Protein AF-A0A8T1V5M2-F1 (afdb_monomer)

Nearest PDB structures (foldseek):
  6ehi-assembly5_J  TM=7.618E-01  e=1.858E-06  Helicobacter pylori
  3hsi-assembly1_C-2  TM=5.602E-01  e=1.187E-04  Haemophilus influenzae
  3hsi-assembly2_B-2  TM=5.635E-01  e=4.838E-04  Haemophilus influenzae
  8yr6-assembly1_A  TM=6.134E-01  e=1.471E-03  Escherichia coli str. K-12 substr. MG1655
  8yr5-assembly1_B  TM=6.131E-01  e=7.581E-03  Escherichia coli str. K-12 substr. MG1655

Structure (mmCIF, N/CA/C/O backbone):
data_AF-A0A8T1V5M2-F1
#
_entry.id   AF-A0A8T1V5M2-F1
#
loop_
_atom_site.group_PDB
_atom_site.id
_atom_site.type_symbol
_atom_site.label_atom_id
_atom_site.label_alt_id
_atom_site.label_comp_id
_atom_site.label_asym_id
_atom_site.label_entity_id
_atom_site.label_seq_id
_atom_site.pdbx_PDB_ins_code
_atom_site.Cartn_x
_atom_site.Cartn_y
_atom_site.Cartn_z
_atom_site.occupancy
_atom_site.B_iso_or_equiv
_atom_site.auth_seq_id
_atom_site.auth_comp_id
_atom_site.auth_asym_id
_atom_site.auth_atom_id
_atom_site.pdbx_PDB_model_num
ATOM 1 N N . MET A 1 1 ? -24.286 30.359 79.219 1.00 43.06 1 MET A N 1
ATOM 2 C CA . MET A 1 1 ? -24.315 29.079 78.478 1.00 43.06 1 MET A CA 1
ATOM 3 C C . MET A 1 1 ? -23.389 29.180 77.272 1.00 43.06 1 MET A C 1
ATOM 5 O O . MET A 1 1 ? -23.801 29.687 76.238 1.00 43.06 1 MET A O 1
ATOM 9 N N . ALA A 1 2 ? -22.126 28.779 77.429 1.00 39.69 2 ALA A N 1
ATOM 10 C CA . ALA A 1 2 ? -21.153 28.717 76.339 1.00 39.69 2 ALA A CA 1
ATOM 11 C C . ALA A 1 2 ? -21.217 27.321 75.699 1.00 39.69 2 ALA A C 1
ATOM 13 O O . ALA A 1 2 ? -21.177 26.321 76.413 1.00 39.69 2 ALA A O 1
ATOM 14 N N . LYS A 1 3 ? -21.398 27.253 74.375 1.00 48.84 3 LYS A N 1
ATOM 15 C CA . LYS A 1 3 ? -21.437 25.997 73.613 1.00 48.84 3 LYS A CA 1
ATOM 16 C C . LYS A 1 3 ? -20.034 25.656 73.114 1.00 48.84 3 LYS A C 1
ATOM 18 O O . LYS A 1 3 ? -19.481 26.384 72.296 1.00 48.84 3 LYS A O 1
ATOM 23 N N . ASP A 1 4 ? -19.522 24.522 73.582 1.00 49.97 4 ASP A N 1
ATOM 24 C CA . ASP A 1 4 ? -18.289 23.884 73.126 1.00 49.97 4 ASP A CA 1
ATOM 25 C C . ASP A 1 4 ? -18.380 23.459 71.653 1.00 49.97 4 ASP A C 1
ATOM 27 O O . ASP A 1 4 ? -19.069 22.501 71.291 1.00 49.97 4 ASP A O 1
ATOM 31 N N . SER A 1 5 ? -17.633 24.140 70.789 1.00 50.94 5 SER A N 1
ATOM 32 C CA . SER A 1 5 ? -17.371 23.712 69.416 1.00 50.94 5 SER A CA 1
ATOM 33 C C . SER A 1 5 ? -16.152 22.784 69.384 1.00 50.94 5 SER A C 1
ATOM 35 O O . SER A 1 5 ? -15.010 23.239 69.466 1.00 50.94 5 SER A O 1
ATOM 37 N N . ARG A 1 6 ? -16.380 21.471 69.251 1.00 48.00 6 ARG A N 1
ATOM 38 C CA . ARG A 1 6 ? -15.305 20.489 69.021 1.00 48.00 6 ARG A CA 1
ATOM 39 C C . ARG A 1 6 ? -14.780 20.579 67.578 1.00 48.00 6 ARG A C 1
ATOM 41 O O . ARG A 1 6 ? -15.589 20.615 66.650 1.00 48.00 6 ARG A O 1
ATOM 48 N N . PRO A 1 7 ? -13.454 20.537 67.360 1.00 55.06 7 PRO A N 1
ATOM 49 C CA . PRO A 1 7 ? -12.865 20.559 66.027 1.00 55.06 7 PRO A CA 1
ATOM 50 C C . PRO A 1 7 ? -13.078 19.216 65.313 1.00 55.06 7 PRO A C 1
ATOM 52 O O . PRO A 1 7 ? -12.780 18.143 65.845 1.00 55.06 7 PRO A O 1
ATOM 55 N N . GLY A 1 8 ? -13.609 19.280 64.091 1.00 55.78 8 GLY A N 1
ATOM 56 C CA . GLY A 1 8 ? -13.839 18.121 63.233 1.00 55.78 8 GLY A CA 1
ATOM 57 C C . GLY A 1 8 ? -12.530 17.434 62.836 1.00 55.78 8 GLY A C 1
ATOM 58 O O . GLY A 1 8 ? -11.610 18.064 62.319 1.00 55.78 8 GLY A O 1
ATOM 59 N N . LYS A 1 9 ? -12.454 16.116 63.058 1.00 55.62 9 LYS A N 1
ATOM 60 C CA . LYS A 1 9 ? -11.363 15.264 62.565 1.00 55.62 9 LYS A CA 1
ATOM 61 C C . LYS A 1 9 ? -11.373 15.265 61.034 1.00 55.62 9 LYS A C 1
ATOM 63 O O . LYS A 1 9 ? -12.309 14.755 60.423 1.00 55.62 9 LYS A O 1
ATOM 68 N N . ALA A 1 10 ? -10.316 15.805 60.429 1.00 58.09 10 ALA A N 1
ATOM 69 C CA . ALA A 1 10 ? -10.089 15.744 58.991 1.00 58.09 10 ALA A CA 1
ATOM 70 C C . ALA A 1 10 ? -10.074 14.280 58.511 1.00 58.09 10 ALA A C 1
ATOM 72 O O . ALA A 1 10 ? -9.316 13.448 59.020 1.00 58.09 10 ALA A O 1
ATOM 73 N N . ALA A 1 11 ? -10.934 13.961 57.543 1.00 62.06 11 ALA A N 1
ATOM 74 C CA . ALA A 1 11 ? -10.993 12.646 56.922 1.00 62.06 11 ALA A CA 1
ATOM 75 C C . ALA A 1 11 ? -9.647 12.323 56.253 1.00 62.06 11 ALA A C 1
ATOM 77 O O . ALA A 1 11 ? -9.145 13.104 55.442 1.00 62.06 11 ALA A O 1
ATOM 78 N N . LYS A 1 12 ? -9.055 11.169 56.592 1.00 63.88 12 LYS A N 1
ATOM 79 C CA . LYS A 1 12 ? -7.832 10.686 55.938 1.00 63.88 12 LYS A CA 1
ATOM 80 C C . LYS A 1 12 ? -8.075 10.571 54.424 1.00 63.88 12 LYS A C 1
ATOM 82 O O . LYS A 1 12 ? -9.077 9.967 54.032 1.00 63.88 12 LYS A O 1
ATOM 87 N N . PRO A 1 13 ? -7.171 11.092 53.575 1.00 63.00 13 PRO A N 1
ATOM 88 C CA . PRO A 1 13 ? -7.289 10.936 52.134 1.00 63.00 13 PRO A CA 1
ATOM 89 C C . PRO A 1 13 ? -7.277 9.444 51.762 1.00 63.00 13 PRO A C 1
ATOM 91 O O . PRO A 1 13 ? -6.534 8.664 52.372 1.00 63.00 13 PRO A O 1
ATOM 94 N N . PRO A 1 14 ? -8.095 9.018 50.782 1.00 63.00 14 PRO A N 1
ATOM 95 C CA . PRO A 1 14 ? -8.126 7.630 50.347 1.00 63.00 14 PRO A CA 1
ATOM 96 C C . PRO A 1 14 ? -6.739 7.207 49.838 1.00 63.00 14 PRO A C 1
ATOM 98 O O . PRO A 1 14 ? -6.068 7.991 49.161 1.00 63.00 14 PRO A O 1
ATOM 101 N N . PRO A 1 15 ? -6.291 5.974 50.138 1.00 64.56 15 PRO A N 1
ATOM 102 C CA . PRO A 1 15 ? -4.980 5.499 49.722 1.00 64.56 15 PRO A CA 1
ATOM 103 C C . PRO A 1 15 ? -4.857 5.555 48.197 1.00 64.56 15 PRO A C 1
ATOM 105 O O . PRO A 1 15 ? -5.747 5.106 47.468 1.00 64.56 15 PRO A O 1
ATOM 108 N N . ALA A 1 16 ? -3.739 6.104 47.717 1.00 57.66 16 ALA A N 1
ATOM 109 C CA . ALA A 1 16 ? -3.435 6.200 46.297 1.00 57.66 16 ALA A CA 1
ATOM 110 C C . ALA A 1 16 ? -3.578 4.820 45.631 1.00 57.66 16 ALA A C 1
ATOM 112 O O . ALA A 1 16 ? -2.916 3.850 46.014 1.00 57.66 16 ALA A O 1
ATOM 113 N N . LYS A 1 17 ? -4.468 4.716 44.633 1.00 52.38 17 LYS A N 1
ATOM 114 C CA . LYS A 1 17 ? -4.654 3.488 43.849 1.00 52.38 17 LYS A CA 1
ATOM 115 C C . LYS A 1 17 ? -3.318 3.117 43.206 1.00 52.38 17 LYS A C 1
ATOM 117 O O . LYS A 1 17 ? -2.839 3.835 42.331 1.00 52.38 17 LYS A O 1
ATOM 122 N N . LYS A 1 18 ? -2.729 1.990 43.625 1.00 48.72 18 LYS A N 1
ATOM 123 C CA . LYS A 1 18 ? -1.512 1.449 43.005 1.00 48.72 18 LYS A CA 1
ATOM 124 C C . LYS A 1 18 ? -1.738 1.313 41.490 1.00 48.72 18 LYS A C 1
ATOM 126 O O . LYS A 1 18 ? -2.798 0.814 41.093 1.00 48.72 18 LYS A O 1
ATOM 131 N N . PRO A 1 19 ? -0.787 1.745 40.643 1.00 49.69 19 PRO A N 1
ATOM 132 C CA . PRO A 1 19 ? -0.926 1.638 39.198 1.00 49.69 19 PRO A CA 1
ATOM 133 C C . PRO A 1 19 ? -1.145 0.173 38.817 1.00 49.69 19 PRO A C 1
ATOM 135 O O . PRO A 1 19 ? -0.454 -0.722 39.306 1.00 49.69 19 PRO A O 1
ATOM 138 N N . ALA A 1 20 ? -2.143 -0.079 37.968 1.00 54.50 20 ALA A N 1
ATOM 139 C CA . ALA A 1 20 ? -2.434 -1.419 37.483 1.00 54.50 20 ALA A CA 1
ATOM 140 C C . ALA A 1 20 ? -1.192 -1.964 36.764 1.00 54.50 20 ALA A C 1
ATOM 142 O O . ALA A 1 20 ? -0.807 -1.470 35.706 1.00 54.50 20 ALA A O 1
ATOM 143 N N . THR A 1 21 ? -0.545 -2.971 37.348 1.00 67.38 21 THR A N 1
ATOM 144 C CA . THR A 1 21 ? 0.650 -3.586 36.775 1.00 67.38 21 THR A CA 1
ATOM 145 C C . THR A 1 21 ? 0.254 -4.393 35.543 1.00 67.38 21 THR A C 1
ATOM 147 O O . THR A 1 21 ? -0.229 -5.523 35.637 1.00 67.38 21 THR A O 1
ATOM 150 N N . PHE A 1 22 ? 0.439 -3.814 34.359 1.00 79.38 22 PHE A N 1
ATOM 151 C CA . PHE A 1 22 ? 0.252 -4.515 33.090 1.00 79.38 22 PHE A CA 1
ATOM 152 C C . PHE A 1 22 ? 1.171 -5.748 33.018 1.00 79.38 22 PHE A C 1
ATOM 154 O O . PHE A 1 22 ? 2.271 -5.743 33.573 1.00 79.38 22 PHE A O 1
ATOM 161 N N . THR A 1 23 ? 0.713 -6.825 32.368 1.00 83.31 23 THR A N 1
ATOM 162 C CA . THR A 1 23 ? 1.583 -7.974 32.080 1.00 83.31 23 THR A CA 1
ATOM 163 C C . THR A 1 23 ? 2.471 -7.669 30.881 1.00 83.31 23 THR A C 1
ATOM 165 O O . THR A 1 23 ? 2.016 -7.062 29.907 1.00 83.31 23 THR A O 1
ATOM 168 N N . THR A 1 24 ? 3.730 -8.092 30.915 1.00 84.12 24 THR A N 1
ATOM 169 C CA . THR A 1 24 ? 4.633 -7.987 29.757 1.00 84.12 24 THR A CA 1
ATOM 170 C C . THR A 1 24 ? 4.412 -9.159 28.788 1.00 84.12 24 THR A C 1
ATOM 172 O O . THR A 1 24 ? 3.889 -10.203 29.190 1.00 84.12 24 THR A O 1
ATOM 175 N N . PRO A 1 25 ? 4.802 -9.054 27.501 1.00 79.00 25 PRO A N 1
ATOM 176 C CA . PRO A 1 25 ? 4.739 -10.188 26.572 1.00 79.00 25 PRO A CA 1
ATOM 177 C C . PRO A 1 25 ? 5.481 -11.437 27.077 1.00 79.00 25 PRO A C 1
ATOM 179 O O . PRO A 1 25 ? 5.001 -12.555 26.902 1.00 79.00 25 PRO A O 1
ATOM 182 N N . ALA A 1 26 ? 6.623 -11.253 27.746 1.00 82.50 26 ALA A N 1
ATOM 183 C CA . ALA A 1 26 ? 7.410 -12.348 28.307 1.00 82.50 26 ALA A CA 1
ATOM 184 C C . ALA A 1 26 ? 6.687 -13.049 29.467 1.00 82.50 26 ALA A C 1
ATOM 186 O O . ALA A 1 26 ? 6.633 -14.276 29.504 1.00 82.50 26 ALA A O 1
ATOM 187 N N . GLU A 1 27 ? 6.077 -12.288 30.379 1.00 86.94 27 GLU A N 1
ATOM 188 C CA . GLU A 1 27 ? 5.257 -12.848 31.460 1.00 86.94 27 GLU A CA 1
ATOM 189 C C . GLU A 1 27 ? 4.064 -13.631 30.916 1.00 86.94 27 GLU A C 1
ATOM 191 O O . GLU A 1 27 ? 3.762 -14.711 31.409 1.00 86.94 27 GLU A O 1
ATOM 196 N N . ARG A 1 28 ? 3.412 -13.133 29.860 1.00 88.25 28 ARG A N 1
ATOM 197 C CA . ARG A 1 28 ? 2.285 -13.832 29.233 1.00 88.25 28 ARG A CA 1
ATOM 198 C C . ARG A 1 28 ? 2.677 -15.183 28.656 1.00 88.25 28 ARG A C 1
ATOM 200 O O . ARG A 1 28 ? 1.944 -16.143 28.855 1.00 88.25 28 ARG A O 1
ATOM 207 N N . ARG A 1 29 ? 3.838 -15.277 28.000 1.00 85.62 29 ARG A N 1
ATOM 208 C CA . ARG A 1 29 ? 4.370 -16.564 27.526 1.00 85.62 29 ARG A CA 1
ATOM 209 C C . ARG A 1 29 ? 4.613 -17.535 28.679 1.00 85.62 29 ARG A C 1
ATOM 211 O O . ARG A 1 29 ? 4.248 -18.696 28.558 1.00 85.62 29 ARG A O 1
ATOM 218 N N . LYS A 1 30 ? 5.150 -17.058 29.809 1.00 92.44 30 LYS A N 1
ATOM 219 C CA . LYS A 1 30 ? 5.329 -17.882 31.018 1.00 92.44 30 LYS A CA 1
ATOM 220 C C . LYS A 1 30 ? 3.993 -18.369 31.582 1.00 92.44 30 LYS A C 1
ATOM 222 O O . LYS A 1 30 ? 3.870 -19.543 31.909 1.00 92.44 30 LYS A O 1
ATOM 227 N N . ILE A 1 31 ? 2.993 -17.487 31.647 1.00 93.44 31 ILE A N 1
ATOM 228 C CA . ILE A 1 31 ? 1.638 -17.831 32.097 1.00 93.44 31 ILE A CA 1
ATOM 229 C C . ILE A 1 31 ? 1.019 -18.893 31.179 1.00 93.44 31 ILE A C 1
ATOM 231 O O . ILE A 1 31 ? 0.527 -19.901 31.669 1.00 93.44 31 ILE A O 1
ATOM 235 N N . ILE A 1 32 ? 1.081 -18.706 29.857 1.00 92.50 32 ILE A N 1
ATOM 236 C CA . ILE A 1 32 ? 0.550 -19.677 28.886 1.00 92.50 32 ILE A CA 1
ATOM 237 C C . ILE A 1 32 ? 1.299 -21.008 28.990 1.00 92.50 32 ILE A C 1
ATOM 239 O O . ILE A 1 32 ? 0.658 -22.049 29.045 1.00 92.50 32 ILE A O 1
ATOM 243 N N . GLY A 1 33 ? 2.630 -20.985 29.099 1.00 91.25 33 GLY A N 1
ATOM 244 C CA . GLY A 1 33 ? 3.436 -22.193 29.286 1.00 91.25 33 GLY A CA 1
ATOM 245 C C . GLY A 1 33 ? 3.016 -23.013 30.508 1.00 91.25 33 GLY A C 1
ATOM 246 O O . GLY A 1 33 ? 2.984 -24.235 30.434 1.00 91.25 33 GLY A O 1
ATOM 247 N N . ARG A 1 34 ? 2.628 -22.348 31.605 1.00 95.00 34 ARG A N 1
ATOM 248 C CA . ARG A 1 34 ? 2.099 -23.002 32.814 1.00 95.00 34 ARG A CA 1
ATOM 249 C C . ARG A 1 34 ? 0.660 -23.493 32.664 1.00 95.00 34 ARG A C 1
ATOM 251 O O . ARG A 1 34 ? 0.308 -24.477 33.294 1.00 95.00 34 ARG A O 1
ATOM 258 N N . LEU A 1 35 ? -0.156 -22.828 31.849 1.00 92.88 35 LEU A N 1
ATOM 259 C CA . LEU A 1 35 ? -1.538 -23.236 31.586 1.00 92.88 35 LEU A CA 1
ATOM 260 C C . LEU A 1 35 ? -1.627 -24.421 30.611 1.00 92.88 35 LEU A C 1
ATOM 262 O O . LEU A 1 35 ? -2.564 -25.203 30.703 1.00 92.88 35 LEU A O 1
ATOM 266 N N . LEU A 1 36 ? -0.677 -24.552 29.679 1.00 91.75 36 LEU A N 1
ATOM 267 C CA . LEU A 1 36 ? -0.732 -25.534 28.590 1.00 91.75 36 LEU A CA 1
ATOM 268 C C . LEU A 1 36 ? -0.935 -26.996 29.030 1.00 91.75 36 LEU A C 1
ATOM 270 O O . LEU A 1 36 ? -1.734 -27.650 28.366 1.00 91.75 36 LEU A O 1
ATOM 274 N N . PRO A 1 37 ? -0.285 -27.520 30.091 1.00 96.06 37 PRO A N 1
ATOM 275 C CA . PRO A 1 37 ? -0.539 -28.884 30.563 1.00 96.06 37 PRO A CA 1
ATOM 276 C C . PRO A 1 37 ? -2.012 -29.104 30.924 1.00 96.06 37 PRO A C 1
ATOM 278 O O . PRO A 1 37 ? -2.666 -29.956 30.341 1.00 96.06 37 PRO A O 1
ATOM 281 N N . PHE A 1 38 ? -2.582 -28.230 31.757 1.00 95.19 38 PHE A N 1
ATOM 282 C CA . PHE A 1 38 ? -3.990 -28.313 32.155 1.00 95.19 38 PHE A CA 1
ATOM 283 C C . PHE A 1 38 ? -4.954 -28.170 30.970 1.00 95.19 38 PHE A C 1
ATOM 285 O O . PHE A 1 38 ? -5.984 -28.830 30.920 1.00 95.19 38 PHE A O 1
ATOM 292 N N . ILE A 1 39 ? -4.617 -27.318 29.994 1.00 91.81 39 ILE A N 1
ATOM 293 C CA . ILE A 1 39 ? -5.423 -27.146 28.776 1.00 91.81 39 ILE A CA 1
ATOM 294 C C . ILE A 1 39 ? -5.434 -28.420 27.932 1.00 91.81 39 ILE A C 1
ATOM 296 O O . ILE A 1 39 ? -6.474 -28.765 27.380 1.00 91.81 39 ILE A O 1
ATOM 300 N N . ARG A 1 40 ? -4.281 -29.084 27.795 1.00 90.00 40 ARG A N 1
ATOM 301 C CA . ARG A 1 40 ? -4.142 -30.311 27.001 1.00 90.00 40 ARG A CA 1
ATOM 302 C C . ARG A 1 40 ? -4.846 -31.489 27.659 1.00 90.00 40 ARG A C 1
ATOM 304 O O . ARG A 1 40 ? -5.504 -32.248 26.959 1.00 90.00 40 ARG A O 1
ATOM 311 N N . ASP A 1 41 ? -4.744 -31.579 28.978 1.00 94.06 41 ASP A N 1
ATOM 312 C CA . ASP A 1 41 ? -5.288 -32.695 29.750 1.00 94.06 41 ASP A CA 1
ATOM 313 C C . ASP A 1 41 ? -6.780 -32.502 30.081 1.00 94.06 41 ASP A C 1
ATOM 315 O O . ASP A 1 41 ? -7.434 -33.417 30.572 1.00 94.06 41 ASP A O 1
ATOM 319 N N . GLY A 1 42 ? -7.341 -31.314 29.816 1.00 92.38 42 GLY A N 1
ATOM 320 C 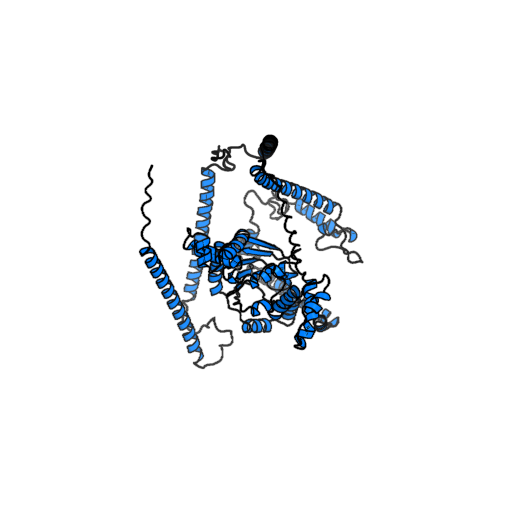CA . GLY A 1 42 ? -8.732 -30.977 30.140 1.00 92.38 42 GLY A CA 1
ATOM 321 C C . GLY A 1 42 ? -9.001 -30.817 31.642 1.00 92.38 42 GLY A C 1
ATOM 322 O O . GLY A 1 42 ? -10.157 -30.720 32.050 1.00 92.38 42 GLY A O 1
ATOM 323 N N . SER A 1 43 ? -7.947 -30.782 32.456 1.00 94.88 43 SER A N 1
ATOM 324 C CA . SER A 1 43 ? -8.012 -30.693 33.912 1.00 94.88 43 SER A CA 1
ATOM 325 C C . SER A 1 43 ? -8.512 -29.329 34.392 1.00 94.88 43 SER A C 1
ATOM 327 O O . SER A 1 43 ? -8.317 -28.297 33.739 1.00 94.88 43 SER A O 1
ATOM 329 N N . GLU A 1 44 ? -9.118 -29.306 35.580 1.00 96.31 44 GLU A N 1
ATOM 330 C CA . GLU A 1 44 ? -9.489 -28.056 36.240 1.00 96.31 44 GLU A CA 1
ATOM 331 C C . GLU A 1 44 ? -8.243 -27.191 36.512 1.00 96.31 44 GLU A C 1
ATOM 333 O O . GLU A 1 44 ? -7.189 -27.683 36.916 1.00 96.31 44 GLU A O 1
ATOM 338 N N . ILE A 1 45 ? -8.352 -25.884 36.246 1.00 96.69 45 ILE A N 1
ATOM 339 C CA . ILE A 1 45 ? -7.235 -24.938 36.341 1.00 96.69 45 ILE A CA 1
ATOM 340 C C . ILE A 1 45 ? -7.356 -24.120 37.628 1.00 96.69 45 ILE A C 1
ATOM 342 O O . ILE A 1 45 ? -8.205 -23.225 37.714 1.00 96.69 45 ILE A O 1
ATOM 346 N N . ASP A 1 46 ? -6.434 -24.321 38.572 1.00 97.31 46 ASP A N 1
ATOM 347 C CA . ASP A 1 46 ? -6.256 -23.407 39.701 1.00 97.31 46 ASP A CA 1
ATOM 348 C C . ASP A 1 46 ? -5.471 -22.157 39.262 1.00 97.31 46 ASP A C 1
ATOM 350 O O . ASP A 1 46 ? -4.241 -22.118 39.165 1.00 97.31 46 ASP A O 1
ATOM 354 N N . PHE A 1 47 ? -6.213 -21.091 38.961 1.00 96.44 47 PHE A N 1
ATOM 355 C CA . PHE A 1 47 ? -5.626 -19.819 38.545 1.00 96.44 47 PHE A CA 1
ATOM 356 C C . PHE A 1 47 ? -4.833 -19.114 39.654 1.00 96.44 47 PHE A C 1
ATOM 358 O O . PHE A 1 47 ? -4.000 -18.263 39.324 1.00 96.44 47 PHE A O 1
ATOM 365 N N . GLU A 1 48 ? -5.116 -19.389 40.931 1.00 96.56 48 GLU A N 1
ATOM 366 C CA . GLU A 1 48 ? -4.403 -18.774 42.052 1.00 96.56 48 GLU A CA 1
ATOM 367 C C . GLU A 1 48 ? -3.043 -19.443 42.238 1.00 96.56 48 GLU A C 1
ATOM 369 O O . GLU A 1 48 ? -2.047 -18.720 42.292 1.00 96.56 48 GLU A O 1
ATOM 374 N N . ASP A 1 49 ? -2.977 -20.779 42.214 1.00 96.75 49 ASP A N 1
ATOM 375 C CA . ASP A 1 49 ? -1.707 -21.522 42.251 1.00 96.75 49 ASP A CA 1
ATOM 376 C C . ASP A 1 49 ? -0.780 -21.087 41.107 1.00 96.75 49 ASP A C 1
ATOM 378 O O . ASP A 1 49 ? 0.329 -20.595 41.336 1.00 96.75 49 ASP A O 1
ATOM 382 N N . ILE A 1 50 ? -1.273 -21.101 39.863 1.00 95.00 50 ILE A N 1
ATOM 383 C CA . ILE A 1 50 ? -0.485 -20.643 38.707 1.00 95.00 50 ILE A CA 1
ATOM 384 C C . ILE A 1 50 ? -0.003 -19.199 38.907 1.00 95.00 50 ILE A C 1
ATOM 386 O O . ILE A 1 50 ? 1.122 -18.859 38.536 1.00 95.00 50 ILE A O 1
ATOM 390 N N . GLY A 1 51 ? -0.832 -18.336 39.498 1.00 93.69 51 GLY A N 1
ATOM 391 C CA . GLY A 1 51 ? -0.497 -16.942 39.782 1.00 93.69 51 GLY A CA 1
ATOM 392 C C . GLY A 1 51 ? 0.652 -16.762 40.778 1.00 93.69 51 GLY A C 1
ATOM 393 O O . GLY A 1 51 ? 1.444 -15.821 40.625 1.00 93.69 51 GLY A O 1
ATOM 394 N N . GLN A 1 52 ? 0.776 -17.670 41.751 1.00 95.06 52 GLN A N 1
ATOM 395 C CA . GLN A 1 52 ? 1.843 -17.681 42.758 1.00 95.06 52 GLN A CA 1
ATOM 396 C C . GLN A 1 52 ? 3.215 -18.001 42.153 1.00 95.06 52 GLN A C 1
ATOM 398 O O . GLN A 1 52 ? 4.216 -17.407 42.558 1.00 95.06 52 GLN A O 1
ATOM 403 N N . HIS A 1 53 ? 3.261 -18.853 41.124 1.00 91.81 53 HIS A N 1
ATOM 404 C CA . HIS A 1 53 ? 4.509 -19.309 40.491 1.00 91.81 53 HIS A CA 1
ATOM 405 C C . HIS A 1 53 ? 5.045 -18.384 39.387 1.00 91.81 53 HIS A C 1
ATOM 407 O O . HIS A 1 53 ? 6.110 -18.630 38.812 1.00 91.81 53 HIS A O 1
ATOM 413 N N . ILE A 1 54 ? 4.333 -17.302 39.065 1.00 90.69 54 ILE A N 1
ATOM 414 C CA . ILE A 1 54 ? 4.759 -16.308 38.072 1.00 90.69 54 ILE A CA 1
ATOM 415 C C . ILE A 1 54 ? 5.499 -15.177 38.783 1.00 90.69 54 ILE A C 1
ATOM 417 O O . ILE A 1 54 ? 5.010 -14.636 39.764 1.00 90.69 54 ILE A O 1
ATOM 421 N N . LYS A 1 55 ? 6.682 -14.790 38.289 1.00 90.19 55 LYS A N 1
ATOM 422 C CA . LYS A 1 55 ? 7.453 -13.649 38.815 1.00 90.19 55 LYS A CA 1
ATOM 423 C C . LYS A 1 55 ? 7.358 -12.457 37.853 1.00 90.19 55 LYS A C 1
ATOM 425 O O . LYS A 1 55 ? 7.774 -12.619 36.700 1.00 90.19 55 LYS A O 1
ATOM 430 N N . PRO A 1 56 ? 6.852 -11.286 38.297 1.00 90.25 56 PRO A N 1
ATOM 431 C CA . PRO A 1 56 ? 6.267 -10.991 39.617 1.00 90.25 56 PRO A CA 1
ATOM 432 C C . PRO A 1 56 ? 4.914 -11.694 39.834 1.00 90.25 56 PRO A C 1
ATOM 434 O O . PRO A 1 56 ? 4.204 -11.935 38.854 1.00 90.25 56 PRO A O 1
ATOM 437 N N . ARG A 1 57 ? 4.554 -11.977 41.103 1.00 93.38 57 ARG A N 1
ATOM 438 C CA . ARG A 1 57 ? 3.302 -12.673 41.473 1.00 93.38 57 ARG A CA 1
ATOM 439 C C . ARG A 1 57 ? 2.102 -11.998 40.820 1.00 93.38 57 ARG A C 1
ATOM 441 O O . ARG A 1 57 ? 1.964 -10.771 40.868 1.00 93.38 57 ARG A O 1
ATOM 448 N N . ARG A 1 58 ? 1.220 -12.795 40.213 1.00 92.25 58 ARG A N 1
ATOM 449 C CA . ARG A 1 58 ? -0.002 -12.318 39.552 1.00 92.25 58 ARG A CA 1
ATOM 450 C C . ARG A 1 58 ? -1.227 -12.911 40.240 1.00 92.25 58 ARG A C 1
ATOM 452 O O . ARG A 1 58 ? -1.192 -14.033 40.713 1.00 92.25 58 ARG A O 1
ATOM 459 N N . SER A 1 59 ? -2.313 -12.146 40.302 1.00 95.00 59 SER A N 1
ATOM 460 C CA . SER A 1 59 ? -3.572 -12.628 40.882 1.00 95.00 59 SER A CA 1
ATOM 461 C C . SER A 1 59 ? -4.270 -13.630 39.962 1.00 95.00 59 SER A C 1
ATOM 463 O O . SER A 1 59 ? -4.157 -13.506 38.734 1.00 95.00 59 SER A O 1
ATOM 465 N N . ALA A 1 60 ? -5.098 -14.522 40.520 1.00 94.88 60 ALA A N 1
ATOM 466 C CA . ALA A 1 60 ? -5.950 -15.425 39.739 1.00 94.88 60 ALA A CA 1
ATOM 467 C C . ALA A 1 60 ? -6.747 -14.703 38.638 1.00 94.88 60 ALA A C 1
ATOM 469 O O . ALA A 1 60 ? -6.861 -15.181 37.510 1.00 94.88 60 ALA A O 1
ATOM 470 N N . ARG A 1 61 ? -7.244 -13.486 38.907 1.00 93.62 61 ARG A N 1
ATOM 471 C CA . ARG A 1 61 ? -7.962 -12.665 37.913 1.00 93.62 61 ARG A CA 1
ATOM 472 C C . ARG A 1 61 ? -7.093 -12.312 36.702 1.00 93.62 61 ARG A C 1
ATOM 474 O O . ARG A 1 61 ? -7.596 -12.266 35.577 1.00 93.62 61 ARG A O 1
ATOM 481 N N . CYS A 1 62 ? -5.808 -12.039 36.922 1.00 91.81 62 CYS A N 1
ATOM 482 C CA . CYS A 1 62 ? -4.849 -11.763 35.859 1.00 91.81 62 CYS A CA 1
ATOM 483 C C . CYS A 1 62 ? -4.600 -13.019 35.015 1.00 91.81 62 CYS A C 1
ATOM 485 O O . CYS A 1 62 ? -4.746 -12.958 33.794 1.00 91.81 62 CYS A O 1
ATOM 487 N N . ILE A 1 63 ? -4.327 -14.159 35.661 1.00 94.44 63 ILE A N 1
ATOM 488 C CA . ILE A 1 63 ? -4.101 -15.445 34.986 1.00 94.44 63 ILE A CA 1
ATOM 489 C C . ILE A 1 63 ? -5.341 -15.868 34.190 1.00 94.44 63 ILE A C 1
ATOM 491 O O . ILE A 1 63 ? -5.235 -16.151 33.000 1.00 94.44 63 ILE A O 1
ATOM 495 N N . LYS A 1 64 ? -6.539 -15.784 34.780 1.00 95.69 64 LYS A N 1
ATOM 496 C CA . LYS A 1 64 ? -7.817 -16.099 34.118 1.00 95.69 64 LYS A CA 1
ATOM 497 C C . LYS A 1 64 ? -8.087 -15.206 32.907 1.00 95.69 64 LYS A C 1
ATOM 499 O O . LYS A 1 64 ? -8.617 -15.665 31.895 1.00 95.69 64 LYS A O 1
ATOM 504 N N . LYS A 1 65 ? -7.707 -13.922 32.971 1.00 92.00 65 LYS A N 1
ATOM 505 C CA . LYS A 1 65 ? -7.760 -13.018 31.810 1.00 92.00 65 LYS A CA 1
ATOM 506 C C . LYS A 1 65 ? -6.786 -13.466 30.720 1.00 92.00 65 LYS A C 1
ATOM 508 O O . LYS A 1 65 ? -7.135 -13.363 29.545 1.00 92.00 65 LYS A O 1
ATOM 513 N N . VAL A 1 66 ? -5.600 -13.956 31.097 1.00 89.44 66 VAL A N 1
ATOM 514 C CA . VAL A 1 66 ? -4.624 -14.489 30.141 1.00 89.44 66 VAL A CA 1
ATOM 515 C C . VAL A 1 66 ? -5.128 -15.757 29.460 1.00 89.44 66 VAL A C 1
ATOM 517 O O . VAL A 1 66 ? -5.182 -15.827 28.235 1.00 89.44 66 VAL A O 1
ATOM 520 N N . TYR A 1 67 ? -5.611 -16.701 30.252 1.00 93.81 67 TYR A N 1
ATOM 521 C CA . TYR A 1 67 ? -6.225 -17.930 29.779 1.00 93.81 67 TYR A CA 1
ATOM 522 C C . TYR A 1 67 ? -7.365 -17.679 28.775 1.00 93.81 67 TYR A C 1
ATOM 524 O O . TYR A 1 67 ? -7.316 -18.162 27.647 1.00 93.81 67 TYR A O 1
ATOM 532 N N . ARG A 1 68 ? -8.351 -16.838 29.123 1.00 92.81 68 ARG A N 1
ATOM 533 C CA . ARG A 1 68 ? -9.512 -16.562 28.252 1.00 92.81 68 ARG A CA 1
ATOM 534 C C . ARG A 1 68 ? -9.133 -15.995 26.888 1.00 92.81 68 ARG A C 1
ATOM 536 O O . ARG A 1 68 ? -9.754 -16.346 25.895 1.00 92.81 68 ARG A O 1
ATOM 543 N N . LYS A 1 69 ? -8.154 -15.092 26.840 1.00 83.81 69 LYS A N 1
ATOM 544 C CA . LYS A 1 69 ? -7.696 -14.498 25.578 1.00 83.81 69 LYS A CA 1
ATOM 545 C C . LYS A 1 69 ? -6.939 -15.503 24.718 1.00 83.81 69 LYS A C 1
ATOM 547 O O . LYS A 1 69 ? -7.131 -15.518 23.509 1.00 83.81 69 LYS A O 1
ATOM 552 N N . PHE A 1 70 ? -6.118 -16.346 25.348 1.00 85.94 70 PHE A N 1
ATOM 553 C CA . PHE A 1 70 ? -5.428 -17.438 24.667 1.00 85.94 70 PHE A CA 1
ATOM 554 C C . PHE A 1 70 ? -6.423 -18.416 24.023 1.00 85.94 70 PHE A C 1
ATOM 556 O O . PHE A 1 70 ? -6.327 -18.661 22.827 1.00 85.94 70 PHE A O 1
ATOM 563 N N . MET A 1 71 ? -7.444 -18.862 24.765 1.00 87.69 71 MET A N 1
ATOM 564 C CA . MET A 1 71 ? -8.468 -19.787 24.247 1.00 87.69 71 MET A CA 1
ATOM 565 C C . MET A 1 71 ? -9.300 -19.219 23.086 1.00 87.69 71 MET A C 1
ATOM 567 O O . MET A 1 71 ? -9.868 -19.977 22.313 1.00 87.69 71 MET A O 1
ATOM 571 N N . ARG A 1 72 ? -9.381 -17.891 22.947 1.00 81.94 72 ARG A N 1
ATOM 572 C CA . ARG A 1 72 ? -10.091 -17.217 21.844 1.00 81.94 72 ARG A CA 1
ATOM 573 C C . ARG A 1 72 ? -9.209 -16.926 20.627 1.00 81.94 72 ARG A C 1
ATOM 575 O O . ARG A 1 72 ? -9.685 -16.295 19.691 1.00 81.94 72 ARG A O 1
ATOM 582 N N . GLY A 1 73 ? -7.923 -17.279 20.666 1.00 68.00 73 GLY A N 1
ATOM 583 C CA . GLY A 1 73 ? -6.971 -16.911 19.614 1.00 68.00 73 GLY A CA 1
ATOM 584 C C . GLY A 1 73 ? -6.704 -15.402 19.511 1.00 68.00 73 GLY A C 1
ATOM 585 O O . GLY A 1 73 ? -6.219 -14.932 18.485 1.00 68.00 73 GLY A O 1
ATOM 586 N N . GLU A 1 74 ? -7.006 -14.610 20.549 1.00 69.00 74 GLU A N 1
ATOM 587 C CA . GLU A 1 74 ? -6.767 -13.163 20.520 1.00 69.00 74 GLU A CA 1
ATOM 588 C C . GLU A 1 74 ? -5.249 -12.869 20.562 1.00 69.00 74 GLU A C 1
ATOM 590 O O . GLU A 1 74 ? -4.571 -13.170 21.551 1.00 69.00 74 GLU A O 1
ATOM 595 N N . LEU A 1 75 ? -4.703 -12.227 19.518 1.00 45.72 75 LEU A N 1
ATOM 596 C CA . LEU A 1 75 ? -3.300 -11.794 19.475 1.00 45.72 75 LEU A CA 1
ATOM 597 C C . LEU A 1 75 ? -3.009 -10.729 20.549 1.00 45.72 75 LEU A C 1
ATOM 599 O O . LEU A 1 75 ? -3.620 -9.662 20.614 1.00 45.72 75 LEU A O 1
ATOM 603 N N . TRP A 1 76 ? -2.008 -11.000 21.387 1.00 51.75 76 TRP A N 1
ATOM 604 C CA . TRP A 1 76 ? -1.687 -10.224 22.594 1.00 51.75 76 TRP A CA 1
ATOM 605 C C . TRP A 1 76 ? -0.908 -8.926 22.373 1.00 51.75 76 TRP A C 1
ATOM 607 O O . TRP A 1 76 ? -0.650 -8.192 23.332 1.00 51.75 76 TRP A O 1
ATOM 617 N N . ASN A 1 77 ? -0.524 -8.654 21.129 1.00 43.22 77 ASN A N 1
ATOM 618 C CA . ASN A 1 77 ? 0.353 -7.543 20.764 1.00 43.22 77 ASN A CA 1
ATOM 619 C C . ASN A 1 77 ? -0.426 -6.311 20.292 1.00 43.22 77 ASN A C 1
ATOM 621 O O . ASN A 1 77 ? 0.177 -5.318 19.894 1.00 43.22 77 ASN A O 1
ATOM 625 N N . GLN A 1 78 ? -1.756 -6.340 20.354 1.00 40.25 78 GLN A N 1
ATOM 626 C CA . GLN A 1 78 ? -2.554 -5.167 20.045 1.00 40.25 78 GLN A CA 1
ATOM 627 C C . GLN A 1 78 ? -2.567 -4.243 21.260 1.00 40.25 78 GLN A C 1
ATOM 629 O O . GLN A 1 78 ? -3.180 -4.513 22.293 1.00 40.25 78 GLN A O 1
ATOM 634 N N . TRP A 1 79 ? -1.821 -3.152 21.154 1.00 34.78 79 TRP A N 1
ATOM 635 C CA . TRP A 1 79 ? -1.922 -2.027 22.064 1.00 34.78 79 TRP A CA 1
ATOM 636 C C . TRP A 1 79 ? -3.370 -1.508 22.040 1.00 34.78 79 TRP A C 1
ATOM 638 O O . TRP A 1 79 ? -3.801 -0.881 21.077 1.00 34.78 79 TRP A O 1
ATOM 648 N N . GLY A 1 80 ? -4.127 -1.789 23.102 1.00 43.56 80 GLY A N 1
ATOM 649 C CA . GLY A 1 80 ? -5.524 -1.373 23.262 1.00 43.56 80 GLY A CA 1
ATOM 650 C C . GLY A 1 80 ? -6.504 -2.545 23.307 1.00 43.56 80 GLY A C 1
ATOM 651 O O . GLY A 1 80 ? -6.165 -3.686 23.013 1.00 43.56 80 GLY A O 1
ATOM 652 N N . SER A 1 81 ? -7.743 -2.280 23.725 1.00 42.81 81 SER A N 1
ATOM 653 C CA . SER A 1 81 ? -8.852 -3.187 23.412 1.00 42.81 81 SER A CA 1
ATOM 654 C C . SER A 1 81 ? -8.853 -3.388 21.899 1.00 42.81 81 SER A C 1
ATOM 656 O O . SER A 1 81 ? -8.809 -2.373 21.201 1.00 42.81 81 SER A O 1
ATOM 658 N N . THR A 1 82 ? -8.879 -4.636 21.423 1.00 48.09 82 THR A N 1
ATOM 659 C CA . THR A 1 82 ? -9.116 -4.996 20.019 1.00 48.09 82 THR A CA 1
ATOM 660 C C . THR A 1 82 ? -10.177 -4.044 19.491 1.00 48.09 82 THR A C 1
ATOM 662 O O . THR A 1 82 ? -11.319 -4.059 19.961 1.00 48.09 82 THR A O 1
ATOM 665 N N . CYS A 1 83 ? -9.772 -3.108 18.633 1.00 54.66 83 CYS A N 1
ATOM 666 C CA . CYS A 1 83 ? -10.755 -2.284 17.962 1.00 54.66 83 CYS A CA 1
ATOM 667 C C . CYS A 1 83 ? -11.566 -3.279 17.142 1.00 54.66 83 CYS A C 1
ATOM 669 O O . CYS A 1 83 ? -10.971 -4.123 16.473 1.00 54.66 83 CYS A O 1
ATOM 671 N N . GLN A 1 84 ? -12.898 -3.246 17.226 1.00 69.12 84 GLN A N 1
ATOM 672 C CA . GLN A 1 84 ? -13.666 -3.963 16.211 1.00 69.12 84 GLN A CA 1
ATOM 673 C C . GLN A 1 84 ? -13.152 -3.466 14.853 1.00 69.12 84 GLN A C 1
ATOM 675 O O . GLN A 1 84 ? -12.920 -2.260 14.750 1.00 69.12 84 GLN A O 1
ATOM 680 N N . PRO A 1 85 ? -12.927 -4.330 13.850 1.00 67.56 85 PRO A N 1
ATOM 681 C CA . PRO A 1 85 ? -12.356 -3.901 12.574 1.00 67.56 85 PRO A CA 1
ATOM 682 C C . PRO A 1 85 ? -13.063 -2.654 12.012 1.00 67.56 85 PRO A C 1
ATOM 684 O O . PRO A 1 85 ? -12.423 -1.668 11.661 1.00 67.56 85 PRO A O 1
ATOM 687 N N . GLY A 1 86 ? -14.402 -2.612 12.069 1.00 69.94 86 GLY A N 1
ATOM 688 C CA . GLY A 1 86 ? -15.200 -1.455 11.629 1.00 69.94 86 GLY A CA 1
ATOM 689 C C . GLY A 1 86 ? -15.058 -0.178 12.477 1.00 69.94 86 GLY A C 1
ATOM 690 O O . GLY A 1 86 ? -15.559 0.876 12.091 1.00 69.94 86 GLY A O 1
ATOM 691 N N . HIS A 1 87 ? -14.401 -0.262 13.633 1.00 80.56 87 HIS A N 1
ATOM 692 C CA . HIS A 1 87 ? -14.070 0.847 14.532 1.00 80.56 87 HIS A CA 1
ATOM 693 C C . HIS A 1 87 ? -12.605 1.271 14.417 1.00 80.56 87 HIS A C 1
ATOM 695 O O . HIS A 1 87 ? -12.159 2.150 15.160 1.00 80.56 87 HIS A O 1
ATOM 701 N N . GLU A 1 88 ? -11.817 0.638 13.550 1.00 84.25 88 GLU A N 1
ATOM 702 C CA . GLU A 1 88 ? -10.460 1.097 13.307 1.00 84.25 88 GLU A CA 1
ATOM 703 C C . GLU A 1 88 ? -10.464 2.547 12.802 1.00 84.25 88 GLU A C 1
ATOM 705 O O . GLU A 1 88 ? -11.332 2.921 12.009 1.00 84.25 88 GLU A O 1
ATOM 710 N N . PRO A 1 89 ? -9.506 3.387 13.241 1.00 89.88 89 PRO A N 1
ATOM 711 C CA . PRO A 1 89 ? -9.494 4.800 12.879 1.00 89.88 89 PRO A CA 1
ATOM 712 C C . PRO A 1 89 ? -9.550 5.050 11.371 1.00 89.88 89 PRO A C 1
ATOM 714 O O . PRO A 1 89 ? -10.240 5.963 10.949 1.00 89.88 89 PRO A O 1
ATOM 717 N N . ILE A 1 90 ? -8.886 4.231 10.553 1.00 88.75 90 ILE A N 1
ATOM 718 C CA . ILE A 1 90 ? -8.850 4.413 9.093 1.00 88.75 90 ILE A CA 1
ATOM 719 C C . ILE A 1 90 ? -10.234 4.149 8.471 1.00 88.75 90 ILE A C 1
ATOM 721 O O . ILE A 1 90 ? -10.723 4.951 7.679 1.00 88.75 90 ILE A O 1
ATOM 725 N N . HIS A 1 91 ? -10.917 3.089 8.912 1.00 91.00 91 HIS A N 1
ATOM 726 C CA . HIS A 1 91 ? -12.296 2.779 8.516 1.00 91.00 91 HIS A CA 1
ATOM 727 C C . HIS A 1 91 ? -13.279 3.871 8.937 1.00 91.00 91 HIS A C 1
ATOM 729 O O . HIS A 1 91 ? -14.123 4.305 8.153 1.00 91.00 91 HIS A O 1
ATOM 735 N N . VAL A 1 92 ? -13.156 4.348 10.178 1.00 92.75 92 VAL A N 1
ATOM 736 C CA . VAL A 1 92 ? -13.994 5.438 10.685 1.00 92.75 92 VAL A CA 1
ATOM 737 C C . VAL A 1 92 ? -13.709 6.734 9.929 1.00 92.75 92 VAL A C 1
ATOM 739 O O . VAL A 1 92 ? -14.665 7.389 9.533 1.00 92.75 92 VAL A O 1
ATOM 742 N N . ASN A 1 93 ? -12.445 7.065 9.648 1.00 94.69 93 ASN A N 1
ATOM 743 C CA . ASN A 1 93 ? -12.067 8.233 8.850 1.00 94.69 93 ASN A CA 1
ATOM 744 C C . ASN A 1 93 ? -12.754 8.217 7.481 1.00 94.69 93 ASN A C 1
ATOM 746 O O . ASN A 1 93 ? -13.393 9.196 7.099 1.00 94.69 93 ASN A O 1
ATOM 750 N N . ARG A 1 94 ? -12.697 7.076 6.779 1.00 94.94 94 ARG A N 1
ATOM 751 C CA . ARG A 1 94 ? -13.343 6.935 5.474 1.00 94.94 94 ARG A CA 1
ATOM 752 C C . ARG A 1 94 ? -14.855 7.122 5.558 1.00 94.94 94 ARG A C 1
ATOM 754 O O . ARG A 1 94 ? -15.403 7.978 4.874 1.00 94.94 94 ARG A O 1
ATOM 761 N N . ARG A 1 95 ? -15.527 6.379 6.442 1.00 95.50 95 ARG A N 1
ATOM 762 C CA . ARG A 1 95 ? -16.991 6.458 6.578 1.00 95.50 95 ARG A CA 1
ATOM 763 C C . ARG A 1 95 ? -17.457 7.840 7.042 1.00 95.50 95 ARG A C 1
ATOM 765 O O . ARG A 1 95 ? -18.543 8.275 6.673 1.00 95.50 95 ARG A O 1
ATOM 772 N N . MET A 1 96 ? -16.657 8.531 7.858 1.00 96.19 96 MET A N 1
ATOM 773 C CA . MET A 1 96 ? -16.909 9.923 8.229 1.00 96.19 96 MET A CA 1
ATOM 774 C C . MET A 1 96 ? -16.845 10.842 7.011 1.00 96.19 96 MET A C 1
ATOM 776 O O . MET A 1 96 ? -17.755 11.648 6.835 1.00 96.19 96 MET A O 1
ATOM 780 N N . ALA A 1 97 ? -15.812 10.706 6.176 1.00 95.19 97 ALA A N 1
ATOM 781 C CA . ALA A 1 97 ? -15.673 11.486 4.951 1.00 95.19 97 ALA A CA 1
ATOM 782 C C . ALA A 1 97 ? -16.849 11.247 3.990 1.00 95.19 97 ALA A C 1
ATOM 784 O O . ALA A 1 97 ? -17.413 12.215 3.490 1.00 95.19 97 ALA A O 1
ATOM 785 N N . ASP A 1 98 ? -17.287 9.996 3.815 1.00 95.31 98 ASP A N 1
ATOM 786 C CA . ASP A 1 98 ? -18.447 9.662 2.975 1.00 95.31 98 ASP A CA 1
ATOM 787 C C . ASP A 1 98 ? -19.747 10.300 3.505 1.00 95.31 98 ASP A C 1
ATOM 789 O O . ASP A 1 98 ? -20.536 10.859 2.746 1.00 95.31 98 ASP A O 1
ATOM 793 N N . ILE A 1 99 ? -19.968 10.272 4.827 1.00 97.00 99 ILE A N 1
ATOM 794 C CA . ILE A 1 99 ? -21.135 10.915 5.453 1.00 97.00 99 ILE A CA 1
ATOM 795 C C . ILE A 1 99 ? -21.086 12.439 5.284 1.00 97.00 99 ILE A C 1
ATOM 797 O O . ILE A 1 99 ? -22.112 13.050 4.982 1.00 97.00 99 ILE A O 1
ATOM 801 N N . LEU A 1 100 ? -19.918 13.050 5.490 1.00 96.12 100 LEU A N 1
ATOM 802 C CA . LEU A 1 100 ? -19.729 14.497 5.380 1.00 96.12 100 LEU A CA 1
ATOM 803 C C . LEU A 1 100 ? -19.811 14.990 3.933 1.00 96.12 100 LEU A C 1
ATOM 805 O O . LEU A 1 100 ? -20.288 16.096 3.713 1.00 96.12 100 LEU A O 1
ATOM 809 N N . ALA A 1 101 ? -19.410 14.176 2.954 1.00 94.94 101 ALA A N 1
ATOM 810 C CA . ALA A 1 101 ? -19.579 14.492 1.538 1.00 94.94 101 ALA A CA 1
ATOM 811 C C . ALA A 1 101 ? -21.062 14.615 1.154 1.00 94.94 101 ALA A C 1
ATOM 813 O O . ALA A 1 101 ? -21.422 15.476 0.359 1.00 94.94 101 ALA A O 1
ATOM 814 N N . LEU A 1 102 ? -21.925 13.786 1.750 1.00 96.69 102 LEU A N 1
ATOM 815 C CA . LEU A 1 102 ? -23.374 13.856 1.546 1.00 96.69 102 LEU A CA 1
ATOM 816 C C . LEU A 1 102 ? -24.031 14.959 2.383 1.00 96.69 102 LEU A C 1
ATOM 818 O O . LEU A 1 102 ? -25.022 15.546 1.961 1.00 96.69 102 LEU A O 1
ATOM 822 N N . GLN A 1 103 ? -23.539 15.193 3.603 1.00 97.25 103 GLN A N 1
ATOM 823 C CA . GLN A 1 103 ? -24.136 16.131 4.557 1.00 97.25 103 GLN A CA 1
ATOM 824 C C . GLN A 1 103 ? -23.049 16.863 5.368 1.00 97.25 103 GLN A C 1
ATOM 826 O O . GLN A 1 103 ? -22.745 16.460 6.498 1.00 97.25 103 GLN A O 1
ATOM 831 N N . PRO A 1 104 ? -22.493 17.968 4.831 1.00 96.50 104 PRO A N 1
ATOM 832 C CA . PRO A 1 104 ? -21.350 18.666 5.429 1.00 96.50 104 PRO A CA 1
ATOM 833 C C . PRO A 1 104 ? -21.622 19.254 6.820 1.00 96.50 104 PRO A C 1
ATOM 835 O O . PRO A 1 104 ? -20.708 19.383 7.630 1.00 96.50 104 PRO A O 1
ATOM 838 N N . ALA A 1 105 ? -22.882 19.586 7.116 1.00 97.06 105 ALA A N 1
ATOM 839 C CA . ALA A 1 105 ? -23.293 20.234 8.363 1.00 97.06 105 ALA A CA 1
ATOM 840 C C . ALA A 1 105 ? -23.575 19.259 9.529 1.00 97.06 105 ALA A C 1
ATOM 842 O O . ALA A 1 105 ? -24.050 19.674 10.589 1.00 97.06 105 ALA A O 1
ATOM 843 N N . LEU A 1 106 ? -23.328 17.951 9.371 1.00 97.31 106 LEU A N 1
ATOM 844 C CA . LEU A 1 106 ? -23.595 16.983 10.437 1.00 97.31 106 LEU A CA 1
ATOM 845 C C . LEU A 1 106 ? -22.649 17.151 11.630 1.00 97.31 106 LEU A C 1
ATOM 847 O O . LEU A 1 106 ? -21.427 17.129 11.505 1.00 97.31 106 LEU A O 1
ATOM 851 N N . SER A 1 107 ? -23.224 17.185 12.833 1.00 97.81 107 SER A N 1
ATOM 852 C CA . SER A 1 107 ? -22.435 17.143 14.066 1.00 97.81 107 SER A CA 1
ATOM 853 C C . SER A 1 107 ? -21.735 15.791 14.253 1.00 97.81 107 SER A C 1
ATOM 855 O O . SER A 1 107 ? -22.262 14.731 13.898 1.00 97.81 107 SER A O 1
ATOM 857 N N . LEU A 1 108 ? -20.586 15.797 14.937 1.00 97.00 108 LEU A N 1
ATOM 858 C CA . LEU A 1 108 ? -19.842 14.577 15.280 1.00 97.00 108 LEU A CA 1
ATOM 859 C C . LEU A 1 108 ? -20.701 13.534 16.017 1.00 97.00 108 LEU A C 1
ATOM 861 O O . LEU A 1 108 ? -20.526 12.332 15.824 1.00 97.00 108 LEU A O 1
ATOM 865 N N . ARG A 1 109 ? -21.653 13.972 16.851 1.00 97.62 109 ARG A N 1
ATOM 866 C CA . ARG A 1 109 ? -22.549 13.068 17.589 1.00 97.62 109 ARG A CA 1
ATOM 867 C C . ARG A 1 109 ? -23.560 12.387 16.667 1.00 97.62 109 ARG A C 1
ATOM 869 O O . ARG A 1 109 ? -23.846 11.204 16.852 1.00 97.62 109 ARG A O 1
ATOM 876 N N . ALA A 1 110 ? -24.063 13.104 15.661 1.00 97.81 110 ALA A N 1
ATOM 877 C CA . ALA A 1 110 ? -24.924 12.531 14.631 1.00 97.81 110 ALA A CA 1
ATOM 878 C C . ALA A 1 110 ? -24.152 11.540 13.745 1.00 97.81 110 ALA A C 1
ATOM 880 O O . ALA A 1 110 ? -24.661 10.458 13.453 1.00 97.81 110 ALA A O 1
ATOM 881 N N . ILE A 1 111 ? -22.899 11.858 13.403 1.00 97.38 111 ILE A N 1
ATOM 882 C CA . ILE A 1 111 ? -21.993 10.954 12.683 1.00 97.38 111 ILE A CA 1
ATOM 883 C C . ILE A 1 111 ? -21.763 9.666 13.485 1.00 97.38 111 ILE A C 1
ATOM 885 O O . ILE A 1 111 ? -21.984 8.578 12.961 1.00 97.38 111 ILE A O 1
ATOM 889 N N . ALA A 1 112 ? -21.416 9.763 14.773 1.00 96.56 112 ALA A N 1
ATOM 890 C CA . ALA A 1 112 ? -21.238 8.599 15.646 1.00 96.56 112 ALA A CA 1
ATOM 891 C C . ALA A 1 112 ? -22.478 7.688 15.665 1.00 96.56 112 ALA A C 1
ATOM 893 O O . ALA A 1 112 ? -22.360 6.469 15.518 1.00 96.56 112 ALA A O 1
ATOM 894 N N . LYS A 1 113 ? -23.673 8.292 15.775 1.00 96.88 113 LYS A N 1
ATOM 895 C CA . LYS A 1 113 ? -24.958 7.580 15.722 1.00 96.88 113 LYS A CA 1
ATOM 896 C C . LYS A 1 113 ? -25.144 6.853 14.386 1.00 96.88 113 LYS A C 1
ATOM 898 O O . LYS A 1 113 ? -25.491 5.677 14.400 1.00 96.88 113 LYS A O 1
ATOM 903 N N . ARG A 1 114 ? -24.871 7.508 13.250 1.00 96.69 114 ARG A N 1
ATOM 904 C CA . ARG A 1 114 ? -24.958 6.889 11.910 1.00 96.69 114 ARG A CA 1
ATOM 905 C C . ARG A 1 114 ? -23.966 5.752 11.707 1.00 96.69 114 ARG A C 1
ATOM 907 O O . ARG A 1 114 ? -24.276 4.781 11.028 1.00 96.69 114 ARG A O 1
ATOM 914 N N . LEU A 1 115 ? -22.782 5.857 12.302 1.00 93.44 115 LEU A N 1
ATOM 915 C CA . LEU A 1 115 ? -21.778 4.801 12.235 1.00 93.44 115 LEU A CA 1
ATOM 916 C C . LEU A 1 115 ? -22.111 3.596 13.127 1.00 93.44 115 LEU A C 1
ATOM 918 O O . LEU A 1 115 ? -21.463 2.561 12.975 1.00 93.44 115 LEU A O 1
ATOM 922 N N . GLY A 1 116 ? -23.093 3.719 14.029 1.00 94.25 116 GLY A N 1
ATOM 923 C CA . GLY A 1 116 ? -23.419 2.701 15.029 1.00 94.25 116 GLY A CA 1
ATOM 924 C C . GLY A 1 116 ? -22.415 2.646 16.186 1.00 94.25 116 GLY A C 1
ATOM 925 O O . GLY A 1 116 ? -22.312 1.627 16.861 1.00 94.25 116 GLY A O 1
ATOM 926 N N . ILE A 1 117 ? -21.655 3.723 16.423 1.00 92.38 117 ILE A N 1
ATOM 927 C CA . ILE A 1 117 ? -20.584 3.762 17.425 1.00 92.38 117 ILE A CA 1
ATOM 928 C C . ILE A 1 117 ? -21.049 4.565 18.640 1.00 92.38 117 ILE A C 1
ATOM 930 O O . ILE A 1 117 ? -21.391 5.744 18.537 1.00 92.38 117 ILE A O 1
ATOM 934 N N . ALA A 1 118 ? -21.005 3.949 19.825 1.00 93.12 118 ALA A N 1
ATOM 935 C CA . ALA A 1 118 ? -21.309 4.637 21.078 1.00 93.12 118 ALA A CA 1
ATOM 936 C C . ALA A 1 118 ? -20.440 5.896 21.246 1.00 93.12 118 ALA A C 1
ATOM 938 O O . ALA A 1 118 ? -19.222 5.846 21.063 1.00 93.12 118 ALA A O 1
ATOM 939 N N . TRP A 1 119 ? -21.050 7.017 21.645 1.00 95.75 119 TRP A N 1
ATOM 940 C CA . TRP A 1 119 ? -20.389 8.329 21.675 1.00 95.75 119 TRP A CA 1
ATOM 941 C C . TRP A 1 119 ? -19.038 8.359 22.422 1.00 95.75 119 TRP A C 1
ATOM 943 O O . TRP A 1 119 ? -18.067 8.840 21.837 1.00 95.75 119 TRP A O 1
ATOM 953 N N . PRO A 1 120 ? -18.887 7.779 23.634 1.00 93.31 120 PRO A N 1
ATOM 954 C CA . PRO A 1 120 ? -17.593 7.769 24.328 1.00 93.31 120 PRO A CA 1
ATOM 955 C C . PRO A 1 120 ? -16.503 6.990 23.577 1.00 93.31 120 PRO A C 1
ATOM 957 O O . PRO A 1 120 ? -15.317 7.316 23.661 1.00 93.31 120 PRO A O 1
ATOM 960 N N . THR A 1 121 ? -16.895 5.948 22.841 1.00 89.69 121 THR A N 1
ATOM 961 C CA . THR A 1 121 ? -15.997 5.153 21.997 1.00 89.69 121 THR A CA 1
ATOM 962 C C . THR A 1 121 ? -15.623 5.933 20.744 1.00 89.69 121 THR A C 1
ATOM 964 O O . THR A 1 121 ? -14.438 6.041 20.427 1.00 89.69 121 THR A O 1
ATOM 967 N N . PHE A 1 122 ? -16.608 6.548 20.087 1.00 93.56 122 PHE A N 1
ATOM 968 C CA . PHE A 1 122 ? -16.386 7.396 18.923 1.00 93.56 122 PHE A CA 1
ATOM 969 C C . PHE A 1 122 ? -15.439 8.551 19.247 1.00 93.56 122 PHE A C 1
ATOM 971 O O . PHE A 1 122 ? -14.490 8.760 18.509 1.00 93.56 122 PHE A O 1
ATOM 978 N N . GLN A 1 123 ? -15.598 9.238 20.382 1.00 94.81 123 GLN A N 1
ATOM 979 C CA . GLN A 1 123 ? -14.681 10.311 20.786 1.00 94.81 123 GLN A CA 1
ATOM 980 C C . GLN A 1 123 ? -13.223 9.837 20.893 1.00 94.81 123 GLN A C 1
ATOM 982 O O . GLN A 1 123 ? -12.307 10.548 20.480 1.00 94.81 123 GLN A O 1
ATOM 987 N N . LYS A 1 124 ? -12.985 8.629 21.422 1.00 91.94 124 LYS A N 1
ATOM 988 C CA . LYS A 1 124 ? -11.635 8.043 21.501 1.00 91.94 124 LYS A CA 1
ATOM 989 C C . LYS A 1 124 ? -11.082 7.689 20.122 1.00 91.94 124 LYS A C 1
ATOM 991 O O . LYS A 1 124 ? -9.888 7.867 19.898 1.00 91.94 124 LYS A O 1
ATOM 996 N N . ILE A 1 125 ? -11.925 7.189 19.220 1.00 90.31 125 ILE A N 1
ATOM 997 C CA . ILE A 1 125 ? -11.529 6.854 17.847 1.00 90.31 125 ILE A CA 1
ATOM 998 C C . ILE A 1 125 ? -11.279 8.127 17.041 1.00 90.31 125 ILE A C 1
ATOM 1000 O O . ILE A 1 125 ? -10.244 8.233 16.402 1.00 90.31 125 ILE A O 1
ATOM 1004 N N . HIS A 1 126 ? -12.156 9.122 17.138 1.00 94.19 126 HIS A N 1
ATOM 1005 C CA . HIS A 1 126 ? -12.043 10.403 16.449 1.00 94.19 126 HIS A CA 1
ATOM 1006 C C . HIS A 1 126 ? -10.741 11.129 16.800 1.00 94.19 126 HIS A C 1
ATOM 1008 O O . HIS A 1 126 ? -10.063 11.636 15.918 1.00 94.19 126 HIS A O 1
ATOM 1014 N N . LYS A 1 127 ? -10.307 11.087 18.068 1.00 93.56 127 LYS A N 1
ATOM 1015 C CA . LYS A 1 127 ? -8.973 11.584 18.452 1.00 93.56 127 LYS A CA 1
ATOM 1016 C C . LYS A 1 127 ? -7.835 10.886 17.699 1.00 93.56 127 LYS A C 1
ATOM 1018 O O . LYS A 1 127 ? -6.842 11.526 17.387 1.00 93.56 127 LYS A O 1
ATOM 1023 N N . LYS A 1 128 ? -7.970 9.588 17.409 1.00 91.56 128 LYS A N 1
ATOM 1024 C CA . LYS A 1 128 ? -7.002 8.844 16.590 1.00 91.56 128 LYS A CA 1
ATOM 1025 C C . LYS A 1 128 ? -7.139 9.169 15.105 1.00 91.56 128 LYS A C 1
ATOM 1027 O O . LYS A 1 128 ? -6.121 9.215 14.439 1.00 91.56 128 LYS A O 1
ATOM 1032 N N . VAL A 1 129 ? -8.357 9.409 14.611 1.00 90.12 129 VAL A N 1
ATOM 1033 C CA . VAL A 1 129 ? -8.616 9.870 13.235 1.00 90.12 129 VAL A CA 1
ATOM 1034 C C . VAL A 1 129 ? -7.914 11.200 12.980 1.00 90.12 129 VAL A C 1
ATOM 1036 O O . VAL A 1 129 ? -7.164 11.304 12.024 1.00 90.12 129 VAL A O 1
ATOM 1039 N N . LEU A 1 130 ? -8.064 12.171 13.886 1.00 91.25 130 LEU A N 1
ATOM 1040 C CA . LEU A 1 130 ? -7.369 13.462 13.809 1.00 91.25 130 LEU A CA 1
ATOM 1041 C C . LEU A 1 130 ? -5.838 13.338 13.890 1.00 91.25 130 LEU A C 1
ATOM 1043 O O . LEU A 1 130 ? -5.131 14.248 13.477 1.00 91.25 130 LEU A O 1
ATOM 1047 N N . ALA A 1 131 ? -5.333 12.232 14.441 1.00 90.56 131 ALA A N 1
ATOM 1048 C CA . ALA A 1 131 ? -3.907 11.934 14.520 1.00 90.56 131 ALA A CA 1
ATOM 1049 C C . ALA A 1 131 ? -3.397 11.090 13.338 1.00 90.56 131 ALA A C 1
ATOM 1051 O O . ALA A 1 131 ? -2.195 10.830 13.269 1.00 90.56 131 ALA A O 1
ATOM 1052 N N . LEU A 1 132 ? -4.275 10.630 12.435 1.00 86.06 132 LEU A N 1
ATOM 1053 C CA . LEU A 1 132 ? -3.833 9.976 11.209 1.00 86.06 132 LEU A CA 1
ATOM 1054 C C . LEU A 1 132 ? -3.151 11.026 10.329 1.00 86.06 132 LEU A C 1
ATOM 1056 O O . LEU A 1 132 ? -3.729 12.089 10.090 1.00 86.06 132 LEU A O 1
ATOM 1060 N N . PRO A 1 133 ? -1.939 10.756 9.828 1.00 88.25 133 PRO A N 1
ATOM 1061 C CA . PRO A 1 133 ? -1.352 11.632 8.832 1.00 88.25 133 PRO A CA 1
ATOM 1062 C C . PRO A 1 133 ? -2.210 11.575 7.561 1.00 88.25 133 PRO A C 1
ATOM 1064 O O . PRO A 1 133 ? -2.746 10.520 7.230 1.00 88.25 133 PRO A O 1
ATOM 1067 N N . GLY A 1 134 ? -2.323 12.678 6.815 1.00 85.94 134 GLY A N 1
ATOM 1068 C CA . GLY A 1 134 ? -2.964 12.625 5.493 1.00 85.94 134 GLY A CA 1
ATOM 1069 C C . GLY A 1 134 ? -2.238 11.633 4.575 1.00 85.94 134 GLY A C 1
ATOM 1070 O O . GLY A 1 134 ? -2.866 10.795 3.923 1.00 85.94 134 GLY A O 1
ATOM 1071 N N . ASN A 1 135 ? -0.898 11.669 4.625 1.00 90.38 135 ASN A N 1
ATOM 1072 C CA . ASN A 1 135 ? -0.003 10.748 3.933 1.00 90.38 135 ASN A CA 1
ATOM 1073 C C . ASN A 1 135 ? 1.162 10.321 4.842 1.00 90.38 135 ASN A C 1
ATOM 1075 O O . ASN A 1 135 ? 1.735 11.155 5.542 1.00 90.38 135 ASN A O 1
ATOM 1079 N N . GLU A 1 136 ? 1.567 9.056 4.781 1.00 92.50 136 GLU A N 1
ATOM 1080 C CA . GLU A 1 136 ? 2.718 8.509 5.510 1.00 92.50 136 GLU A CA 1
ATOM 1081 C C . GLU A 1 136 ? 3.706 7.879 4.528 1.00 92.50 136 GLU A C 1
ATOM 1083 O O . GLU A 1 136 ? 3.309 7.057 3.712 1.00 92.50 136 GLU A O 1
ATOM 1088 N N . ILE A 1 137 ? 4.994 8.227 4.602 1.00 93.44 137 ILE A N 1
ATOM 1089 C CA . ILE A 1 137 ? 6.039 7.598 3.782 1.00 93.44 137 ILE A CA 1
ATOM 1090 C C . ILE A 1 137 ? 6.903 6.720 4.675 1.00 93.44 137 ILE A C 1
ATOM 1092 O O . ILE A 1 137 ? 7.497 7.195 5.642 1.00 93.44 137 ILE A O 1
ATOM 1096 N N . VAL A 1 138 ? 7.033 5.450 4.305 1.00 93.06 138 VAL A N 1
ATOM 1097 C CA . VAL A 1 138 ? 7.835 4.469 5.029 1.00 93.06 138 VAL A CA 1
ATOM 1098 C C . VAL A 1 138 ? 8.904 3.906 4.098 1.00 93.06 138 VAL A C 1
ATOM 1100 O O . VAL A 1 138 ? 8.614 3.452 2.993 1.00 93.06 138 VAL A O 1
ATOM 1103 N N . PHE A 1 139 ? 10.155 3.927 4.553 1.00 93.50 139 PHE A N 1
ATOM 1104 C CA . PHE A 1 139 ? 11.298 3.334 3.857 1.00 93.50 139 PHE A CA 1
ATOM 1105 C C . PHE A 1 139 ? 11.663 2.000 4.500 1.00 93.50 139 PHE A C 1
ATOM 1107 O O . PHE A 1 139 ? 11.587 1.878 5.721 1.00 93.50 139 PHE A O 1
ATOM 1114 N N . SER A 1 140 ? 12.096 1.022 3.704 1.00 92.25 140 SER A N 1
ATOM 1115 C CA . SER A 1 140 ? 12.531 -0.285 4.217 1.00 92.25 140 SER A CA 1
ATOM 1116 C C . SER A 1 140 ? 13.902 -0.231 4.898 1.00 92.25 140 SER A C 1
ATOM 1118 O O . SER A 1 140 ? 14.143 -0.882 5.914 1.00 92.25 140 SER A O 1
ATOM 1120 N N . ARG A 1 141 ? 14.837 0.567 4.370 1.00 88.25 141 ARG A N 1
ATOM 1121 C CA . ARG A 1 141 ? 16.216 0.601 4.875 1.00 88.25 141 ARG A CA 1
ATOM 1122 C C . ARG A 1 141 ? 16.301 1.282 6.231 1.00 88.25 141 ARG A C 1
ATOM 1124 O O . ARG A 1 141 ? 15.971 2.454 6.367 1.00 88.25 141 ARG A O 1
ATOM 1131 N N . GLY A 1 142 ? 16.854 0.547 7.192 1.00 86.00 142 GLY A N 1
ATOM 1132 C CA . GLY A 1 142 ? 16.984 1.006 8.574 1.00 86.00 142 GLY A CA 1
ATOM 1133 C C . GLY A 1 142 ? 15.674 0.941 9.358 1.00 86.00 142 GLY A C 1
ATOM 1134 O O . GLY A 1 142 ? 15.638 1.412 10.487 1.00 86.00 142 GLY A O 1
ATOM 1135 N N . ASN A 1 143 ? 14.617 0.351 8.788 1.00 89.69 143 ASN A N 1
ATOM 1136 C CA . ASN A 1 143 ? 13.324 0.219 9.437 1.00 89.69 143 ASN A CA 1
ATOM 1137 C C . ASN A 1 143 ? 12.930 -1.256 9.555 1.00 89.69 143 ASN A C 1
ATOM 1139 O O . ASN A 1 143 ? 12.302 -1.824 8.663 1.00 89.69 143 ASN A O 1
ATOM 1143 N N . ALA A 1 144 ? 13.269 -1.866 10.691 1.00 89.12 144 ALA A N 1
ATOM 1144 C CA . ALA A 1 144 ? 12.901 -3.251 10.981 1.00 89.12 144 ALA A CA 1
ATOM 1145 C C . ALA A 1 144 ? 11.375 -3.477 10.993 1.00 89.12 144 ALA A C 1
ATOM 1147 O O . ALA A 1 144 ? 10.925 -4.592 10.759 1.00 89.12 144 ALA A O 1
ATOM 1148 N N . ALA A 1 145 ? 10.580 -2.423 11.212 1.00 89.25 145 ALA A N 1
ATOM 1149 C CA . ALA A 1 145 ? 9.124 -2.496 11.222 1.00 89.25 145 ALA A CA 1
ATOM 1150 C C . ALA A 1 145 ? 8.492 -2.369 9.825 1.00 89.25 145 ALA A C 1
ATOM 1152 O O . ALA A 1 145 ? 7.277 -2.470 9.717 1.00 89.25 145 ALA A O 1
ATOM 1153 N N . PHE A 1 146 ? 9.259 -2.156 8.747 1.00 89.62 146 PHE A N 1
ATOM 1154 C CA . PHE A 1 146 ? 8.694 -1.929 7.408 1.00 89.62 146 PHE A CA 1
ATOM 1155 C C . PHE A 1 146 ? 7.764 -3.062 6.953 1.00 89.62 146 PHE A C 1
ATOM 1157 O O . PHE A 1 146 ? 6.631 -2.801 6.545 1.00 89.62 146 PHE A O 1
ATOM 1164 N N . LYS A 1 147 ? 8.217 -4.317 7.080 1.00 87.38 147 LYS A N 1
ATOM 1165 C CA . LYS A 1 147 ? 7.419 -5.510 6.767 1.00 87.38 147 LYS A CA 1
ATOM 1166 C C . LYS A 1 147 ? 6.150 -5.570 7.613 1.00 87.38 147 LYS A C 1
ATOM 1168 O O . LYS A 1 147 ? 5.069 -5.775 7.070 1.00 87.38 147 LYS A O 1
ATOM 1173 N N . ASP A 1 148 ? 6.282 -5.375 8.920 1.00 86.81 148 ASP A N 1
ATOM 1174 C CA . ASP A 1 148 ? 5.165 -5.486 9.857 1.00 86.81 148 ASP A CA 1
ATOM 1175 C C . ASP A 1 148 ? 4.138 -4.374 9.639 1.00 86.81 148 ASP A C 1
ATOM 1177 O O . ASP A 1 148 ? 2.942 -4.641 9.647 1.00 86.81 148 ASP A O 1
ATOM 1181 N N . THR A 1 149 ? 4.583 -3.145 9.372 1.00 87.19 149 THR A N 1
ATOM 1182 C CA . THR A 1 149 ? 3.720 -2.017 9.005 1.00 87.19 149 THR A CA 1
ATOM 1183 C C . THR A 1 149 ? 2.988 -2.302 7.698 1.00 87.19 149 THR A C 1
ATOM 1185 O O . THR A 1 149 ? 1.771 -2.144 7.638 1.00 87.19 149 THR A O 1
ATOM 1188 N N . TYR A 1 150 ? 3.692 -2.796 6.675 1.00 88.25 150 TYR A N 1
ATOM 1189 C CA . TYR A 1 150 ? 3.082 -3.173 5.399 1.00 88.25 150 TYR A CA 1
ATOM 1190 C C . TYR A 1 150 ? 2.016 -4.264 5.570 1.00 88.25 150 TYR A C 1
ATOM 1192 O O . TYR A 1 150 ? 0.880 -4.096 5.126 1.00 88.25 150 TYR A O 1
ATOM 1200 N N . LYS A 1 151 ? 2.344 -5.350 6.286 1.00 85.75 151 LYS A N 1
ATOM 1201 C CA . LYS A 1 151 ? 1.403 -6.442 6.578 1.00 85.75 151 LYS A CA 1
ATOM 1202 C C . LYS A 1 151 ? 0.224 -5.964 7.423 1.00 85.75 151 LYS A C 1
ATOM 1204 O O . LYS A 1 151 ? -0.912 -6.301 7.109 1.00 85.75 151 LYS A O 1
ATOM 1209 N N . LYS A 1 152 ? 0.474 -5.127 8.435 1.00 85.69 152 LYS A N 1
ATOM 1210 C CA . LYS A 1 152 ? -0.563 -4.518 9.275 1.00 85.69 152 LYS A CA 1
ATOM 1211 C C . LYS A 1 152 ? -1.543 -3.695 8.448 1.00 85.69 152 LYS A C 1
ATOM 1213 O O . LYS A 1 152 ? -2.737 -3.793 8.678 1.00 85.69 152 LYS A O 1
ATOM 1218 N N . HIS A 1 153 ? -1.067 -2.885 7.505 1.00 86.44 153 HIS A N 1
ATOM 1219 C CA . HIS A 1 153 ? -1.954 -2.086 6.661 1.00 86.44 153 HIS A CA 1
ATOM 1220 C C . HIS A 1 153 ? -2.804 -2.942 5.726 1.00 86.44 153 HIS A C 1
ATOM 1222 O O . HIS A 1 153 ? -3.973 -2.635 5.527 1.00 86.44 153 HIS A O 1
ATOM 1228 N N . ILE A 1 154 ? -2.257 -4.038 5.199 1.00 84.38 154 ILE A N 1
ATOM 1229 C CA . ILE A 1 154 ? -3.039 -4.970 4.382 1.00 84.38 154 ILE A CA 1
ATOM 1230 C C . ILE A 1 154 ? -4.048 -5.740 5.240 1.00 84.38 154 ILE A C 1
ATOM 1232 O O . ILE A 1 154 ? -5.182 -5.943 4.814 1.00 84.38 154 ILE A O 1
ATOM 1236 N N . SER A 1 155 ? -3.691 -6.103 6.476 1.00 82.44 155 SER A N 1
ATOM 1237 C CA . SER A 1 155 ? -4.582 -6.835 7.385 1.00 82.44 155 SER A CA 1
ATOM 1238 C C . SER A 1 155 ? -5.803 -6.035 7.856 1.00 82.44 155 SER A C 1
ATOM 1240 O O . SER A 1 155 ? -6.679 -6.608 8.490 1.00 82.44 155 SER A O 1
ATOM 1242 N N . ILE A 1 156 ? -5.859 -4.727 7.572 1.00 83.00 156 ILE A N 1
ATOM 1243 C CA . ILE A 1 156 ? -7.026 -3.861 7.836 1.00 83.00 156 ILE A CA 1
ATOM 1244 C C . ILE A 1 156 ? -8.215 -4.226 6.930 1.00 83.00 156 ILE A C 1
ATOM 1246 O O . ILE A 1 156 ? -9.351 -3.851 7.231 1.00 83.00 156 ILE A O 1
ATOM 1250 N N . THR A 1 157 ? -7.955 -4.952 5.837 1.00 82.44 157 THR A N 1
ATOM 1251 C CA . THR A 1 157 ? -8.966 -5.392 4.870 1.00 82.44 157 THR A CA 1
ATOM 1252 C C . THR A 1 157 ? -10.068 -6.215 5.540 1.00 82.44 157 THR A C 1
ATOM 1254 O O . THR A 1 157 ? -9.803 -7.173 6.261 1.00 82.44 157 THR A O 1
ATOM 1257 N N . GLN A 1 158 ? -11.315 -5.866 5.255 1.00 80.56 158 GLN A N 1
ATOM 1258 C CA . GLN A 1 158 ? -12.543 -6.520 5.692 1.00 80.56 158 GLN A CA 1
ATOM 1259 C C . GLN A 1 158 ? -13.319 -7.113 4.521 1.00 80.56 158 GLN A C 1
ATOM 1261 O O . GLN A 1 158 ? -14.096 -8.043 4.727 1.00 80.56 158 GLN A O 1
ATOM 1266 N N . ARG A 1 159 ? -13.179 -6.540 3.320 1.00 79.56 159 ARG A N 1
ATOM 1267 C CA . ARG A 1 159 ? -13.977 -6.904 2.146 1.00 79.56 159 ARG A CA 1
ATOM 1268 C C . ARG A 1 159 ? -13.121 -7.095 0.906 1.00 79.56 159 ARG A C 1
ATOM 1270 O O . ARG A 1 159 ? -13.208 -8.138 0.273 1.00 79.56 159 ARG A O 1
ATOM 1277 N N . GLU A 1 160 ? -12.320 -6.099 0.548 1.00 80.69 160 GLU A N 1
ATOM 1278 C CA . GLU A 1 160 ? -11.643 -6.051 -0.742 1.00 80.69 160 GLU A CA 1
ATOM 1279 C C . GLU A 1 160 ? -10.244 -5.440 -0.626 1.00 80.69 160 GLU A C 1
ATOM 1281 O O . GLU A 1 160 ? -10.061 -4.354 -0.077 1.00 80.69 160 GLU A O 1
ATOM 1286 N N . LEU A 1 161 ? -9.253 -6.097 -1.227 1.00 84.31 161 LEU A N 1
ATOM 1287 C CA . LEU A 1 161 ? -7.912 -5.546 -1.390 1.00 84.31 161 LEU A CA 1
ATOM 1288 C C . LEU A 1 161 ? -7.539 -5.580 -2.866 1.00 84.31 161 LEU A C 1
ATOM 1290 O O . LEU A 1 161 ? -7.299 -6.639 -3.431 1.00 84.31 161 LEU A O 1
ATOM 1294 N N . TRP A 1 162 ? -7.434 -4.410 -3.476 1.00 84.88 162 TRP A N 1
ATOM 1295 C CA . TRP A 1 162 ? -7.120 -4.267 -4.889 1.00 84.88 162 TRP A CA 1
ATOM 1296 C C . TRP A 1 162 ? -5.643 -3.953 -5.033 1.00 84.88 162 TRP A C 1
ATOM 1298 O O . TRP A 1 162 ? -5.179 -2.925 -4.552 1.00 84.88 162 TRP A O 1
ATOM 1308 N N . ALA A 1 163 ? -4.882 -4.814 -5.692 1.00 84.62 163 ALA A N 1
ATOM 1309 C CA . ALA A 1 163 ? -3.448 -4.608 -5.848 1.00 84.62 163 ALA A CA 1
ATOM 1310 C C . ALA A 1 163 ? -3.045 -4.525 -7.321 1.00 84.62 163 ALA A C 1
ATOM 1312 O O . ALA A 1 163 ? -3.627 -5.186 -8.167 1.00 84.62 163 ALA A O 1
ATOM 1313 N N . ALA A 1 164 ? -2.019 -3.735 -7.620 1.00 82.56 164 ALA A N 1
ATOM 1314 C CA . ALA A 1 164 ? -1.223 -3.795 -8.837 1.00 82.56 164 ALA A CA 1
ATOM 1315 C C . ALA A 1 164 ? 0.226 -4.067 -8.431 1.00 82.56 164 ALA A C 1
ATOM 1317 O O . ALA A 1 164 ? 0.945 -3.174 -7.974 1.00 82.56 164 ALA A O 1
ATOM 1318 N N . TRP A 1 165 ? 0.655 -5.312 -8.619 1.00 78.81 165 TRP A N 1
ATOM 1319 C CA . TRP A 1 165 ? 2.016 -5.761 -8.349 1.00 78.81 165 TRP A CA 1
ATOM 1320 C C . TRP A 1 165 ? 2.661 -6.357 -9.592 1.00 78.81 165 TRP A C 1
ATOM 1322 O O . TRP A 1 165 ? 1.989 -6.809 -10.517 1.00 78.81 165 TRP A O 1
ATOM 1332 N N . PHE A 1 166 ? 3.992 -6.392 -9.589 1.00 71.38 166 PHE A N 1
ATOM 1333 C CA . PHE A 1 166 ? 4.742 -7.104 -10.622 1.00 71.38 166 PHE A CA 1
ATOM 1334 C C . PHE A 1 166 ? 4.903 -8.580 -10.320 1.00 71.38 166 PHE A C 1
ATOM 1336 O O . PHE A 1 166 ? 4.917 -9.412 -11.222 1.00 71.38 166 PHE A O 1
ATOM 1343 N N . VAL A 1 167 ? 5.139 -8.869 -9.047 1.00 69.38 167 VAL A N 1
ATOM 1344 C CA . VAL A 1 167 ? 5.499 -10.184 -8.551 1.00 69.38 167 VAL A CA 1
ATOM 1345 C C . VAL A 1 167 ? 4.846 -10.326 -7.189 1.00 69.38 167 VAL A C 1
ATOM 1347 O O . VAL A 1 167 ? 5.003 -9.451 -6.337 1.00 69.38 167 VAL A O 1
ATOM 1350 N N . VAL A 1 168 ? 4.139 -11.434 -7.006 1.00 67.12 168 VAL A N 1
ATOM 1351 C CA . VAL A 1 168 ? 3.565 -11.850 -5.729 1.00 67.12 168 VAL A CA 1
ATOM 1352 C C . VAL A 1 168 ? 4.203 -13.181 -5.392 1.00 67.12 168 VAL A C 1
ATOM 1354 O O . VAL A 1 168 ? 4.071 -14.134 -6.157 1.00 67.12 168 VAL A O 1
ATOM 1357 N N . THR A 1 169 ? 4.953 -13.223 -4.297 1.00 65.06 169 THR A N 1
ATOM 1358 C CA . THR A 1 169 ? 5.545 -14.472 -3.791 1.00 65.06 169 THR A CA 1
ATOM 1359 C C . THR A 1 169 ? 5.161 -14.751 -2.346 1.00 65.06 169 THR A C 1
ATOM 1361 O O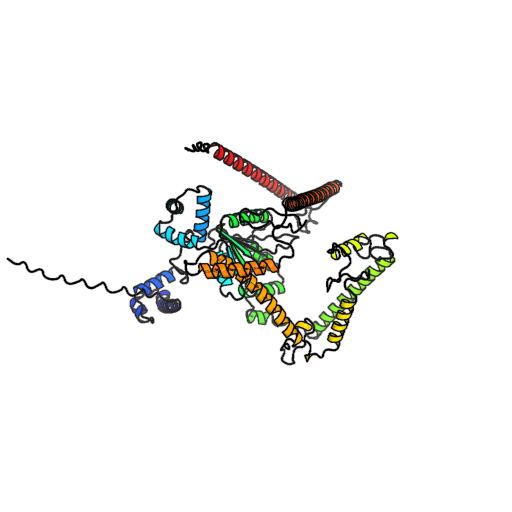 . THR A 1 169 ? 5.480 -15.822 -1.855 1.00 65.06 169 THR A O 1
ATOM 1364 N N . ASP A 1 170 ? 4.536 -13.796 -1.651 1.00 65.25 170 ASP A N 1
ATOM 1365 C CA . ASP A 1 170 ? 4.026 -14.002 -0.296 1.00 65.25 170 ASP A CA 1
ATOM 1366 C C . ASP A 1 170 ? 2.582 -14.525 -0.376 1.00 65.25 170 ASP A C 1
ATOM 1368 O O . ASP A 1 170 ? 1.658 -13.791 -0.742 1.00 65.25 170 ASP A O 1
ATOM 1372 N N . PHE A 1 171 ? 2.418 -15.823 -0.113 1.00 63.09 171 PHE A N 1
ATOM 1373 C CA . PHE A 1 171 ? 1.147 -16.537 -0.241 1.00 63.09 171 PHE A CA 1
ATOM 1374 C C . PHE A 1 171 ? 0.152 -16.197 0.876 1.00 63.09 171 PHE A C 1
ATOM 1376 O O . PHE A 1 171 ? -1.052 -16.324 0.662 1.00 63.09 171 PHE A O 1
ATOM 1383 N N . GLU A 1 172 ? 0.621 -15.672 2.015 1.00 65.88 172 GLU A N 1
ATOM 1384 C CA . GLU A 1 172 ? -0.237 -15.310 3.154 1.00 65.88 172 GLU A CA 1
ATOM 1385 C C . GLU A 1 172 ? -1.285 -14.249 2.777 1.00 65.88 172 GLU A C 1
ATOM 1387 O O . GLU A 1 172 ? -2.369 -14.196 3.354 1.00 65.88 172 GLU A O 1
ATOM 1392 N N . LEU A 1 173 ? -0.989 -13.415 1.774 1.00 62.69 173 LEU A N 1
ATOM 1393 C CA . LEU A 1 173 ? -1.904 -12.375 1.300 1.00 62.69 173 LEU A CA 1
ATOM 1394 C C . LEU A 1 173 ? -3.086 -12.926 0.489 1.00 62.69 173 LEU A C 1
ATOM 1396 O O . LEU A 1 173 ? -4.131 -12.284 0.441 1.00 62.69 173 LEU A O 1
ATOM 1400 N N . LEU A 1 174 ? -2.946 -14.097 -0.140 1.00 63.66 174 LEU A N 1
ATOM 1401 C CA . LEU A 1 174 ? -4.040 -14.761 -0.866 1.00 63.66 174 LEU A CA 1
ATOM 1402 C C . LEU A 1 174 ? -5.018 -15.442 0.083 1.00 63.66 174 LEU A C 1
ATOM 1404 O O . LEU A 1 174 ? -6.213 -15.518 -0.194 1.00 63.66 174 LEU A O 1
ATOM 1408 N N . ASP A 1 175 ? -4.499 -15.935 1.202 1.00 62.44 175 ASP A N 1
ATOM 1409 C CA . ASP A 1 175 ? -5.272 -16.679 2.192 1.00 62.44 175 ASP A CA 1
ATOM 1410 C C . ASP A 1 175 ? -6.199 -15.767 3.005 1.00 62.44 175 ASP A C 1
ATOM 1412 O O . ASP A 1 175 ? -7.158 -16.237 3.611 1.00 62.44 175 ASP A O 1
ATOM 1416 N N . ALA A 1 176 ? -5.988 -14.450 2.933 1.00 62.66 176 ALA A N 1
ATOM 1417 C CA . ALA A 1 176 ? -6.835 -13.430 3.541 1.00 62.66 176 ALA A CA 1
ATOM 1418 C C . ALA A 1 176 ? -8.183 -13.194 2.815 1.00 62.66 176 ALA A C 1
ATOM 1420 O O . ALA A 1 176 ? -8.900 -12.262 3.168 1.00 62.66 176 ALA A O 1
ATOM 1421 N N . GLY A 1 177 ? -8.544 -14.003 1.808 1.00 61.28 177 GLY A N 1
ATOM 1422 C CA . GLY A 1 177 ? -9.814 -13.860 1.072 1.00 61.28 177 GLY A CA 1
ATOM 1423 C C . GLY A 1 177 ? -9.844 -12.662 0.118 1.00 61.28 177 GLY A C 1
ATOM 1424 O O . GLY A 1 177 ? -10.900 -12.121 -0.193 1.00 61.28 177 GLY A O 1
ATOM 1425 N N . VAL A 1 178 ? -8.667 -12.235 -0.328 1.00 66.12 178 VAL A N 1
ATOM 1426 C CA . VAL A 1 178 ? -8.448 -11.010 -1.090 1.00 66.12 178 VAL A CA 1
ATOM 1427 C C . VAL A 1 178 ? -8.587 -11.244 -2.599 1.00 66.12 178 VAL A C 1
ATOM 1429 O O . VAL A 1 178 ? -7.915 -12.109 -3.167 1.00 66.12 178 VAL A O 1
ATOM 1432 N N . GLU A 1 179 ? -9.378 -10.412 -3.283 1.00 69.06 179 GLU A N 1
ATOM 1433 C CA . GLU A 1 179 ? -9.404 -10.379 -4.750 1.00 69.06 179 GLU A CA 1
ATOM 1434 C C . GLU A 1 179 ? -8.179 -9.658 -5.333 1.00 69.06 179 GLU A C 1
ATOM 1436 O O . GLU A 1 179 ? -8.137 -8.435 -5.443 1.00 69.06 179 GLU A O 1
ATOM 1441 N N . LEU A 1 180 ? -7.176 -10.417 -5.772 1.00 71.88 180 LEU A N 1
ATOM 1442 C CA . LEU A 1 180 ? -5.993 -9.847 -6.413 1.00 71.88 180 LEU A CA 1
ATOM 1443 C C . LEU A 1 180 ? -6.214 -9.605 -7.903 1.00 71.88 180 LEU A C 1
ATOM 1445 O O . LEU A 1 180 ? -6.755 -10.446 -8.614 1.00 71.88 180 LEU A O 1
ATOM 1449 N N . TYR A 1 181 ? -5.690 -8.493 -8.407 1.00 73.25 181 TYR A N 1
ATOM 1450 C CA . TYR A 1 181 ? -5.691 -8.167 -9.828 1.00 73.25 181 TYR A CA 1
ATOM 1451 C C . TYR A 1 181 ? -4.249 -7.956 -10.294 1.00 73.25 181 TYR A C 1
ATOM 1453 O O . TYR A 1 181 ? -3.411 -7.440 -9.566 1.00 73.25 181 TYR A O 1
ATOM 1461 N N . VAL A 1 182 ? -3.907 -8.385 -11.509 1.00 70.44 182 VAL A N 1
ATOM 1462 C CA . VAL A 1 182 ? -2.599 -8.076 -12.105 1.00 70.44 182 VAL A CA 1
ATOM 1463 C C . VAL A 1 182 ? -2.767 -7.463 -13.479 1.00 70.44 182 VAL A C 1
ATOM 1465 O O . VAL A 1 182 ? -3.440 -7.997 -14.364 1.00 70.44 182 VAL A O 1
ATOM 1468 N N . LEU A 1 183 ? -2.106 -6.322 -13.655 1.00 69.50 183 LEU A N 1
ATOM 1469 C CA . LEU A 1 183 ? -2.068 -5.563 -14.893 1.00 69.50 183 LEU A CA 1
ATOM 1470 C C . LEU A 1 183 ? -1.009 -6.148 -15.826 1.00 69.50 183 LEU A C 1
ATOM 1472 O O . LEU A 1 183 ? 0.187 -5.897 -15.686 1.00 69.50 183 LEU A O 1
ATOM 1476 N N . ARG A 1 184 ? -1.445 -6.924 -16.822 1.00 62.78 184 ARG A N 1
ATOM 1477 C CA . ARG A 1 184 ? -0.554 -7.491 -17.845 1.00 62.78 184 ARG A CA 1
ATOM 1478 C C . ARG A 1 184 ? -0.530 -6.581 -19.081 1.00 62.78 184 ARG A C 1
ATOM 1480 O O . ARG A 1 184 ? -1.058 -6.934 -20.133 1.00 62.78 184 ARG A O 1
ATOM 1487 N N . LYS A 1 185 ? 0.085 -5.392 -18.998 1.00 58.47 185 LYS A N 1
ATOM 1488 C CA . LYS A 1 185 ? 0.313 -4.577 -20.211 1.00 58.47 185 LYS A CA 1
ATOM 1489 C C . LYS A 1 185 ? 1.408 -5.214 -21.072 1.00 58.47 185 LYS A C 1
ATOM 1491 O O . LYS A 1 185 ? 2.550 -5.342 -20.650 1.00 58.47 185 LYS A O 1
ATOM 1496 N N . LYS A 1 186 ? 1.067 -5.578 -22.316 1.00 54.44 186 LYS A N 1
ATOM 1497 C CA . LYS A 1 186 ? 1.985 -6.217 -23.283 1.00 54.44 186 LYS A CA 1
ATOM 1498 C C . LYS A 1 186 ? 3.154 -5.327 -23.745 1.00 54.44 186 LYS A C 1
ATOM 1500 O O . LYS A 1 186 ? 4.060 -5.855 -24.379 1.00 54.44 186 LYS A O 1
ATOM 1505 N N . GLN A 1 187 ? 3.134 -4.009 -23.507 1.00 48.91 187 GLN A N 1
ATOM 1506 C CA . GLN A 1 187 ? 4.072 -3.081 -24.171 1.00 48.91 187 GLN A CA 1
ATOM 1507 C C . GLN A 1 187 ? 4.648 -1.949 -23.304 1.00 48.91 187 GLN A C 1
ATOM 1509 O O . GLN A 1 187 ? 5.615 -1.321 -23.727 1.00 48.91 187 GLN A O 1
ATOM 1514 N N . THR A 1 188 ? 4.139 -1.691 -22.096 1.00 53.81 188 THR A N 1
ATOM 1515 C CA . THR A 1 188 ? 4.726 -0.688 -21.191 1.00 53.81 188 THR A CA 1
ATOM 1516 C C . THR A 1 188 ? 4.865 -1.256 -19.785 1.00 53.81 188 THR A C 1
ATOM 1518 O O . THR A 1 188 ? 3.904 -1.740 -19.193 1.00 53.81 188 THR A O 1
ATOM 1521 N N . ILE A 1 189 ? 6.095 -1.237 -19.270 1.00 56.31 189 ILE A N 1
ATOM 1522 C CA . ILE A 1 189 ? 6.442 -1.739 -17.940 1.00 56.31 189 ILE A CA 1
ATOM 1523 C C . ILE A 1 189 ? 5.870 -0.756 -16.912 1.00 56.31 189 ILE A C 1
ATOM 1525 O O . ILE A 1 189 ? 6.387 0.348 -16.749 1.00 56.31 189 ILE A O 1
ATOM 1529 N N . GLN A 1 190 ? 4.782 -1.125 -16.242 1.00 62.72 190 GLN A N 1
ATOM 1530 C CA . GLN A 1 190 ? 4.163 -0.287 -15.215 1.00 62.72 190 GLN A CA 1
ATOM 1531 C C . GLN A 1 190 ? 4.936 -0.392 -13.897 1.00 62.72 190 GLN A C 1
ATOM 1533 O O . GLN A 1 190 ? 4.639 -1.250 -13.083 1.00 62.72 190 GLN A O 1
ATOM 1538 N N . HIS A 1 191 ? 5.937 0.473 -13.690 1.00 70.56 191 HIS A N 1
ATOM 1539 C CA . HIS A 1 191 ? 6.840 0.435 -12.522 1.00 70.56 191 HIS A CA 1
ATOM 1540 C C . HIS A 1 191 ? 6.205 0.725 -11.156 1.00 70.56 191 HIS A C 1
ATOM 1542 O O . HIS A 1 191 ? 6.779 0.348 -10.128 1.00 70.56 191 HIS A O 1
ATOM 1548 N N . GLN A 1 192 ? 5.042 1.368 -11.148 1.00 79.31 192 GLN A N 1
ATOM 1549 C CA . GLN A 1 192 ? 4.344 1.767 -9.935 1.00 79.31 192 GLN A CA 1
ATOM 1550 C C . GLN A 1 192 ? 3.529 0.607 -9.371 1.00 79.31 192 GLN A C 1
ATOM 1552 O O . GLN A 1 192 ? 2.740 -0.005 -10.090 1.00 79.31 192 GLN A O 1
ATOM 1557 N N . LYS A 1 193 ? 3.717 0.336 -8.078 1.00 88.00 193 LYS A N 1
ATOM 1558 C CA . LYS A 1 193 ? 2.918 -0.638 -7.337 1.00 88.00 193 LYS A CA 1
ATOM 1559 C C . LYS A 1 193 ? 1.880 0.104 -6.527 1.00 88.00 193 LYS A C 1
ATOM 1561 O O . LYS A 1 193 ? 2.204 1.123 -5.914 1.00 88.00 193 LYS A O 1
ATOM 1566 N N . MET A 1 194 ? 0.662 -0.412 -6.541 1.00 90.88 194 MET A N 1
ATOM 1567 C CA . MET A 1 194 ? -0.467 0.186 -5.845 1.00 90.88 194 MET A CA 1
ATOM 1568 C C . MET A 1 194 ? -1.237 -0.885 -5.088 1.00 90.88 194 MET A C 1
ATOM 1570 O O . MET A 1 194 ? -1.377 -1.995 -5.590 1.00 90.88 194 MET A O 1
ATOM 1574 N N . VAL A 1 195 ? -1.720 -0.565 -3.892 1.00 90.06 195 VAL A N 1
ATOM 1575 C CA . VAL A 1 195 ? -2.607 -1.437 -3.113 1.00 90.06 195 VAL A CA 1
ATOM 1576 C C . VAL A 1 195 ? -3.698 -0.589 -2.482 1.00 90.06 195 VAL A C 1
ATOM 1578 O O . VAL A 1 195 ? -3.377 0.322 -1.731 1.00 90.06 195 VAL A O 1
ATOM 1581 N N . ILE A 1 196 ? -4.961 -0.884 -2.755 1.00 91.38 196 ILE A N 1
ATOM 1582 C CA . ILE A 1 196 ? -6.135 -0.221 -2.191 1.00 91.38 196 ILE A CA 1
ATOM 1583 C C . ILE A 1 196 ? -6.795 -1.197 -1.219 1.00 91.38 196 ILE A C 1
ATOM 1585 O O . ILE A 1 196 ? -7.199 -2.284 -1.622 1.00 91.38 196 ILE A O 1
ATOM 1589 N N . VAL A 1 197 ? -6.907 -0.807 0.047 1.00 90.50 197 VAL A N 1
ATOM 1590 C CA . VAL A 1 197 ? -7.546 -1.582 1.122 1.00 90.50 197 VAL A CA 1
ATOM 1591 C C . VAL A 1 197 ? -8.945 -1.022 1.342 1.00 90.50 197 VAL A C 1
ATOM 1593 O O . VAL A 1 197 ? -9.046 0.147 1.701 1.00 90.50 197 VAL A O 1
ATOM 1596 N N . ASP A 1 198 ? -9.999 -1.810 1.105 1.00 89.06 198 ASP A N 1
ATOM 1597 C CA . ASP A 1 198 ? -11.432 -1.504 1.320 1.00 89.06 198 ASP A CA 1
ATOM 1598 C C . ASP A 1 198 ? -11.909 -0.110 0.873 1.00 89.06 198 ASP A C 1
ATOM 1600 O O . ASP A 1 198 ? -12.868 0.434 1.417 1.00 89.06 198 ASP A O 1
ATOM 1604 N N . ASN A 1 199 ? -11.217 0.524 -0.073 1.00 92.00 199 ASN A N 1
ATOM 1605 C CA . ASN A 1 199 ? -11.406 1.943 -0.389 1.00 92.00 199 ASN A CA 1
ATOM 1606 C C . ASN A 1 199 ? -11.240 2.903 0.820 1.00 92.00 199 ASN A C 1
ATOM 1608 O O . ASN A 1 199 ? -11.697 4.046 0.785 1.00 92.00 199 ASN A O 1
ATOM 1612 N N . VAL A 1 200 ? -10.570 2.466 1.892 1.00 93.38 200 VAL A N 1
ATOM 1613 C CA . VAL A 1 200 ? -10.263 3.273 3.087 1.00 93.38 200 VAL A CA 1
ATOM 1614 C C . VAL A 1 200 ? -8.833 3.809 3.089 1.00 93.38 200 VAL A C 1
ATOM 1616 O O . VAL A 1 200 ? -8.536 4.781 3.778 1.00 93.38 200 VAL A O 1
ATOM 1619 N N . MET A 1 201 ? -7.941 3.176 2.329 1.00 94.88 201 MET A N 1
ATOM 1620 C CA . MET A 1 201 ? -6.535 3.549 2.216 1.00 94.88 201 MET A CA 1
ATOM 1621 C C . MET A 1 201 ? -5.990 3.084 0.869 1.00 94.88 201 MET A C 1
ATOM 1623 O O . MET A 1 201 ? -6.352 2.011 0.383 1.00 94.88 201 MET A O 1
ATOM 1627 N N . VAL A 1 202 ? -5.058 3.849 0.306 1.00 95.00 202 VAL A N 1
ATOM 1628 C CA . VAL A 1 202 ? -4.220 3.394 -0.806 1.00 95.00 202 VAL A CA 1
ATOM 1629 C C . VAL A 1 202 ? -2.750 3.477 -0.423 1.00 95.00 202 VAL A C 1
ATOM 1631 O O . VAL A 1 202 ? -2.315 4.427 0.219 1.00 95.00 202 VAL A O 1
ATOM 1634 N N . SER A 1 203 ? -1.975 2.471 -0.809 1.00 94.62 203 SER A N 1
ATOM 1635 C CA . SER A 1 203 ? -0.522 2.493 -0.742 1.00 94.62 203 SER A CA 1
ATOM 1636 C C . SER A 1 203 ? 0.066 2.553 -2.145 1.00 94.62 203 SER A C 1
ATOM 1638 O O . SER A 1 203 ? -0.384 1.841 -3.043 1.00 94.62 203 SER A O 1
ATOM 1640 N N . LEU A 1 204 ? 1.070 3.403 -2.331 1.00 93.88 204 LEU A N 1
ATOM 1641 C CA . LEU A 1 204 ? 1.828 3.572 -3.564 1.00 93.88 204 LEU A CA 1
ATOM 1642 C C . LEU A 1 204 ? 3.301 3.355 -3.263 1.00 93.88 204 LEU A C 1
ATOM 1644 O O . LEU A 1 204 ? 3.818 3.897 -2.292 1.00 93.88 204 LEU A O 1
ATOM 1648 N N . GLY A 1 205 ? 4.023 2.607 -4.087 1.00 92.12 205 GLY A N 1
ATOM 1649 C CA . GLY A 1 205 ? 5.438 2.425 -3.794 1.00 92.12 205 GLY A CA 1
ATOM 1650 C C . GLY A 1 205 ? 6.213 1.561 -4.759 1.00 92.12 205 GLY A C 1
ATOM 1651 O O . GLY A 1 205 ? 5.768 1.205 -5.855 1.00 92.12 205 GLY A O 1
ATOM 1652 N N . SER A 1 206 ? 7.421 1.234 -4.317 1.00 91.50 206 SER A N 1
ATOM 1653 C CA . SER A 1 206 ? 8.359 0.392 -5.046 1.00 91.50 206 SER A CA 1
ATOM 1654 C C . SER A 1 206 ? 8.421 -1.040 -4.499 1.00 91.50 206 SER A C 1
ATOM 1656 O O . SER A 1 206 ? 8.830 -1.932 -5.242 1.00 91.50 206 SER A O 1
ATOM 1658 N N . ALA A 1 207 ? 7.918 -1.308 -3.289 1.00 88.81 207 ALA A N 1
ATOM 1659 C CA . ALA A 1 207 ? 7.934 -2.642 -2.683 1.00 88.81 207 ALA A CA 1
ATOM 1660 C C . ALA A 1 207 ? 6.908 -3.607 -3.306 1.00 88.81 207 ALA A C 1
ATOM 1662 O O . ALA A 1 207 ? 5.710 -3.331 -3.316 1.00 88.81 207 ALA A O 1
ATOM 1663 N N . ASN A 1 208 ? 7.370 -4.762 -3.804 1.00 85.38 208 ASN A N 1
ATOM 1664 C CA . ASN A 1 208 ? 6.498 -5.922 -4.049 1.00 85.38 208 ASN A CA 1
ATOM 1665 C C . ASN A 1 208 ? 6.280 -6.690 -2.732 1.00 85.38 208 ASN A C 1
ATOM 1667 O O . ASN A 1 208 ? 7.231 -6.759 -1.944 1.00 85.38 208 ASN A O 1
ATOM 1671 N N . PRO A 1 209 ? 5.127 -7.361 -2.541 1.00 81.56 209 PRO A N 1
ATOM 1672 C CA . PRO A 1 209 ? 4.898 -8.291 -1.433 1.00 81.56 209 PRO A CA 1
ATOM 1673 C C . PRO A 1 209 ? 5.719 -9.576 -1.635 1.00 81.56 209 PRO A C 1
ATOM 1675 O O . PRO A 1 209 ? 5.251 -10.623 -2.080 1.00 81.56 209 PRO A O 1
ATOM 1678 N N . SER A 1 210 ? 7.010 -9.447 -1.378 1.00 80.62 210 SER A N 1
ATOM 1679 C CA . SER A 1 210 ? 8.023 -10.489 -1.478 1.00 80.62 210 SER A CA 1
ATOM 1680 C C . SER A 1 210 ? 9.027 -10.245 -0.367 1.00 80.62 210 SER A C 1
ATOM 1682 O O . SER A 1 210 ? 9.275 -9.086 -0.032 1.00 80.62 210 SER A O 1
ATOM 1684 N N . LYS A 1 211 ? 9.666 -11.283 0.170 1.00 78.06 211 LYS A N 1
ATOM 1685 C CA . LYS A 1 211 ? 10.711 -11.096 1.188 1.00 78.06 211 LYS A CA 1
ATOM 1686 C C . LYS A 1 211 ? 11.813 -10.161 0.713 1.00 78.06 211 LYS A C 1
ATOM 1688 O O . LYS A 1 211 ? 12.217 -9.265 1.440 1.00 78.06 211 LYS A O 1
ATOM 1693 N N . LYS A 1 212 ? 12.223 -10.251 -0.551 1.00 80.56 212 LYS A N 1
ATOM 1694 C CA . LYS A 1 212 ? 13.203 -9.335 -1.127 1.00 80.56 212 LYS A CA 1
ATOM 1695 C C . LYS A 1 212 ? 12.709 -7.888 -1.114 1.00 80.56 212 LYS A C 1
ATOM 1697 O O . LYS A 1 212 ? 13.505 -7.014 -0.793 1.00 80.56 212 LYS A O 1
ATOM 1702 N N . GLY A 1 213 ? 11.451 -7.621 -1.459 1.00 83.19 213 GLY A N 1
ATOM 1703 C CA . GLY A 1 213 ? 10.881 -6.268 -1.420 1.00 83.19 213 GLY A CA 1
ATOM 1704 C C . GLY A 1 213 ? 10.635 -5.753 0.003 1.00 83.19 213 GLY A C 1
ATOM 1705 O O . GLY A 1 213 ? 10.833 -4.575 0.273 1.00 83.19 213 GLY A O 1
ATOM 1706 N N . LEU A 1 214 ? 10.240 -6.630 0.924 1.00 84.88 214 LEU A N 1
ATOM 1707 C CA . LEU A 1 214 ? 9.855 -6.249 2.284 1.00 84.88 214 LEU A CA 1
ATOM 1708 C C . LEU A 1 214 ? 11.016 -6.258 3.287 1.00 84.88 214 LEU A C 1
ATOM 1710 O O . LEU A 1 214 ? 10.952 -5.551 4.285 1.00 84.88 214 LEU A O 1
ATOM 1714 N N . GLU A 1 215 ? 12.074 -7.030 3.045 1.00 83.56 215 GLU A N 1
ATOM 1715 C CA . GLU A 1 215 ? 13.155 -7.242 4.020 1.00 83.56 215 GLU A CA 1
ATOM 1716 C C . GLU A 1 215 ? 14.544 -6.901 3.474 1.00 83.56 215 GLU A C 1
ATOM 1718 O O . GLU A 1 215 ? 15.399 -6.443 4.227 1.00 83.56 215 GLU A O 1
ATOM 1723 N N . SER A 1 216 ? 14.809 -7.128 2.183 1.00 80.06 216 SER A N 1
ATOM 1724 C CA . SER A 1 216 ? 16.190 -7.082 1.661 1.00 80.06 216 SER A CA 1
ATOM 1725 C C . SER A 1 216 ? 16.501 -5.898 0.743 1.00 80.06 216 SER A C 1
ATOM 1727 O O . SER A 1 216 ? 17.666 -5.542 0.574 1.00 80.06 216 SER A O 1
ATOM 1729 N N . SER A 1 217 ? 15.494 -5.307 0.103 1.00 86.00 217 SER A N 1
ATOM 1730 C CA . SER A 1 217 ? 15.675 -4.253 -0.904 1.00 86.00 217 SER A CA 1
ATOM 1731 C C . SER A 1 217 ? 15.466 -2.871 -0.309 1.00 86.00 217 SER A C 1
ATOM 1733 O O . SER A 1 217 ? 14.785 -2.711 0.701 1.00 86.00 217 SER A O 1
ATOM 1735 N N . PHE A 1 218 ? 16.054 -1.859 -0.952 1.00 91.44 218 PHE A N 1
ATOM 1736 C CA . PHE A 1 218 ? 15.756 -0.461 -0.661 1.00 91.44 218 PHE A CA 1
ATOM 1737 C C . PHE A 1 218 ? 14.452 -0.084 -1.358 1.00 91.44 218 PHE A C 1
ATOM 1739 O O . PHE A 1 218 ? 14.446 0.203 -2.553 1.00 91.44 218 PHE A O 1
ATOM 1746 N N . GLU A 1 219 ? 13.366 -0.108 -0.602 1.00 93.25 219 GLU A N 1
ATOM 1747 C CA . GLU A 1 219 ? 12.028 0.183 -1.080 1.00 93.25 219 GLU A CA 1
ATOM 1748 C C . GLU A 1 219 ? 11.402 1.302 -0.252 1.00 93.25 219 GLU A C 1
ATOM 1750 O O . GLU A 1 219 ? 11.818 1.589 0.876 1.00 93.25 219 GLU A O 1
ATOM 1755 N N . PHE A 1 220 ? 10.377 1.924 -0.820 1.00 94.31 220 PHE A N 1
ATOM 1756 C CA . PHE A 1 220 ? 9.509 2.842 -0.103 1.00 94.31 220 PHE A CA 1
ATOM 1757 C C . PHE A 1 220 ? 8.046 2.540 -0.419 1.00 94.31 220 PHE A C 1
ATOM 1759 O O . PHE A 1 220 ? 7.717 2.020 -1.493 1.00 94.31 220 PHE A O 1
ATOM 1766 N N . VAL A 1 221 ? 7.182 2.878 0.531 1.00 94.50 221 VAL A N 1
ATOM 1767 C CA . VAL A 1 221 ? 5.727 2.843 0.398 1.00 94.50 221 VAL A CA 1
ATOM 1768 C C . VAL A 1 221 ? 5.171 4.125 1.000 1.00 94.50 221 VAL A C 1
ATOM 1770 O O . VAL A 1 221 ? 5.525 4.491 2.117 1.00 94.50 221 VAL A O 1
ATOM 1773 N N . THR A 1 222 ? 4.314 4.798 0.249 1.00 95.69 222 THR A N 1
ATOM 1774 C CA . THR A 1 222 ? 3.500 5.918 0.704 1.00 95.69 222 THR A CA 1
ATOM 1775 C C . THR A 1 222 ? 2.090 5.412 0.953 1.00 95.69 222 THR A C 1
ATOM 1777 O O . THR A 1 222 ? 1.489 4.846 0.046 1.00 95.69 222 THR A O 1
ATOM 1780 N N . TYR A 1 223 ? 1.560 5.612 2.151 1.00 95.00 223 TYR A N 1
ATOM 1781 C CA . TYR A 1 223 ? 0.167 5.360 2.499 1.00 95.00 223 TYR A CA 1
ATOM 1782 C C . TYR A 1 223 ? -0.609 6.671 2.433 1.00 95.00 223 TYR A C 1
ATOM 1784 O O . TYR A 1 223 ? -0.148 7.690 2.943 1.00 95.00 223 TYR A O 1
ATOM 1792 N N . HIS A 1 224 ? -1.781 6.635 1.817 1.00 95.50 224 HIS A N 1
ATOM 1793 C CA . HIS A 1 224 ? -2.697 7.758 1.694 1.00 95.50 224 HIS A CA 1
ATOM 1794 C C . HIS A 1 224 ? -4.003 7.393 2.397 1.00 95.50 224 HIS A C 1
ATOM 1796 O O . HIS A 1 224 ? -4.618 6.369 2.079 1.00 95.50 224 HIS A O 1
ATO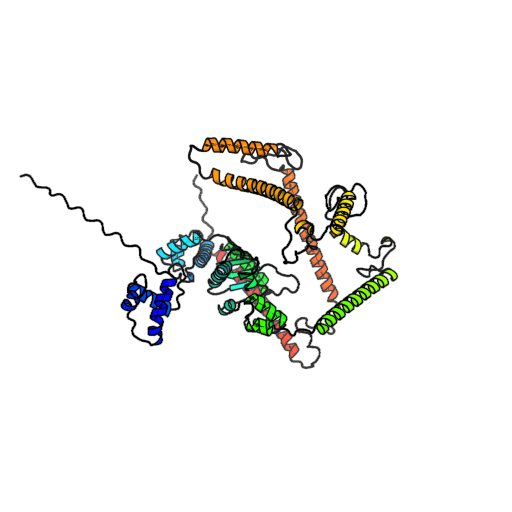M 1802 N N . PHE A 1 225 ? -4.415 8.233 3.345 1.00 93.75 225 PHE A N 1
ATOM 1803 C CA . PHE A 1 225 ? -5.600 8.011 4.182 1.00 93.75 225 PHE A CA 1
ATOM 1804 C C . PHE A 1 225 ? -6.725 9.016 3.901 1.00 93.75 225 PHE A C 1
ATOM 1806 O O . PHE A 1 225 ? -7.847 8.841 4.374 1.00 93.75 225 PHE A O 1
ATOM 1813 N N . GLU A 1 226 ? -6.441 10.075 3.139 1.00 93.81 226 GLU A N 1
ATOM 1814 C CA . GLU A 1 226 ? -7.444 11.045 2.702 1.00 93.81 226 GLU A CA 1
ATOM 1815 C C . GLU A 1 226 ? -8.399 10.436 1.673 1.00 93.81 226 GLU A C 1
ATOM 1817 O O . GLU A 1 226 ? -7.965 9.950 0.627 1.00 93.81 226 GLU A O 1
ATOM 1822 N N . ALA A 1 227 ? -9.708 10.544 1.928 1.00 93.44 227 ALA A N 1
ATOM 1823 C CA . ALA A 1 227 ? -10.749 9.969 1.074 1.00 93.44 227 ALA A CA 1
ATOM 1824 C C . ALA A 1 227 ? -10.606 10.383 -0.399 1.00 93.44 227 ALA A C 1
ATOM 1826 O O . ALA A 1 227 ? -10.627 9.527 -1.275 1.00 93.44 227 ALA A O 1
ATOM 1827 N N . ARG A 1 228 ? -10.330 11.667 -0.668 1.00 93.69 228 ARG A N 1
ATOM 1828 C CA . ARG A 1 228 ? -10.122 12.181 -2.031 1.00 93.69 228 ARG A CA 1
ATOM 1829 C C . ARG A 1 228 ? -8.957 1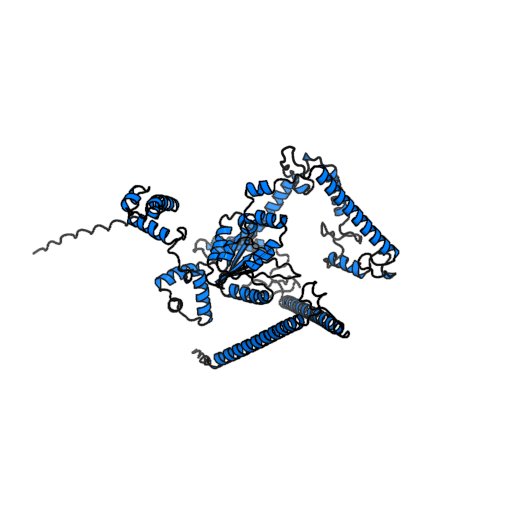1.497 -2.756 1.00 93.69 228 ARG A C 1
ATOM 1831 O O . ARG A 1 228 ? -9.077 11.185 -3.936 1.00 93.69 228 ARG A O 1
ATOM 1838 N N . CYS A 1 229 ? -7.838 11.275 -2.067 1.00 93.94 229 CYS A N 1
ATOM 1839 C CA . CYS A 1 229 ? -6.669 10.604 -2.639 1.00 93.94 229 CYS A CA 1
ATOM 1840 C C . CYS A 1 229 ? -6.967 9.127 -2.924 1.00 93.94 229 CYS A C 1
ATOM 1842 O O . CYS A 1 229 ? -6.582 8.608 -3.973 1.00 93.94 229 CYS A O 1
ATOM 1844 N N . VAL A 1 230 ? -7.681 8.468 -2.006 1.00 94.31 230 VAL A N 1
ATOM 1845 C CA . VAL A 1 230 ? -8.112 7.077 -2.171 1.00 94.31 230 VAL A CA 1
ATOM 1846 C C . VAL A 1 230 ? -9.080 6.947 -3.349 1.00 94.31 230 VAL A C 1
ATOM 1848 O O . VAL A 1 230 ? -8.862 6.092 -4.201 1.00 94.31 230 VAL A O 1
ATOM 1851 N N . ASP A 1 231 ? -10.068 7.839 -3.460 1.00 93.94 231 ASP A N 1
ATOM 1852 C CA . ASP A 1 231 ? -11.050 7.852 -4.552 1.00 93.94 231 ASP A CA 1
ATOM 1853 C C . ASP A 1 231 ? -10.397 8.091 -5.909 1.00 93.94 231 ASP A C 1
ATOM 1855 O O . ASP A 1 231 ? -10.692 7.381 -6.869 1.00 93.94 231 ASP A O 1
ATOM 1859 N N . GLN A 1 232 ? -9.458 9.039 -5.989 1.00 93.88 232 GLN A N 1
ATOM 1860 C CA . GLN A 1 232 ? -8.711 9.281 -7.220 1.00 93.88 232 GLN A CA 1
ATOM 1861 C C . GLN A 1 232 ? -7.918 8.036 -7.638 1.00 93.88 232 GLN A C 1
ATOM 1863 O O . GLN A 1 232 ? -8.001 7.605 -8.787 1.00 93.88 232 GLN A O 1
ATOM 1868 N N . CYS A 1 233 ? -7.172 7.430 -6.709 1.00 92.12 233 CYS A N 1
ATOM 1869 C CA . CYS A 1 233 ? -6.405 6.223 -7.009 1.00 92.12 233 CYS A CA 1
ATOM 1870 C C . CYS A 1 233 ? -7.316 5.050 -7.378 1.00 92.12 233 CYS A C 1
ATOM 1872 O O . CYS A 1 233 ? -6.958 4.247 -8.238 1.00 92.12 233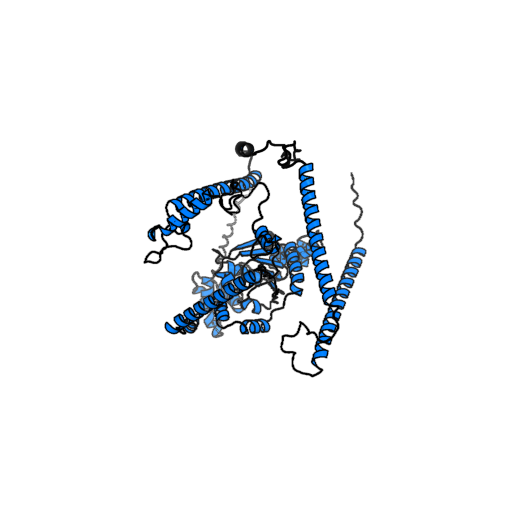 CYS A O 1
ATOM 1874 N N . ARG A 1 234 ? -8.496 4.951 -6.755 1.00 90.88 234 ARG A N 1
ATOM 1875 C CA . ARG A 1 234 ? -9.487 3.927 -7.077 1.00 90.88 234 ARG A CA 1
ATOM 1876 C C . ARG A 1 234 ? -10.050 4.111 -8.477 1.00 90.88 234 ARG A C 1
ATOM 1878 O O . ARG A 1 234 ? -10.055 3.150 -9.235 1.00 90.88 234 ARG A O 1
ATOM 1885 N N . GLN A 1 235 ? -10.426 5.329 -8.848 1.00 90.94 235 GLN A N 1
ATOM 1886 C CA . GLN A 1 235 ? -10.886 5.639 -10.198 1.00 90.94 235 GLN A CA 1
ATOM 1887 C C . GLN A 1 235 ? -9.809 5.314 -11.247 1.00 90.94 235 GLN A C 1
ATOM 1889 O O . GLN A 1 235 ? -10.091 4.636 -12.235 1.00 90.94 235 GLN A O 1
ATOM 1894 N N . GLU A 1 236 ? -8.559 5.729 -11.009 1.00 87.25 236 GLU A N 1
ATOM 1895 C CA . GLU A 1 236 ? -7.423 5.393 -11.879 1.00 87.25 236 GLU A CA 1
ATOM 1896 C C . GLU A 1 236 ? -7.188 3.876 -11.959 1.00 87.25 236 GLU A C 1
ATOM 1898 O O . GLU A 1 236 ? -6.796 3.357 -13.009 1.00 87.25 236 GLU A O 1
ATOM 1903 N N . PHE A 1 237 ? -7.420 3.151 -10.861 1.00 84.44 237 PHE A N 1
ATOM 1904 C CA . PHE A 1 237 ? -7.323 1.698 -10.836 1.00 84.44 237 PHE A CA 1
ATOM 1905 C C . PHE A 1 237 ? -8.455 1.030 -11.609 1.00 84.44 237 PHE A C 1
ATOM 1907 O O . PHE A 1 237 ? -8.173 0.115 -12.370 1.00 84.44 237 PHE A O 1
ATOM 1914 N N . ASP A 1 238 ? -9.702 1.480 -11.472 1.00 84.38 238 ASP A N 1
ATOM 1915 C CA . ASP A 1 238 ? -10.861 0.911 -12.168 1.00 84.38 238 ASP A CA 1
ATOM 1916 C C . ASP A 1 238 ? -10.729 1.067 -13.694 1.00 84.38 238 ASP A C 1
ATOM 1918 O O . ASP A 1 238 ? -11.022 0.145 -14.457 1.00 84.38 238 ASP A O 1
ATOM 1922 N N . GLU A 1 239 ? -10.180 2.185 -14.175 1.00 83.25 239 GLU A N 1
ATOM 1923 C CA . GLU A 1 239 ? -9.843 2.344 -15.598 1.00 83.25 239 GLU A CA 1
ATOM 1924 C C . GLU A 1 239 ? -8.786 1.330 -16.061 1.00 83.25 239 GLU A C 1
ATOM 1926 O O . GLU A 1 239 ? -8.817 0.828 -17.190 1.00 83.25 239 GLU A O 1
ATOM 1931 N N . GLN A 1 240 ? -7.843 1.000 -15.178 1.00 78.06 240 GLN A N 1
ATOM 1932 C CA . GLN A 1 240 ? -6.815 0.000 -15.437 1.00 78.06 240 GLN A CA 1
ATOM 1933 C C . GLN A 1 240 ? -7.344 -1.426 -15.260 1.00 78.06 240 GLN A C 1
ATOM 1935 O O . GLN A 1 240 ? -6.860 -2.329 -15.941 1.00 78.06 240 GLN A O 1
ATOM 1940 N N . ILE A 1 241 ? -8.350 -1.650 -14.413 1.00 72.31 241 ILE A N 1
ATOM 1941 C CA . ILE A 1 241 ? -8.841 -2.983 -14.069 1.00 72.31 241 ILE A CA 1
ATOM 1942 C C . ILE A 1 241 ? -9.547 -3.665 -15.228 1.00 72.31 241 ILE A C 1
ATOM 1944 O O . ILE A 1 241 ? -9.436 -4.878 -15.379 1.00 72.31 241 ILE A O 1
ATOM 1948 N N . ALA A 1 242 ? -10.162 -2.884 -16.119 1.00 71.62 242 ALA A N 1
ATOM 1949 C CA . ALA A 1 242 ? -10.671 -3.381 -17.394 1.00 71.62 242 ALA A CA 1
ATOM 1950 C C . ALA A 1 242 ? -9.568 -4.060 -18.238 1.00 71.62 242 ALA A C 1
ATOM 1952 O O . ALA A 1 242 ? -9.852 -4.874 -19.115 1.00 71.62 242 ALA A O 1
ATOM 1953 N N . LEU A 1 243 ? -8.297 -3.735 -17.969 1.00 74.06 243 LEU A N 1
ATOM 1954 C CA . LEU A 1 243 ? -7.106 -4.348 -18.560 1.00 74.06 243 LEU A CA 1
ATOM 1955 C C . LEU A 1 243 ? -6.403 -5.335 -17.612 1.00 74.06 243 LEU A C 1
ATOM 1957 O O . LEU A 1 243 ? -5.451 -6.006 -18.027 1.00 74.06 243 LEU A O 1
ATOM 1961 N N . ALA A 1 244 ? -6.816 -5.402 -16.346 1.00 72.88 244 ALA A N 1
ATOM 1962 C CA . ALA A 1 244 ? -6.273 -6.316 -15.358 1.00 72.88 244 ALA A CA 1
ATOM 1963 C C . ALA A 1 244 ? -6.940 -7.685 -15.461 1.00 72.88 244 ALA A C 1
ATOM 1965 O O . ALA A 1 244 ? -8.073 -7.843 -15.910 1.00 72.88 244 ALA A O 1
ATOM 1966 N N . ARG A 1 245 ? -6.219 -8.706 -15.009 1.00 76.69 245 ARG A N 1
ATOM 1967 C CA . ARG A 1 245 ? -6.765 -10.046 -14.830 1.00 76.69 245 ARG A CA 1
ATOM 1968 C C . ARG A 1 245 ? -6.856 -10.334 -13.341 1.00 76.69 245 ARG A C 1
ATOM 1970 O O . ARG A 1 245 ? -5.851 -10.186 -12.647 1.00 76.69 245 ARG A O 1
ATOM 1977 N N . ARG A 1 246 ? -8.028 -10.774 -12.877 1.00 82.00 246 ARG A N 1
ATOM 1978 C CA . ARG A 1 246 ? -8.174 -11.319 -11.526 1.00 82.00 246 ARG A CA 1
ATOM 1979 C C . ARG A 1 246 ? -7.282 -12.553 -11.383 1.00 82.00 246 ARG A C 1
ATOM 1981 O O . ARG A 1 246 ? -7.278 -13.423 -12.259 1.00 82.00 246 ARG A O 1
ATOM 1988 N N . ILE A 1 247 ? -6.511 -12.594 -10.310 1.00 77.12 247 ILE A N 1
ATOM 1989 C CA . ILE A 1 247 ? -5.673 -13.713 -9.918 1.00 77.12 247 ILE A CA 1
ATOM 1990 C C . ILE A 1 247 ? -6.435 -14.538 -8.894 1.00 77.12 247 ILE A C 1
ATOM 1992 O O . ILE A 1 247 ? -6.856 -14.029 -7.861 1.00 77.12 247 ILE A O 1
ATOM 1996 N N . ASP A 1 248 ? -6.541 -15.829 -9.166 1.00 80.88 248 ASP A N 1
ATOM 1997 C CA . ASP A 1 248 ? -6.934 -16.841 -8.198 1.00 80.88 248 ASP A CA 1
ATOM 1998 C C . ASP A 1 248 ? -5.760 -17.803 -7.932 1.00 80.88 248 ASP A C 1
ATOM 2000 O O . ASP A 1 248 ? -4.700 -17.741 -8.573 1.00 80.88 248 ASP A O 1
ATOM 2004 N N . ARG A 1 249 ? -5.938 -18.711 -6.963 1.00 76.44 249 ARG A N 1
ATOM 2005 C CA . ARG A 1 249 ? -4.938 -19.745 -6.646 1.00 76.44 249 ARG A CA 1
ATOM 2006 C C . ARG A 1 249 ? -4.588 -20.598 -7.869 1.00 76.44 249 ARG A C 1
ATOM 2008 O O . ARG A 1 249 ? -3.428 -20.965 -8.039 1.00 76.44 249 ARG A O 1
ATOM 2015 N N . ALA A 1 250 ? -5.561 -20.880 -8.737 1.00 81.50 250 ALA A N 1
ATOM 2016 C CA . ALA A 1 250 ? -5.350 -21.676 -9.943 1.00 81.50 250 ALA A CA 1
ATOM 2017 C C . ALA A 1 250 ? -4.438 -20.957 -10.951 1.00 81.50 250 ALA A C 1
ATOM 2019 O O . ALA A 1 250 ? -3.516 -21.557 -11.504 1.00 81.50 250 ALA A O 1
ATOM 2020 N N . TRP A 1 251 ? -4.640 -19.657 -11.156 1.00 84.06 251 TRP A N 1
ATOM 2021 C CA . TRP A 1 251 ? -3.796 -18.824 -12.001 1.00 84.06 251 TRP A CA 1
ATOM 2022 C C . TRP A 1 251 ? -2.371 -18.750 -11.464 1.00 84.06 251 TRP A C 1
ATOM 2024 O O . TRP A 1 251 ? -1.424 -18.880 -12.240 1.00 84.06 251 TRP A O 1
ATOM 2034 N N . LEU A 1 252 ? -2.208 -18.578 -10.150 1.00 75.31 252 LEU A N 1
ATOM 2035 C CA . LEU A 1 252 ? -0.885 -18.562 -9.528 1.00 75.31 252 LEU A CA 1
ATOM 2036 C C . LEU A 1 252 ? -0.174 -19.893 -9.673 1.00 75.31 252 LEU A C 1
ATOM 2038 O O . LEU A 1 252 ? 0.983 -19.901 -10.081 1.00 75.31 252 LEU A O 1
ATOM 2042 N N . ALA A 1 253 ? -0.864 -21.004 -9.416 1.00 76.12 253 ALA A N 1
ATOM 2043 C CA . ALA A 1 253 ? -0.319 -22.333 -9.652 1.00 76.12 253 ALA A CA 1
ATOM 2044 C C . ALA A 1 253 ? 0.114 -22.496 -11.120 1.00 76.12 253 ALA A C 1
ATOM 2046 O O . ALA A 1 253 ? 1.209 -22.985 -11.390 1.00 76.12 253 ALA A O 1
ATOM 2047 N N . ALA A 1 254 ? -0.688 -22.007 -12.072 1.00 79.75 254 ALA A N 1
ATOM 2048 C CA . ALA A 1 254 ? -0.376 -22.067 -13.496 1.00 79.75 254 ALA A CA 1
ATOM 2049 C C . ALA A 1 254 ? 0.812 -21.175 -13.906 1.00 79.75 254 ALA A C 1
ATOM 2051 O O . ALA A 1 254 ? 1.622 -21.587 -14.732 1.00 79.75 254 ALA A O 1
ATOM 2052 N N . GLU A 1 255 ? 0.951 -19.958 -13.374 1.00 75.44 255 GLU A N 1
ATOM 2053 C CA . GLU A 1 255 ? 2.124 -19.116 -13.659 1.00 75.44 255 GLU A CA 1
ATOM 2054 C C . GLU A 1 255 ? 3.373 -19.629 -12.941 1.00 75.44 255 GLU A C 1
ATOM 2056 O O . GLU A 1 255 ? 4.445 -19.647 -13.542 1.00 75.44 255 GLU A O 1
ATOM 2061 N N . TYR A 1 256 ? 3.242 -20.141 -11.716 1.00 70.94 256 TYR A N 1
ATOM 2062 C CA . TYR A 1 256 ? 4.333 -20.809 -11.009 1.00 70.94 256 TYR A CA 1
ATOM 2063 C C . TYR A 1 256 ? 4.808 -22.055 -11.773 1.00 70.94 256 TYR A C 1
ATOM 2065 O O . TYR A 1 256 ? 6.011 -22.272 -11.932 1.00 70.94 256 TYR A O 1
ATOM 2073 N N . ALA A 1 257 ? 3.879 -22.822 -12.354 1.00 75.69 257 ALA A N 1
ATOM 2074 C CA . ALA A 1 257 ? 4.192 -23.960 -13.214 1.00 75.69 257 ALA A CA 1
ATOM 2075 C C . ALA A 1 257 ? 4.990 -23.559 -14.472 1.00 75.69 257 ALA A C 1
ATOM 2077 O O . ALA A 1 257 ? 5.844 -24.325 -14.916 1.00 75.69 257 ALA A O 1
ATOM 2078 N N . LYS A 1 258 ? 4.789 -22.348 -15.012 1.00 75.19 258 LYS A N 1
ATOM 2079 C CA . LYS A 1 258 ? 5.552 -21.830 -16.167 1.00 75.19 258 LYS A CA 1
ATOM 2080 C C . LYS A 1 258 ? 6.973 -21.397 -15.820 1.00 75.19 258 LYS A C 1
ATOM 2082 O O . LYS A 1 258 ? 7.805 -21.299 -16.720 1.00 75.19 258 LYS A O 1
ATOM 2087 N N . LEU A 1 259 ? 7.253 -21.100 -14.552 1.00 70.88 259 LEU A N 1
ATOM 2088 C CA . LEU A 1 259 ? 8.596 -20.715 -14.132 1.00 70.88 259 LEU A CA 1
ATOM 2089 C C . LEU A 1 259 ? 9.545 -21.902 -14.308 1.00 70.88 259 LEU A C 1
ATOM 2091 O O . LEU A 1 259 ? 9.252 -23.016 -13.868 1.00 70.88 259 LEU A O 1
ATOM 2095 N N . THR A 1 260 ? 10.708 -21.655 -14.912 1.00 74.69 260 THR A N 1
ATOM 2096 C CA . THR A 1 260 ? 11.788 -22.648 -14.943 1.00 74.69 260 THR A CA 1
ATOM 2097 C C . THR A 1 260 ? 12.247 -22.960 -13.522 1.00 74.69 260 THR A C 1
ATOM 2099 O O . THR A 1 260 ? 12.102 -22.129 -12.625 1.00 74.69 260 THR A O 1
ATOM 2102 N N . GLN A 1 261 ? 12.863 -24.123 -13.295 1.00 74.31 261 GLN A N 1
ATOM 2103 C CA . GLN A 1 261 ? 13.407 -24.468 -11.977 1.00 74.31 261 GLN A CA 1
ATOM 2104 C C . GLN A 1 261 ? 14.330 -23.359 -11.442 1.00 74.31 261 GLN A C 1
ATOM 2106 O O . GLN A 1 261 ? 14.214 -22.961 -10.289 1.00 74.31 261 GLN A O 1
ATOM 2111 N N . THR A 1 262 ? 15.167 -22.763 -12.298 1.00 70.75 262 THR A N 1
ATOM 2112 C CA . THR A 1 262 ? 16.021 -21.620 -11.941 1.00 70.75 262 THR A CA 1
ATOM 2113 C C . THR A 1 262 ? 15.224 -20.376 -11.543 1.00 70.75 262 THR A C 1
ATOM 2115 O O . THR A 1 262 ? 15.621 -19.676 -10.616 1.00 70.75 262 THR A O 1
ATOM 2118 N N . GLN A 1 263 ? 14.106 -20.084 -12.214 1.00 66.50 263 GLN A N 1
ATOM 2119 C CA . GLN A 1 263 ? 13.232 -18.960 -11.866 1.00 66.50 263 GLN A CA 1
ATOM 2120 C C . GLN A 1 263 ? 12.456 -19.214 -10.573 1.00 66.50 263 GLN A C 1
ATOM 2122 O O . GLN A 1 263 ? 12.351 -18.302 -9.760 1.00 66.50 263 GLN A O 1
ATOM 2127 N N . ARG A 1 264 ? 11.970 -20.442 -10.351 1.00 64.62 264 ARG A N 1
ATOM 2128 C CA . ARG A 1 264 ? 11.349 -20.851 -9.082 1.00 64.62 264 ARG A CA 1
ATOM 2129 C C . ARG A 1 264 ? 12.342 -20.730 -7.935 1.00 64.62 264 ARG A C 1
ATOM 2131 O O . ARG A 1 264 ? 12.024 -20.115 -6.930 1.00 64.62 264 ARG A O 1
ATOM 2138 N N . LEU A 1 265 ? 13.576 -21.193 -8.133 1.00 63.69 265 LEU A N 1
ATOM 2139 C CA . LEU A 1 265 ? 14.667 -21.050 -7.169 1.00 63.69 265 LEU A CA 1
ATOM 2140 C C . LEU A 1 265 ? 15.057 -19.585 -6.945 1.00 63.69 265 LEU A C 1
ATOM 2142 O O . LEU A 1 265 ? 15.360 -19.202 -5.825 1.00 63.69 265 LEU A O 1
ATOM 2146 N N . ALA A 1 266 ? 15.051 -18.739 -7.978 1.00 59.84 266 ALA A N 1
ATOM 2147 C CA . ALA A 1 266 ? 15.296 -17.304 -7.825 1.00 59.84 266 ALA A CA 1
ATOM 2148 C C . ALA A 1 266 ? 14.156 -16.593 -7.074 1.00 59.84 266 ALA A C 1
ATOM 2150 O O . ALA A 1 266 ? 14.422 -15.679 -6.293 1.00 59.84 266 ALA A O 1
ATOM 2151 N N . ALA A 1 267 ? 12.909 -17.019 -7.291 1.00 57.28 267 ALA A N 1
ATOM 2152 C CA . ALA A 1 267 ? 11.745 -16.545 -6.554 1.00 57.28 267 ALA A CA 1
ATOM 2153 C C . ALA A 1 267 ? 11.793 -17.003 -5.088 1.00 57.28 267 ALA A C 1
ATOM 2155 O O . ALA A 1 267 ? 11.668 -16.152 -4.219 1.00 57.28 267 ALA A O 1
ATOM 2156 N N . ALA A 1 268 ? 12.101 -18.279 -4.820 1.00 57.09 268 ALA A N 1
ATOM 2157 C CA . ALA A 1 268 ? 12.289 -18.847 -3.479 1.00 57.09 268 ALA A CA 1
ATOM 2158 C C . ALA A 1 268 ? 13.444 -18.168 -2.718 1.00 57.09 268 ALA A C 1
ATOM 2160 O O . ALA A 1 268 ? 13.277 -17.684 -1.598 1.00 57.09 268 ALA A O 1
ATOM 2161 N N . LYS A 1 269 ? 14.593 -17.973 -3.384 1.00 56.69 269 LYS A N 1
ATOM 2162 C CA . LYS A 1 269 ? 15.710 -17.143 -2.888 1.00 56.69 269 LYS A CA 1
ATOM 2163 C C . LYS A 1 269 ? 15.258 -15.730 -2.510 1.00 56.69 269 LYS A C 1
ATOM 2165 O O . LYS A 1 269 ? 15.822 -15.128 -1.602 1.00 56.69 269 LYS A O 1
ATOM 2170 N N . GLY A 1 270 ? 14.280 -15.189 -3.236 1.00 49.94 270 GLY A N 1
ATOM 2171 C CA . GLY A 1 270 ? 13.699 -13.875 -3.004 1.00 49.94 270 GLY A CA 1
ATOM 2172 C C . GLY A 1 270 ? 12.514 -13.849 -2.035 1.00 49.94 270 GLY A C 1
ATOM 2173 O O . GLY A 1 270 ? 12.140 -12.749 -1.644 1.00 49.94 270 GLY A O 1
ATOM 2174 N N . SER A 1 271 ? 11.917 -14.984 -1.656 1.00 45.16 271 SER A N 1
ATOM 2175 C CA . SER A 1 271 ? 10.715 -15.065 -0.811 1.00 45.16 271 SER A CA 1
ATOM 2176 C C . SER A 1 271 ? 10.980 -15.652 0.573 1.00 45.16 271 SER A C 1
ATOM 2178 O O . SER A 1 271 ? 10.334 -15.229 1.519 1.00 45.16 271 SER A O 1
ATOM 2180 N N . GLU A 1 272 ? 11.940 -16.565 0.730 1.00 45.84 272 GLU A N 1
ATOM 2181 C CA . GLU A 1 272 ? 12.156 -17.269 2.007 1.00 45.84 272 GLU A CA 1
ATOM 2182 C C . GLU A 1 272 ? 13.633 -17.370 2.397 1.00 45.84 272 GLU A C 1
ATOM 2184 O O . GLU A 1 272 ? 13.946 -17.537 3.574 1.00 45.84 272 GLU A O 1
ATOM 2189 N N . GLY A 1 273 ? 14.563 -17.090 1.476 1.00 48.53 273 GLY A N 1
ATOM 2190 C CA . GLY A 1 273 ? 15.965 -17.472 1.671 1.00 48.53 273 GLY A CA 1
ATOM 2191 C C . GLY A 1 273 ? 16.076 -18.998 1.634 1.00 48.53 273 GLY A C 1
ATOM 2192 O O . GLY A 1 273 ? 15.175 -19.697 2.071 1.00 48.53 273 GLY A O 1
ATOM 2193 N N . LEU A 1 274 ? 17.136 -19.530 1.034 1.00 45.66 274 LEU A N 1
ATOM 2194 C CA . LEU A 1 274 ? 17.230 -20.980 0.877 1.00 45.66 274 LEU A CA 1
ATOM 2195 C C . LEU A 1 274 ? 17.378 -21.654 2.239 1.00 45.66 274 LEU A C 1
ATOM 2197 O O . LEU A 1 274 ? 18.227 -21.246 3.034 1.00 45.66 274 LEU A O 1
ATOM 2201 N N . THR A 1 275 ? 16.606 -22.711 2.459 1.00 55.66 275 THR A N 1
ATOM 2202 C CA . THR A 1 275 ? 16.912 -23.693 3.501 1.00 55.66 275 THR A CA 1
ATOM 2203 C C . THR A 1 275 ? 18.247 -24.377 3.195 1.00 55.66 275 THR A C 1
ATOM 2205 O O . THR A 1 275 ? 18.725 -24.391 2.057 1.00 55.66 275 THR A O 1
ATOM 2208 N N . GLU A 1 276 ? 18.888 -24.937 4.216 1.00 54.22 276 GLU A N 1
ATOM 2209 C CA . GLU A 1 276 ? 20.169 -25.637 4.069 1.00 54.22 276 GLU A CA 1
ATOM 2210 C C . GLU A 1 276 ? 20.038 -26.857 3.134 1.00 54.22 276 GLU A C 1
ATOM 2212 O O . GLU A 1 276 ? 20.916 -27.124 2.314 1.00 54.22 276 GLU A O 1
ATOM 2217 N N . GLU A 1 277 ? 18.868 -27.498 3.149 1.00 61.06 277 GLU A N 1
ATOM 2218 C CA . GLU A 1 277 ? 18.453 -28.573 2.243 1.00 61.06 277 GLU A CA 1
ATOM 2219 C C . GLU A 1 277 ? 18.262 -28.080 0.799 1.00 61.06 277 GLU A C 1
ATOM 2221 O O . GLU A 1 277 ? 18.717 -28.731 -0.138 1.00 61.06 277 GLU A O 1
ATOM 2226 N N . GLU A 1 278 ? 17.673 -26.899 0.575 1.00 57.31 278 GLU A N 1
ATOM 2227 C CA . GLU A 1 278 ? 17.577 -26.301 -0.766 1.00 57.31 278 GLU A CA 1
ATOM 2228 C C . GLU A 1 278 ? 18.929 -25.785 -1.277 1.00 57.31 278 GLU A C 1
ATOM 2230 O O . GLU A 1 278 ? 19.181 -25.813 -2.483 1.00 57.31 278 GLU A O 1
ATOM 2235 N N . MET A 1 279 ? 19.823 -25.340 -0.387 1.00 58.62 279 MET A N 1
ATOM 2236 C CA . MET A 1 279 ? 21.224 -25.044 -0.715 1.00 58.62 279 MET A CA 1
ATOM 2237 C C . MET A 1 279 ? 21.986 -26.314 -1.115 1.00 58.62 279 MET A C 1
ATOM 2239 O O . MET A 1 279 ? 22.793 -26.266 -2.044 1.00 58.62 279 MET A O 1
ATOM 2243 N N . GLN A 1 280 ? 21.698 -27.450 -0.475 1.00 62.56 280 GLN A N 1
ATOM 2244 C CA . GLN A 1 280 ? 22.250 -28.762 -0.826 1.00 62.56 280 GLN A CA 1
ATOM 2245 C C . GLN A 1 280 ? 21.616 -29.369 -2.085 1.00 62.56 280 GLN A C 1
ATOM 2247 O O . GLN A 1 280 ? 22.328 -29.980 -2.874 1.00 62.56 280 GLN A O 1
ATOM 2252 N N . ALA A 1 281 ? 20.327 -29.144 -2.353 1.00 61.25 281 ALA A N 1
ATOM 2253 C CA . ALA A 1 281 ? 19.673 -29.525 -3.610 1.00 61.25 281 ALA A CA 1
ATOM 2254 C C . ALA A 1 281 ? 20.122 -28.637 -4.787 1.00 61.25 281 ALA A C 1
ATOM 2256 O O . ALA A 1 281 ? 20.188 -29.078 -5.935 1.00 61.25 281 ALA A O 1
ATOM 2257 N N . LEU A 1 282 ? 20.495 -27.384 -4.498 1.00 54.94 282 LEU A N 1
ATOM 2258 C CA . LEU A 1 282 ? 21.296 -26.523 -5.376 1.00 54.94 282 LEU A CA 1
ATOM 2259 C C . LEU A 1 282 ? 22.755 -26.966 -5.477 1.00 54.94 282 LEU A C 1
ATOM 2261 O O . LEU A 1 282 ? 23.499 -26.397 -6.282 1.00 54.94 282 LEU A O 1
ATOM 2265 N N . GLY A 1 283 ? 23.147 -27.963 -4.682 1.00 45.66 283 GLY A N 1
ATOM 2266 C CA . GLY A 1 283 ? 24.390 -28.690 -4.785 1.00 45.66 283 GLY A CA 1
ATOM 2267 C C . GLY A 1 283 ? 24.577 -29.160 -6.212 1.00 45.66 283 GLY A C 1
ATOM 2268 O O . GLY A 1 283 ? 24.099 -30.206 -6.633 1.00 45.66 283 GLY A O 1
ATOM 2269 N N . ASN A 1 284 ? 25.312 -28.339 -6.953 1.00 49.62 284 ASN A N 1
ATOM 2270 C CA . ASN A 1 284 ? 26.405 -28.785 -7.772 1.00 49.62 284 ASN A CA 1
ATOM 2271 C C . ASN A 1 284 ? 26.103 -30.097 -8.513 1.00 49.62 284 ASN A C 1
ATOM 2273 O O . ASN A 1 284 ? 26.761 -31.113 -8.287 1.00 49.62 284 ASN A O 1
ATOM 2277 N N . LYS A 1 285 ? 25.331 -30.000 -9.602 1.00 49.22 285 LYS A N 1
ATOM 2278 C CA . LYS A 1 285 ? 25.955 -30.480 -10.839 1.00 49.22 285 LYS A CA 1
ATOM 2279 C C . LYS A 1 285 ? 27.200 -29.617 -11.003 1.00 49.22 285 LYS A C 1
ATOM 2281 O O . LYS A 1 285 ? 27.138 -28.554 -11.617 1.00 49.22 285 LYS A O 1
ATOM 2286 N N . LYS A 1 286 ? 28.286 -30.002 -10.315 1.00 51.56 286 LYS A N 1
ATOM 2287 C CA . LYS A 1 286 ? 29.634 -29.521 -10.573 1.00 51.56 286 LYS A CA 1
ATOM 2288 C C . LYS A 1 286 ? 29.795 -29.858 -12.036 1.00 51.56 286 LYS A C 1
ATOM 2290 O O . LYS A 1 286 ? 30.056 -31.008 -12.378 1.00 51.56 286 LYS A O 1
ATOM 2295 N N . HIS A 1 287 ? 29.517 -28.878 -12.891 1.00 55.12 287 HIS A N 1
ATOM 2296 C CA . HIS A 1 287 ? 29.970 -28.967 -14.251 1.00 55.12 287 HIS A CA 1
ATOM 2297 C C . HIS A 1 287 ? 31.454 -29.226 -14.104 1.00 55.12 287 HIS A C 1
ATOM 2299 O O . HIS A 1 287 ? 32.140 -28.466 -13.411 1.00 55.12 287 HIS A O 1
ATOM 2305 N N . SER A 1 288 ? 31.915 -30.366 -14.614 1.00 73.62 288 SER A N 1
ATOM 2306 C CA . SER A 1 288 ? 33.344 -30.641 -14.583 1.00 73.62 288 SER A CA 1
ATOM 2307 C C . SER A 1 288 ? 34.052 -29.426 -15.193 1.00 73.62 288 SER A C 1
ATOM 2309 O O . SER A 1 288 ? 33.462 -28.719 -16.019 1.00 73.62 288 SER A O 1
ATOM 2311 N N . ALA A 1 289 ? 35.287 -29.135 -14.783 1.00 72.25 289 ALA A N 1
ATOM 2312 C CA . ALA A 1 289 ? 36.029 -28.008 -15.358 1.00 72.25 289 ALA A CA 1
ATOM 2313 C C . ALA A 1 289 ? 35.961 -28.027 -16.903 1.00 72.25 289 ALA A C 1
ATOM 2315 O O . ALA A 1 289 ? 35.699 -26.997 -17.520 1.00 72.25 289 ALA A O 1
ATOM 2316 N N . LYS A 1 290 ? 35.991 -29.233 -17.494 1.00 81.94 290 LYS A N 1
ATOM 2317 C CA . LYS A 1 290 ? 35.742 -29.493 -18.920 1.00 81.94 290 LYS A CA 1
ATOM 2318 C C . LYS A 1 290 ? 34.382 -29.008 -19.435 1.00 81.94 290 LYS A C 1
ATOM 2320 O O . LYS A 1 290 ? 34.325 -28.362 -20.475 1.00 81.94 290 LYS A O 1
ATOM 2325 N N . GLU A 1 291 ? 33.278 -29.287 -18.744 1.00 81.50 291 GLU A N 1
ATOM 2326 C CA . GLU A 1 291 ? 31.945 -28.827 -19.168 1.00 81.50 291 GLU A CA 1
ATOM 2327 C C . GLU A 1 291 ? 31.800 -27.297 -19.099 1.00 81.50 291 GLU A C 1
ATOM 2329 O O . GLU A 1 291 ? 31.083 -26.695 -19.905 1.00 81.50 291 GLU A O 1
ATOM 2334 N N . LEU A 1 292 ? 32.471 -26.653 -18.141 1.00 77.06 292 LEU A N 1
ATOM 2335 C CA . LEU A 1 292 ? 32.517 -25.194 -18.020 1.00 77.06 292 LEU A CA 1
ATOM 2336 C C . LEU A 1 292 ? 33.356 -24.558 -19.134 1.00 77.06 292 LEU A C 1
ATOM 2338 O O . LEU A 1 292 ? 32.886 -23.611 -19.770 1.00 77.06 292 LEU A O 1
ATOM 2342 N N . GLU A 1 293 ? 34.537 -25.106 -19.413 1.00 84.62 293 GLU A N 1
ATOM 2343 C CA . GLU A 1 293 ? 35.391 -24.689 -20.530 1.00 84.62 293 GLU A CA 1
ATOM 2344 C C . GLU A 1 293 ? 34.682 -24.864 -21.875 1.00 84.62 293 GLU A C 1
ATOM 2346 O O . GLU A 1 293 ? 34.678 -23.950 -22.700 1.00 84.62 293 GLU A O 1
ATOM 2351 N N . GLU A 1 294 ? 33.988 -25.984 -22.087 1.00 91.81 294 GLU A N 1
ATOM 2352 C CA . GLU A 1 294 ? 33.252 -26.218 -23.328 1.00 91.81 294 GLU A CA 1
ATOM 2353 C C . GLU A 1 294 ? 32.081 -25.240 -23.498 1.00 91.81 294 GLU A C 1
ATOM 2355 O O . GLU A 1 294 ? 31.852 -24.718 -24.594 1.00 91.81 294 GLU A O 1
ATOM 2360 N N . LYS A 1 295 ? 31.359 -24.920 -22.417 1.00 84.12 295 LYS A N 1
ATOM 2361 C CA . LYS A 1 295 ? 30.315 -23.884 -22.447 1.00 84.12 295 LYS A CA 1
ATOM 2362 C C . LYS A 1 295 ? 30.888 -22.503 -22.750 1.00 84.12 295 LYS A C 1
ATOM 2364 O O . LYS A 1 295 ? 30.283 -21.762 -23.526 1.00 84.12 295 LYS A O 1
ATOM 2369 N N . GLN A 1 296 ? 32.032 -22.150 -22.164 1.00 85.44 296 GLN A N 1
ATOM 2370 C CA . GLN A 1 296 ? 32.706 -20.882 -22.448 1.00 85.44 296 GLN A CA 1
ATOM 2371 C C . GLN A 1 296 ? 33.179 -20.817 -23.902 1.00 85.44 296 GLN A C 1
ATOM 2373 O O . GLN A 1 296 ? 32.893 -19.831 -24.580 1.00 85.44 296 GLN A O 1
ATOM 2378 N N . ARG A 1 297 ? 33.786 -21.891 -24.417 1.00 92.88 297 ARG A N 1
ATOM 2379 C CA . ARG A 1 297 ? 34.205 -22.007 -25.818 1.00 92.88 297 ARG A CA 1
ATOM 2380 C C . ARG A 1 297 ? 33.024 -21.858 -26.779 1.00 92.88 297 ARG A C 1
ATOM 2382 O O . ARG A 1 297 ? 33.089 -21.030 -27.681 1.00 92.88 297 ARG A O 1
ATOM 2389 N N . LYS A 1 298 ? 31.906 -22.556 -26.542 1.00 92.81 298 LYS A N 1
ATOM 2390 C CA . LYS A 1 298 ? 30.674 -22.415 -27.350 1.00 92.81 298 LYS A CA 1
ATOM 2391 C C . LYS A 1 298 ? 30.103 -20.993 -27.304 1.00 92.81 298 LYS A C 1
ATOM 2393 O O . LYS A 1 298 ? 29.570 -20.504 -28.300 1.00 92.81 298 LYS A O 1
ATOM 2398 N N . LEU A 1 299 ? 30.197 -20.311 -26.160 1.00 87.12 299 LEU A N 1
ATOM 2399 C CA . LEU A 1 299 ? 29.745 -18.924 -26.026 1.00 87.12 299 LEU A CA 1
ATOM 2400 C C . LEU A 1 299 ? 30.639 -17.954 -26.815 1.00 87.12 299 LEU A C 1
ATOM 2402 O O . LEU A 1 299 ? 30.117 -17.029 -27.440 1.00 87.12 299 LEU A O 1
ATOM 2406 N N . ILE A 1 300 ? 31.959 -18.155 -26.776 1.00 88.56 300 ILE A N 1
ATOM 2407 C CA . ILE A 1 300 ? 32.941 -17.374 -27.540 1.00 88.56 300 ILE A CA 1
ATOM 2408 C C . ILE A 1 300 ? 32.714 -17.590 -29.037 1.00 88.56 300 ILE A C 1
ATOM 2410 O O . ILE A 1 300 ? 32.464 -16.620 -29.745 1.00 88.56 300 ILE A O 1
ATOM 2414 N N . GLU A 1 301 ? 32.632 -18.843 -29.488 1.00 93.50 301 GLU A N 1
ATOM 2415 C CA . GLU A 1 301 ? 32.382 -19.192 -30.891 1.00 93.50 301 GLU A CA 1
ATOM 2416 C C . GLU A 1 301 ? 31.069 -18.575 -31.406 1.00 93.50 301 GLU A C 1
ATOM 2418 O O . GLU A 1 301 ? 31.007 -18.018 -32.502 1.00 93.50 301 GLU A O 1
ATOM 2423 N N . ARG A 1 302 ? 29.999 -18.592 -30.597 1.00 91.19 302 ARG A N 1
ATOM 2424 C CA . ARG A 1 302 ? 28.724 -17.951 -30.960 1.00 91.19 302 ARG A CA 1
ATOM 2425 C C . ARG A 1 302 ? 28.842 -16.429 -31.058 1.00 91.19 302 ARG A C 1
ATOM 2427 O O . ARG A 1 302 ? 28.191 -15.824 -31.910 1.00 91.19 302 ARG A O 1
ATOM 2434 N N . LYS A 1 303 ? 29.638 -15.794 -30.194 1.00 87.00 303 LYS A N 1
ATOM 2435 C CA . LYS A 1 303 ? 29.901 -14.348 -30.264 1.00 87.00 303 LYS A CA 1
ATOM 2436 C C . LYS A 1 303 ? 30.722 -13.995 -31.499 1.00 87.00 303 LYS A C 1
ATOM 2438 O O . LYS A 1 303 ? 30.396 -13.008 -32.153 1.00 87.00 303 LYS A O 1
ATOM 2443 N N . GLU A 1 304 ? 31.725 -14.796 -31.835 1.00 91.81 304 GLU A N 1
ATOM 2444 C CA . GLU A 1 304 ? 32.546 -14.621 -33.034 1.00 91.81 304 GLU A CA 1
ATOM 2445 C C . GLU A 1 304 ? 31.711 -14.796 -34.304 1.00 91.81 304 GLU A C 1
ATOM 2447 O O . GLU A 1 304 ? 31.693 -13.890 -35.134 1.00 91.81 304 GLU A O 1
ATOM 2452 N N . LYS A 1 305 ? 30.904 -15.865 -34.401 1.00 90.94 305 LYS A N 1
ATOM 2453 C CA . LYS A 1 305 ? 29.964 -16.077 -35.518 1.00 90.94 305 LYS A CA 1
ATOM 2454 C C . LYS A 1 305 ? 28.970 -14.926 -35.669 1.00 90.94 305 LYS A C 1
ATOM 2456 O O . LYS A 1 305 ? 28.792 -14.415 -36.770 1.00 90.94 305 LYS A O 1
ATOM 2461 N N . ASN A 1 306 ? 28.365 -14.461 -34.572 1.00 86.75 306 ASN A N 1
ATOM 2462 C CA . ASN A 1 306 ? 27.464 -13.306 -34.615 1.00 86.75 306 ASN A CA 1
ATOM 2463 C C . ASN A 1 306 ? 28.189 -12.021 -35.044 1.00 86.75 306 ASN A C 1
ATOM 2465 O O . ASN A 1 306 ? 27.624 -11.217 -35.779 1.00 86.75 306 ASN A O 1
ATOM 2469 N N . THR A 1 307 ? 29.429 -11.811 -34.597 1.00 86.94 307 THR A N 1
ATOM 2470 C CA . THR A 1 307 ? 30.219 -10.622 -34.956 1.00 86.94 307 THR A CA 1
ATOM 2471 C C . THR A 1 307 ? 30.598 -10.650 -36.434 1.00 86.94 307 THR A C 1
ATOM 2473 O O . THR A 1 307 ? 30.409 -9.649 -37.124 1.00 86.94 307 THR A O 1
ATOM 2476 N N . ALA A 1 308 ? 31.038 -11.805 -36.940 1.00 88.88 308 ALA A N 1
ATOM 2477 C CA . ALA A 1 308 ? 31.321 -12.022 -38.354 1.00 88.88 308 ALA A CA 1
ATOM 2478 C C . ALA A 1 308 ? 30.065 -11.818 -39.214 1.00 88.88 308 ALA A C 1
ATOM 2480 O O . ALA A 1 308 ? 30.111 -11.086 -40.197 1.00 88.88 308 ALA A O 1
ATOM 2481 N N . GLN A 1 309 ? 28.915 -12.362 -38.804 1.00 90.12 309 GLN A N 1
ATOM 2482 C CA . GLN A 1 309 ? 27.648 -12.185 -39.518 1.00 90.12 309 GLN A CA 1
ATOM 2483 C C . GLN A 1 309 ? 27.198 -10.715 -39.555 1.00 90.12 309 GLN A C 1
ATOM 2485 O O . GLN A 1 309 ? 26.744 -10.226 -40.590 1.00 90.12 309 GLN A O 1
ATOM 2490 N N . VAL A 1 310 ? 27.330 -9.988 -38.441 1.00 84.88 310 VAL A N 1
ATOM 2491 C CA . VAL A 1 310 ? 26.988 -8.558 -38.376 1.00 84.88 310 VAL A CA 1
ATOM 2492 C C . VAL A 1 310 ? 27.938 -7.725 -39.238 1.00 84.88 310 VAL A C 1
ATOM 2494 O O . VAL A 1 310 ? 27.479 -6.817 -39.928 1.00 84.88 310 VAL A O 1
ATOM 2497 N N . SER A 1 311 ? 29.236 -8.039 -39.235 1.00 88.12 311 SER A N 1
ATOM 2498 C CA . SER A 1 311 ? 30.231 -7.374 -40.083 1.00 88.12 311 SER A CA 1
ATOM 2499 C C . SER A 1 311 ? 29.984 -7.650 -41.568 1.00 88.12 311 SER A C 1
ATOM 2501 O O . SER A 1 311 ? 29.900 -6.701 -42.343 1.00 88.12 311 SER A O 1
ATOM 2503 N N . ALA A 1 312 ? 29.743 -8.903 -41.959 1.00 90.00 312 ALA A N 1
ATOM 2504 C CA . ALA A 1 312 ? 29.404 -9.267 -43.335 1.00 90.00 312 ALA A CA 1
ATOM 2505 C C . ALA A 1 312 ? 28.122 -8.563 -43.807 1.00 90.00 312 ALA A C 1
ATOM 2507 O O . ALA A 1 312 ? 28.096 -7.964 -44.878 1.00 90.00 312 ALA A O 1
ATOM 2508 N N . SER A 1 313 ? 27.075 -8.537 -42.971 1.00 90.69 313 SER A N 1
ATOM 2509 C CA . SER A 1 313 ? 25.844 -7.801 -43.283 1.00 90.69 313 SER A CA 1
ATOM 2510 C C . SER A 1 313 ? 26.068 -6.292 -43.403 1.00 90.69 313 SER A C 1
ATOM 2512 O O . SER A 1 313 ? 25.370 -5.637 -44.177 1.00 90.69 313 SER A O 1
ATOM 2514 N N . TYR A 1 314 ? 26.998 -5.727 -42.633 1.00 92.56 314 TYR A N 1
ATOM 2515 C CA . TYR A 1 314 ? 27.366 -4.323 -42.746 1.00 92.56 314 TYR A CA 1
ATOM 2516 C C . TYR A 1 314 ? 28.062 -4.046 -44.084 1.00 92.56 314 TYR A C 1
ATOM 2518 O O . TYR A 1 314 ? 27.616 -3.153 -44.799 1.00 92.56 314 TYR A O 1
ATOM 2526 N N . HIS A 1 315 ? 29.080 -4.832 -44.449 1.00 90.69 315 HIS A N 1
ATOM 2527 C CA . HIS A 1 315 ? 29.816 -4.661 -45.707 1.00 90.69 315 HIS A CA 1
ATOM 2528 C C . HIS A 1 315 ? 28.926 -4.867 -46.934 1.00 90.69 315 HIS A C 1
ATOM 2530 O O . HIS A 1 315 ? 28.896 -3.994 -47.793 1.00 90.69 315 HIS A O 1
ATOM 2536 N N . ALA A 1 316 ? 28.087 -5.906 -46.942 1.00 91.25 316 ALA A N 1
ATOM 2537 C CA . ALA A 1 316 ? 27.133 -6.142 -48.026 1.00 91.25 316 ALA A CA 1
ATOM 2538 C C . ALA A 1 316 ? 26.174 -4.956 -48.245 1.00 91.25 316 ALA A C 1
ATOM 2540 O O . ALA A 1 316 ? 25.824 -4.628 -49.373 1.00 91.25 316 ALA A O 1
ATOM 2541 N N . LYS A 1 317 ? 25.756 -4.267 -47.171 1.00 91.94 317 LYS A N 1
ATOM 2542 C CA . LYS A 1 317 ? 24.924 -3.055 -47.288 1.00 91.94 317 LYS A CA 1
ATOM 2543 C C . LYS A 1 317 ? 25.703 -1.854 -47.817 1.00 91.94 317 LYS A C 1
ATOM 2545 O O . LYS A 1 317 ? 25.133 -1.044 -48.538 1.00 91.94 317 LYS A O 1
ATOM 2550 N N . VAL A 1 318 ? 26.974 -1.730 -47.438 1.00 90.56 318 VAL A N 1
ATOM 2551 C CA . VAL A 1 318 ? 27.860 -0.674 -47.941 1.00 90.56 318 VAL A CA 1
ATOM 2552 C C . VAL A 1 318 ? 28.103 -0.854 -49.439 1.00 90.56 318 VAL A C 1
ATOM 2554 O O . VAL A 1 318 ? 27.923 0.101 -50.185 1.00 90.56 318 VAL A O 1
ATOM 2557 N N . GLU A 1 319 ? 28.437 -2.069 -49.873 1.00 92.19 319 GLU A N 1
ATOM 2558 C CA . GLU A 1 319 ? 28.665 -2.415 -51.283 1.00 92.19 319 GLU A CA 1
ATOM 2559 C C . GLU A 1 319 ? 27.400 -2.250 -52.130 1.00 92.19 319 GLU A C 1
ATOM 2561 O O . GLU A 1 319 ? 27.463 -1.725 -53.235 1.00 92.19 319 GLU A O 1
ATOM 2566 N N . ALA A 1 320 ? 26.233 -2.604 -51.585 1.00 93.06 320 ALA A N 1
ATOM 2567 C CA . ALA A 1 320 ? 24.948 -2.401 -52.251 1.00 93.06 320 ALA A CA 1
ATOM 2568 C C . ALA A 1 320 ? 24.496 -0.927 -52.306 1.00 93.06 320 ALA A C 1
ATOM 2570 O O . ALA A 1 320 ? 23.397 -0.649 -52.783 1.00 93.06 320 ALA A O 1
ATOM 2571 N N . GLY A 1 321 ? 25.280 0.018 -51.771 1.00 94.19 321 GLY A N 1
ATOM 2572 C CA . GLY A 1 321 ? 24.917 1.434 -51.756 1.00 94.19 321 GLY A CA 1
ATOM 2573 C C . GLY A 1 321 ? 23.645 1.720 -50.952 1.00 94.19 321 GLY A C 1
ATOM 2574 O O . GLY A 1 321 ? 22.905 2.644 -51.274 1.00 94.19 321 GLY A O 1
ATOM 2575 N N . VAL A 1 322 ? 23.354 0.933 -49.908 1.00 94.94 322 VAL A N 1
ATOM 2576 C CA . VAL A 1 322 ? 22.168 1.117 -49.059 1.00 94.94 322 VAL A CA 1
ATOM 2577 C C . VAL A 1 322 ? 22.544 1.494 -47.628 1.00 94.94 322 VAL A C 1
ATOM 2579 O O . VAL A 1 322 ? 23.592 1.145 -47.085 1.00 94.94 322 VAL A O 1
ATOM 2582 N N . CYS A 1 323 ? 21.643 2.193 -46.946 1.00 93.94 323 CYS A N 1
ATOM 2583 C CA . CYS A 1 323 ? 21.827 2.592 -45.564 1.00 93.94 323 CYS A CA 1
ATOM 2584 C C . CYS A 1 323 ? 22.012 1.362 -44.665 1.00 93.94 323 CYS A C 1
ATOM 2586 O O . CYS A 1 323 ? 21.097 0.559 -44.468 1.00 93.94 323 CYS A O 1
ATOM 2588 N N . THR A 1 324 ? 23.156 1.292 -43.984 1.00 92.75 324 THR A N 1
ATOM 2589 C CA . THR A 1 324 ? 23.520 0.192 -43.068 1.00 92.75 324 THR A CA 1
ATOM 2590 C C . THR A 1 324 ? 22.495 -0.061 -41.954 1.00 92.75 324 THR A C 1
ATOM 2592 O O . THR A 1 324 ? 22.402 -1.172 -41.423 1.00 92.75 324 THR A O 1
ATOM 2595 N N . LYS A 1 325 ? 21.677 0.946 -41.617 1.00 91.62 325 LYS A N 1
ATOM 2596 C CA . LYS A 1 325 ? 20.685 0.892 -40.538 1.00 91.62 325 LYS A CA 1
ATOM 2597 C C . LYS A 1 325 ? 19.276 0.508 -40.992 1.00 91.62 325 LYS A C 1
ATOM 2599 O O . LYS A 1 325 ? 18.664 -0.332 -40.341 1.00 91.62 325 LYS A O 1
ATOM 2604 N N . CYS A 1 326 ? 18.745 1.135 -42.041 1.00 92.00 326 CYS A N 1
ATOM 2605 C CA . CYS A 1 326 ? 17.359 0.922 -42.481 1.00 92.00 326 CYS A CA 1
ATOM 2606 C C . CYS A 1 326 ? 17.225 0.260 -43.857 1.00 92.00 326 CYS A C 1
ATOM 2608 O O . CYS A 1 326 ? 16.110 -0.078 -44.229 1.00 92.00 326 CYS A O 1
ATOM 2610 N N . GLY A 1 327 ? 18.326 0.060 -44.588 1.00 91.94 327 GLY A N 1
ATOM 2611 C CA . GLY A 1 327 ? 18.332 -0.578 -45.908 1.00 91.94 327 GLY A CA 1
ATOM 2612 C C . GLY A 1 327 ? 17.848 0.308 -47.059 1.00 91.94 327 GLY A C 1
ATOM 2613 O O . GLY A 1 327 ? 17.737 -0.179 -48.173 1.00 91.94 327 GLY A O 1
ATOM 2614 N N . THR A 1 328 ? 17.552 1.588 -46.818 1.00 93.06 328 THR A N 1
ATOM 2615 C CA . THR A 1 328 ? 17.154 2.532 -47.877 1.00 93.06 328 THR A CA 1
ATOM 2616 C C . THR A 1 328 ? 18.343 2.835 -48.794 1.00 93.06 328 THR A C 1
ATOM 2618 O O . THR A 1 328 ? 19.408 3.109 -48.239 1.00 93.06 328 THR A O 1
ATOM 2621 N N . PRO A 1 329 ? 18.190 2.823 -50.132 1.00 95.38 329 PRO A N 1
ATOM 2622 C CA . PRO A 1 329 ? 19.233 3.258 -51.063 1.00 95.38 329 PRO A CA 1
ATOM 2623 C C . PRO A 1 329 ? 19.802 4.626 -50.688 1.00 95.38 329 PRO A C 1
ATOM 2625 O O . PRO A 1 329 ? 19.055 5.510 -50.262 1.00 95.38 329 PRO A O 1
ATOM 2628 N N . LEU A 1 330 ? 21.121 4.760 -50.779 1.00 92.75 330 LEU A N 1
ATOM 2629 C CA . LEU A 1 330 ? 21.826 6.016 -50.564 1.00 92.75 330 LEU A CA 1
ATOM 2630 C C . LEU A 1 330 ? 21.817 6.821 -51.864 1.00 92.75 330 LEU A C 1
ATOM 2632 O O . LEU A 1 330 ? 21.903 6.270 -52.958 1.00 92.75 330 LEU A O 1
ATOM 2636 N N . THR A 1 331 ? 21.695 8.130 -51.716 1.00 90.94 331 THR A N 1
ATOM 2637 C CA . THR A 1 331 ? 21.689 9.118 -52.797 1.00 90.94 331 THR A CA 1
ATOM 2638 C C . THR A 1 331 ? 22.984 9.926 -52.765 1.00 90.94 331 THR A C 1
ATOM 2640 O O . THR A 1 331 ? 23.699 9.916 -51.761 1.00 90.94 331 THR A O 1
ATOM 2643 N N . GLU A 1 332 ? 23.293 10.665 -53.831 1.00 84.62 332 GLU A N 1
ATOM 2644 C CA . GLU A 1 332 ? 24.463 11.559 -53.859 1.00 84.62 332 GLU A CA 1
ATOM 2645 C C . GLU A 1 332 ? 24.423 12.610 -52.731 1.00 84.62 332 GLU A C 1
ATOM 2647 O O . GLU A 1 332 ? 25.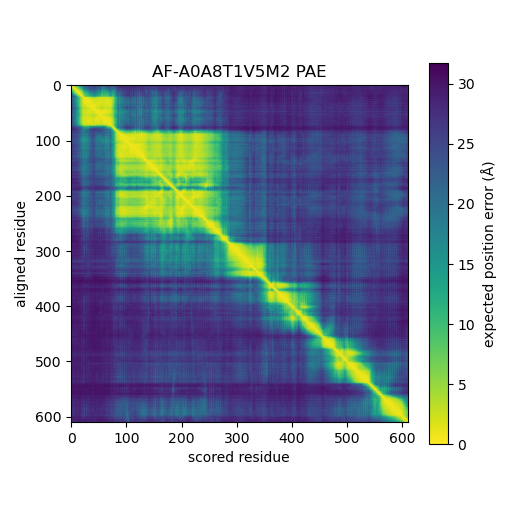458 12.971 -52.169 1.00 84.62 332 GLU A O 1
ATOM 2652 N N . GLU A 1 333 ? 23.221 13.011 -52.300 1.00 79.06 333 GLU A N 1
ATOM 2653 C CA . GLU A 1 333 ? 23.003 13.915 -51.163 1.00 79.06 333 GLU A CA 1
ATOM 2654 C C . GLU A 1 333 ? 23.452 13.334 -49.806 1.00 79.06 333 GLU A C 1
ATOM 2656 O O . GLU A 1 333 ? 23.661 14.084 -48.849 1.00 79.06 333 GLU A O 1
ATOM 2661 N N . ASP A 1 334 ? 23.639 12.012 -49.692 1.00 80.38 334 ASP A N 1
ATOM 2662 C CA . ASP A 1 334 ? 24.136 11.363 -48.472 1.00 80.38 334 ASP A CA 1
ATOM 2663 C C . ASP A 1 334 ? 25.668 11.511 -48.295 1.00 80.38 334 ASP A C 1
ATOM 2665 O O . ASP A 1 334 ? 26.220 11.077 -47.276 1.00 80.38 334 ASP A O 1
ATOM 2669 N N . GLY A 1 335 ? 26.368 12.151 -49.247 1.00 76.25 335 GLY A N 1
ATOM 2670 C CA . GLY A 1 335 ? 27.738 12.660 -49.084 1.00 76.25 335 GLY A CA 1
ATOM 2671 C C . GLY A 1 335 ? 28.793 11.594 -48.774 1.00 76.25 335 GLY A C 1
ATOM 2672 O O . GLY A 1 335 ? 29.702 11.834 -47.978 1.00 76.25 335 GLY A O 1
ATOM 2673 N N . GLY A 1 336 ? 28.641 10.388 -49.329 1.00 78.81 336 GLY A N 1
ATOM 2674 C CA . GLY A 1 336 ? 29.538 9.254 -49.070 1.00 78.81 336 GLY A CA 1
ATOM 2675 C C . GLY A 1 336 ? 29.355 8.595 -47.695 1.00 78.81 336 GLY A C 1
ATOM 2676 O O . GLY A 1 336 ? 30.177 7.776 -47.283 1.00 78.81 336 GLY A O 1
ATOM 2677 N N . CYS A 1 337 ? 28.294 8.922 -46.949 1.00 82.25 337 CYS A N 1
ATOM 2678 C CA . CYS A 1 337 ? 28.008 8.270 -45.675 1.00 82.25 337 CYS A CA 1
ATOM 2679 C C . CYS A 1 337 ? 27.309 6.916 -45.869 1.00 82.25 337 CYS A C 1
ATOM 2681 O O . CYS A 1 337 ? 26.336 6.804 -46.600 1.00 82.25 337 CYS A O 1
ATOM 2683 N N . HIS A 1 338 ? 27.690 5.897 -45.091 1.00 91.62 338 HIS A N 1
ATOM 2684 C CA . HIS A 1 338 ? 27.011 4.588 -45.070 1.00 91.62 338 HIS A CA 1
ATOM 2685 C C . HIS A 1 338 ? 25.616 4.601 -44.395 1.00 91.62 338 HIS A C 1
ATOM 2687 O O . HIS A 1 338 ? 25.079 3.554 -44.005 1.00 91.62 338 HIS A O 1
ATOM 2693 N N . GLN A 1 339 ? 25.037 5.781 -44.152 1.00 89.62 339 GLN A N 1
ATOM 2694 C CA . GLN A 1 339 ? 23.734 5.975 -43.517 1.00 89.62 339 GLN A CA 1
ATOM 2695 C C . GLN A 1 339 ? 22.960 7.087 -44.216 1.00 89.62 339 GLN A C 1
ATOM 2697 O O . GLN A 1 339 ? 23.529 8.135 -44.476 1.00 89.62 339 GLN A O 1
ATOM 2702 N N . CYS A 1 340 ? 21.654 6.892 -44.417 1.00 90.94 340 CYS A N 1
ATOM 2703 C CA . CYS A 1 340 ? 20.817 7.922 -45.021 1.00 90.94 340 CYS A CA 1
ATOM 2704 C C . CYS A 1 340 ? 20.626 9.128 -44.084 1.00 90.94 340 CYS A C 1
ATOM 2706 O O . CYS A 1 340 ? 20.594 8.978 -42.848 1.00 90.94 340 CYS A O 1
ATOM 2708 N N . VAL A 1 341 ? 20.413 10.313 -44.661 1.00 84.44 341 VAL A N 1
ATOM 2709 C CA . VAL A 1 341 ? 20.159 11.577 -43.946 1.00 84.44 341 VAL A CA 1
ATOM 2710 C C . VAL A 1 341 ? 19.125 11.438 -42.808 1.00 84.44 341 VAL A C 1
ATOM 2712 O O . VAL A 1 341 ? 19.400 11.917 -41.703 1.00 84.44 341 VAL A O 1
ATOM 2715 N N . PRO A 1 342 ? 17.971 10.748 -42.957 1.00 84.69 342 PRO A N 1
ATOM 2716 C CA . PRO A 1 342 ? 17.029 10.539 -41.850 1.00 84.69 342 PRO A CA 1
ATOM 2717 C C . PRO A 1 342 ? 17.605 9.744 -40.667 1.00 84.69 342 PRO A C 1
ATOM 2719 O O . PRO A 1 342 ? 17.339 10.062 -39.502 1.00 84.69 342 PRO A O 1
ATOM 2722 N N . CYS A 1 343 ? 18.404 8.707 -40.932 1.00 85.50 343 CYS A N 1
ATOM 2723 C CA . CYS A 1 343 ? 19.045 7.902 -39.890 1.00 85.50 343 CYS A CA 1
ATOM 2724 C C . CYS A 1 343 ? 20.154 8.681 -39.169 1.00 85.50 343 CYS A C 1
ATOM 2726 O O . CYS A 1 343 ? 20.265 8.580 -37.939 1.00 85.50 343 CYS A O 1
ATOM 2728 N N . LEU A 1 344 ? 20.912 9.492 -39.914 1.00 81.44 344 LEU A N 1
ATOM 2729 C CA . LEU A 1 344 ? 21.875 10.460 -39.386 1.00 81.44 344 LEU A CA 1
ATOM 2730 C C . LEU A 1 344 ? 21.182 11.501 -38.497 1.00 81.44 344 LEU A C 1
ATOM 2732 O O . LEU A 1 344 ? 21.564 11.665 -37.335 1.00 81.44 344 LEU A O 1
ATOM 2736 N N . LYS A 1 345 ? 20.101 12.128 -38.979 1.00 77.94 345 LYS A N 1
ATOM 2737 C CA . LYS A 1 345 ? 19.314 13.136 -38.246 1.00 77.94 345 LYS A CA 1
ATOM 2738 C C . LYS A 1 345 ? 18.663 12.574 -36.979 1.00 77.94 345 LYS A C 1
ATOM 2740 O O . LYS A 1 345 ? 18.694 13.232 -35.943 1.00 77.94 345 LYS A O 1
ATOM 2745 N N . LYS A 1 346 ? 18.168 11.327 -36.981 1.00 77.00 346 LYS A N 1
ATOM 2746 C CA . LYS A 1 346 ? 17.672 10.653 -35.757 1.00 77.00 346 LYS A CA 1
ATOM 2747 C C . LYS A 1 346 ? 18.759 10.485 -34.687 1.00 77.00 346 LYS A C 1
ATOM 2749 O O . LYS A 1 346 ? 18.463 10.548 -33.496 1.00 77.00 346 LYS A O 1
ATOM 2754 N N . ARG A 1 347 ? 20.023 10.289 -35.084 1.00 63.12 347 ARG A N 1
ATOM 2755 C CA . ARG A 1 347 ? 21.171 10.287 -34.157 1.00 63.12 347 ARG A CA 1
ATOM 2756 C C . ARG A 1 347 ? 21.594 11.698 -33.749 1.00 63.12 347 ARG A C 1
ATOM 2758 O O . ARG A 1 347 ? 22.010 11.886 -32.607 1.00 63.12 347 ARG A O 1
ATOM 2765 N N . GLN A 1 348 ? 21.465 12.679 -34.640 1.00 57.97 348 GLN A N 1
ATOM 2766 C CA . GLN A 1 348 ? 21.709 14.083 -34.316 1.00 57.97 348 GLN A CA 1
ATOM 2767 C C . GLN A 1 348 ? 20.660 14.637 -33.348 1.00 57.97 348 GLN A C 1
ATOM 2769 O O . GLN A 1 348 ? 21.048 15.374 -32.457 1.00 57.97 348 GLN A O 1
ATOM 2774 N N . PHE A 1 349 ? 19.395 14.206 -33.390 1.00 46.59 349 PHE A N 1
ATOM 2775 C CA . PHE A 1 349 ? 18.372 14.595 -32.406 1.00 46.59 349 PHE A CA 1
ATOM 2776 C C . PHE A 1 349 ? 18.713 14.163 -30.968 1.00 46.59 349 PHE A C 1
ATOM 2778 O O . PHE A 1 349 ? 18.467 14.910 -30.026 1.00 46.59 349 PHE A O 1
ATOM 2785 N N . LEU A 1 350 ? 19.386 13.017 -30.794 1.00 47.34 350 LEU A N 1
ATOM 2786 C CA . LEU A 1 350 ? 19.960 12.592 -29.505 1.00 47.34 350 LEU A CA 1
ATOM 2787 C C . LEU A 1 350 ? 21.192 13.422 -29.080 1.00 47.34 350 LEU A C 1
ATOM 2789 O O . LEU A 1 350 ? 21.576 13.387 -27.914 1.00 47.34 350 LEU A O 1
ATOM 2793 N N . ARG A 1 351 ? 21.812 14.179 -29.997 1.00 46.62 351 ARG A N 1
ATOM 2794 C CA . ARG A 1 351 ? 22.924 15.117 -29.728 1.00 46.62 351 ARG A CA 1
ATOM 2795 C C . ARG A 1 351 ? 22.500 16.597 -29.699 1.00 46.62 351 ARG A C 1
ATOM 2797 O O . ARG A 1 351 ? 23.221 17.406 -29.122 1.00 46.62 351 ARG A O 1
ATOM 2804 N N . MET A 1 352 ? 21.347 16.946 -30.273 1.00 42.66 352 MET A N 1
ATOM 2805 C CA . MET A 1 352 ? 20.828 18.306 -30.505 1.00 42.66 352 MET A CA 1
ATOM 2806 C C . MET A 1 352 ? 20.069 18.913 -29.316 1.00 42.66 352 MET A C 1
ATOM 2808 O O . MET A 1 352 ? 19.396 19.930 -29.464 1.00 42.66 352 MET A O 1
ATOM 2812 N N . TRP A 1 353 ? 20.209 18.368 -28.108 1.00 44.44 353 TRP A N 1
ATOM 2813 C CA . TRP A 1 353 ? 19.774 19.041 -26.874 1.00 44.44 353 TRP A CA 1
ATOM 2814 C C . TRP A 1 353 ? 20.703 20.223 -26.510 1.00 44.44 353 TRP A C 1
ATOM 2816 O O . TRP A 1 353 ? 21.252 20.305 -25.413 1.00 44.44 353 TRP A O 1
ATOM 2826 N N . ARG A 1 354 ? 20.946 21.117 -27.481 1.00 49.34 354 ARG A N 1
ATOM 2827 C CA . ARG A 1 354 ? 21.796 22.313 -27.395 1.00 49.34 354 ARG A CA 1
ATOM 2828 C C . ARG A 1 354 ? 21.270 23.425 -28.316 1.00 49.34 354 ARG A C 1
ATOM 2830 O O . ARG A 1 354 ? 21.716 23.559 -29.448 1.00 49.34 354 ARG A O 1
ATOM 2837 N N . ARG A 1 355 ? 20.333 24.214 -27.797 1.00 42.81 355 ARG A N 1
ATOM 2838 C CA . ARG A 1 355 ? 20.018 25.606 -28.186 1.00 42.81 355 ARG A CA 1
ATOM 2839 C C . ARG A 1 355 ? 20.680 26.502 -27.121 1.00 42.81 355 ARG A C 1
ATOM 2841 O O . ARG A 1 355 ? 20.657 26.101 -25.962 1.00 42.81 355 ARG A O 1
ATOM 2848 N N . ASP A 1 356 ? 21.370 27.621 -27.330 1.00 45.94 356 ASP A N 1
ATOM 2849 C CA . ASP A 1 356 ? 21.606 28.538 -28.447 1.00 45.94 356 ASP A CA 1
ATOM 2850 C C . ASP A 1 356 ? 23.030 29.127 -28.271 1.00 45.94 356 ASP A C 1
ATOM 2852 O O . ASP A 1 356 ? 23.356 29.623 -27.192 1.00 45.94 356 ASP A O 1
ATOM 2856 N N . GLY A 1 357 ? 23.910 29.054 -29.281 1.00 51.16 357 GLY A N 1
ATOM 2857 C CA . GLY A 1 357 ? 25.239 29.709 -29.232 1.00 51.16 357 GLY A CA 1
ATOM 2858 C C . GLY A 1 357 ? 26.474 28.808 -29.405 1.00 51.16 357 GLY A C 1
ATOM 2859 O O . GLY A 1 357 ? 27.477 28.999 -28.719 1.00 51.16 357 GLY A O 1
ATOM 2860 N N . GLY A 1 358 ? 26.418 27.829 -30.315 1.00 60.91 358 GLY A N 1
ATOM 2861 C CA . GLY A 1 358 ? 27.579 27.028 -30.737 1.00 60.91 358 GLY A CA 1
ATOM 2862 C C . GLY A 1 358 ? 27.764 25.688 -30.008 1.00 60.91 358 GLY A C 1
ATOM 2863 O O . GLY A 1 358 ? 27.226 25.443 -28.924 1.00 60.91 358 GLY A O 1
ATOM 2864 N N . LEU A 1 359 ? 28.529 24.777 -30.627 1.00 63.12 359 LEU A N 1
ATOM 2865 C CA . LEU A 1 359 ? 28.897 23.481 -30.044 1.00 63.12 359 LEU A CA 1
ATOM 2866 C C . LEU A 1 359 ? 29.635 23.723 -28.721 1.00 63.12 359 LEU A C 1
ATOM 2868 O O . LEU A 1 359 ? 30.762 24.187 -28.723 1.00 63.12 359 LEU A O 1
ATOM 2872 N N . ARG A 1 360 ? 29.031 23.420 -27.569 1.00 70.94 360 ARG A N 1
ATOM 2873 C CA . ARG A 1 360 ? 29.731 23.456 -26.270 1.00 70.94 360 ARG A CA 1
ATOM 2874 C C . ARG A 1 360 ? 30.489 22.149 -26.010 1.00 70.94 360 ARG A C 1
ATOM 2876 O O . ARG A 1 360 ? 30.127 21.095 -26.510 1.00 70.94 360 ARG A O 1
ATOM 2883 N N . CYS A 1 361 ? 31.530 22.135 -25.199 1.00 77.44 361 CYS A N 1
ATOM 2884 C CA . CYS A 1 361 ? 32.144 20.873 -24.784 1.00 77.44 361 CYS A CA 1
ATOM 2885 C C . CYS A 1 361 ? 31.165 20.073 -23.900 1.00 77.44 361 CYS A C 1
ATOM 2887 O O . CYS A 1 361 ? 30.620 20.626 -22.950 1.00 77.44 361 CYS A O 1
ATOM 2889 N N . SER A 1 362 ? 30.957 18.774 -24.147 1.00 75.38 362 SER A N 1
ATOM 2890 C CA . SER A 1 362 ? 30.089 17.923 -23.309 1.00 75.38 362 SER A CA 1
ATOM 2891 C C . SER A 1 362 ? 30.593 17.743 -21.878 1.00 75.38 362 SER A C 1
ATOM 2893 O O . SER A 1 362 ? 29.819 17.339 -21.021 1.00 75.38 362 SER A O 1
ATOM 2895 N N . GLN A 1 363 ? 31.878 18.015 -21.634 1.00 78.50 363 GLN A N 1
ATOM 2896 C CA . GLN A 1 363 ? 32.520 17.816 -20.337 1.00 78.50 363 GLN A CA 1
ATOM 2897 C C . GLN A 1 363 ? 32.610 19.103 -19.509 1.00 78.50 363 GLN A C 1
ATOM 2899 O O . GLN A 1 363 ? 32.442 19.058 -18.295 1.00 78.50 363 GLN A O 1
ATOM 2904 N N . CYS A 1 364 ? 32.910 20.246 -20.136 1.00 82.56 364 CYS A N 1
ATOM 2905 C CA . CYS A 1 364 ? 33.117 21.516 -19.424 1.00 82.56 364 CYS A CA 1
ATOM 2906 C C . CYS A 1 364 ? 32.141 22.629 -19.822 1.00 82.56 364 CYS A C 1
ATOM 2908 O O . CYS A 1 364 ? 32.229 23.725 -19.280 1.00 82.56 364 CYS A O 1
ATOM 2910 N N . HIS A 1 365 ? 31.239 22.373 -20.775 1.00 77.56 365 HIS A N 1
ATOM 2911 C CA . HIS A 1 365 ? 30.216 23.304 -21.272 1.00 77.56 365 HIS A CA 1
ATOM 2912 C C . HIS A 1 365 ? 30.728 24.642 -21.842 1.00 77.56 365 HIS A C 1
ATOM 2914 O O . HIS A 1 365 ? 29.917 25.511 -22.178 1.00 77.56 365 HIS A O 1
ATOM 2920 N N . LYS A 1 366 ? 32.049 24.804 -22.010 1.00 81.88 366 LYS A N 1
ATOM 2921 C CA . LYS A 1 366 ? 32.655 25.950 -22.701 1.00 81.88 366 LYS A CA 1
ATOM 2922 C C . LYS A 1 366 ? 32.376 25.884 -24.211 1.00 81.88 366 LYS A C 1
ATOM 2924 O O . LYS A 1 366 ? 32.312 24.768 -24.733 1.00 81.88 366 LYS A O 1
ATOM 2929 N N . PRO A 1 367 ? 32.219 27.023 -24.909 1.00 77.69 367 PRO A N 1
ATOM 2930 C CA . PRO A 1 367 ? 32.105 27.053 -26.367 1.00 77.69 367 PRO A CA 1
ATOM 2931 C C . PRO A 1 367 ? 33.304 26.350 -27.016 1.00 77.69 367 PRO A C 1
ATOM 2933 O O . PRO A 1 367 ? 34.446 26.557 -26.604 1.00 77.69 367 PRO A O 1
ATOM 2936 N N . ASN A 1 368 ? 33.052 25.475 -27.985 1.00 69.44 368 ASN A N 1
ATOM 2937 C CA . ASN A 1 368 ? 34.090 24.842 -28.785 1.00 69.44 368 ASN A CA 1
ATOM 2938 C C . ASN A 1 368 ? 34.463 25.844 -29.882 1.00 69.44 368 ASN A C 1
ATOM 2940 O O . ASN A 1 368 ? 33.714 26.037 -30.832 1.00 69.44 368 ASN A O 1
ATOM 2944 N N . VAL A 1 369 ? 35.575 26.551 -29.674 1.00 63.19 369 VAL A N 1
ATOM 2945 C CA . VAL A 1 369 ? 36.001 27.711 -30.483 1.00 63.19 369 VAL A CA 1
ATOM 2946 C C . VAL A 1 369 ? 36.383 27.308 -31.913 1.00 63.19 369 VAL A C 1
ATOM 2948 O O . VAL A 1 369 ? 36.373 28.126 -32.821 1.00 63.19 369 VAL A O 1
ATOM 2951 N N . LYS A 1 370 ? 36.666 26.022 -32.132 1.00 58.88 370 LYS A N 1
ATOM 2952 C CA . LYS A 1 370 ? 36.813 25.426 -33.458 1.00 58.88 370 LYS A CA 1
ATOM 2953 C C . LYS A 1 370 ? 35.515 24.678 -33.759 1.00 58.88 370 LYS A C 1
ATOM 2955 O O . LYS A 1 370 ? 35.089 23.877 -32.924 1.00 58.88 370 LYS A O 1
ATOM 2960 N N . HIS A 1 371 ? 34.913 24.898 -34.930 1.00 54.50 371 HIS A N 1
ATOM 2961 C CA . HIS A 1 371 ? 33.739 24.178 -35.463 1.00 54.50 371 HIS A CA 1
ATOM 2962 C C . HIS A 1 371 ? 34.005 22.674 -35.721 1.00 54.50 371 HIS A C 1
ATOM 2964 O O . HIS A 1 371 ? 33.459 22.066 -36.634 1.00 54.50 371 HIS A O 1
ATOM 2970 N N . ASP A 1 372 ? 34.860 22.055 -34.914 1.00 54.59 372 ASP A N 1
ATOM 2971 C CA . ASP A 1 372 ? 35.175 20.643 -34.940 1.00 54.59 372 ASP A CA 1
ATOM 2972 C C . ASP A 1 372 ? 33.941 19.888 -34.419 1.00 54.59 372 ASP A C 1
ATOM 2974 O O . ASP A 1 372 ? 33.454 20.140 -33.310 1.00 54.59 372 ASP A O 1
ATOM 2978 N N . THR A 1 373 ? 33.412 18.959 -35.216 1.00 59.84 373 THR A N 1
ATOM 2979 C CA . THR A 1 373 ? 32.172 18.188 -34.960 1.00 59.84 373 THR A CA 1
ATOM 2980 C C . THR A 1 373 ? 32.249 17.275 -33.723 1.00 59.84 373 THR A C 1
ATOM 2982 O O . THR A 1 373 ? 31.339 16.493 -33.421 1.00 59.84 373 THR A O 1
ATOM 2985 N N . ARG A 1 374 ? 33.349 17.361 -32.974 1.00 66.88 374 ARG A N 1
ATOM 2986 C CA . ARG A 1 374 ? 33.663 16.575 -31.787 1.00 66.88 374 ARG A CA 1
ATOM 2987 C C . ARG A 1 374 ? 32.834 17.024 -30.582 1.00 66.88 374 ARG A C 1
ATOM 2989 O O . ARG A 1 374 ? 32.615 18.203 -30.325 1.00 66.88 374 ARG A O 1
ATOM 2996 N N . ALA A 1 375 ? 32.406 16.048 -29.780 1.00 72.69 375 ALA A N 1
ATOM 2997 C CA . ALA A 1 375 ? 31.569 16.281 -28.600 1.00 72.69 375 ALA A CA 1
ATOM 2998 C C . ALA A 1 375 ? 32.301 16.989 -27.438 1.00 72.69 375 ALA A C 1
ATOM 3000 O O . ALA A 1 375 ? 31.644 17.583 -26.582 1.00 72.69 375 ALA A O 1
ATOM 3001 N N . MET A 1 376 ? 33.637 16.930 -27.395 1.00 77.31 376 MET A N 1
ATOM 3002 C CA . MET A 1 376 ? 34.492 17.513 -26.354 1.00 77.31 376 MET A CA 1
ATOM 3003 C C . MET A 1 376 ? 35.492 18.494 -26.973 1.00 77.31 376 MET A C 1
ATOM 3005 O O . MET A 1 376 ? 36.011 18.221 -28.052 1.00 77.31 376 MET A O 1
ATOM 3009 N N . CYS A 1 377 ? 35.803 19.589 -26.274 1.00 82.19 377 CYS A N 1
ATOM 3010 C CA . CYS A 1 377 ? 36.864 20.503 -26.695 1.00 82.19 377 CYS A CA 1
ATOM 3011 C C . CYS A 1 377 ? 38.254 19.870 -26.534 1.00 82.19 377 CYS A C 1
ATOM 3013 O O . CYS A 1 377 ? 38.447 18.941 -25.742 1.00 82.19 377 CYS A O 1
ATOM 3015 N N . GLU A 1 378 ? 39.228 20.418 -27.258 1.00 82.38 378 GLU A N 1
ATOM 3016 C CA . GLU A 1 378 ? 40.619 19.952 -27.312 1.00 82.38 378 GLU A CA 1
ATOM 3017 C C . GLU A 1 378 ? 41.262 19.833 -25.919 1.00 82.38 378 GLU A C 1
ATOM 3019 O O . GLU A 1 378 ? 41.857 18.807 -25.595 1.00 82.38 378 GLU A O 1
ATOM 3024 N N . SER A 1 379 ? 41.021 20.798 -25.027 1.00 82.44 379 SER A N 1
ATOM 3025 C CA . SER A 1 379 ? 41.530 20.750 -23.649 1.00 82.44 379 SER A CA 1
ATOM 3026 C C . SER A 1 379 ? 40.913 19.624 -22.811 1.00 82.44 379 SER A C 1
ATOM 3028 O O . SER A 1 379 ? 41.616 18.948 -22.061 1.00 82.44 379 SER A O 1
ATOM 3030 N N . CYS A 1 380 ? 39.610 19.357 -22.953 1.00 81.75 380 CYS A N 1
ATOM 3031 C CA . CYS A 1 380 ? 38.967 18.228 -22.279 1.00 81.75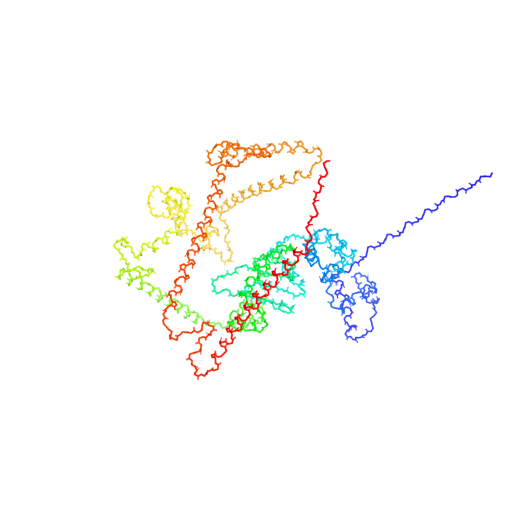 380 CYS A CA 1
ATOM 3032 C C . CYS A 1 380 ? 39.385 16.880 -22.874 1.00 81.75 380 CYS A C 1
ATOM 3034 O O . CYS A 1 380 ? 39.492 15.905 -22.130 1.00 81.75 380 CYS A O 1
ATOM 3036 N N . LEU A 1 381 ? 39.644 16.814 -24.183 1.00 81.75 381 LEU A N 1
ATOM 3037 C CA . LEU A 1 381 ? 40.205 15.634 -24.842 1.00 81.75 381 LEU A CA 1
ATOM 3038 C C . LEU A 1 381 ? 41.614 15.332 -24.329 1.00 81.75 381 LEU A C 1
ATOM 3040 O O . LEU A 1 381 ? 41.882 14.191 -23.949 1.00 81.75 381 LEU A O 1
ATOM 3044 N N . LEU A 1 382 ? 42.479 16.346 -24.249 1.00 84.19 382 LEU A N 1
ATOM 3045 C CA . LEU A 1 382 ? 43.833 16.222 -23.713 1.00 84.19 382 LEU A CA 1
ATOM 3046 C C . LEU A 1 382 ? 43.804 15.776 -22.244 1.00 84.19 382 LEU A C 1
ATOM 3048 O O . LEU A 1 382 ? 44.468 14.809 -21.877 1.00 84.19 382 LEU A O 1
ATOM 3052 N N . ALA A 1 383 ? 42.946 16.393 -21.424 1.00 80.44 383 ALA A N 1
ATOM 3053 C CA . ALA A 1 383 ? 42.762 16.009 -20.026 1.00 80.44 383 ALA A CA 1
ATOM 3054 C C . ALA A 1 383 ? 42.262 14.561 -19.874 1.00 80.44 383 ALA A C 1
ATOM 3056 O O . ALA A 1 383 ? 42.694 13.847 -18.966 1.00 80.44 383 ALA A O 1
ATOM 3057 N N . ASN A 1 384 ? 41.380 14.100 -20.770 1.00 81.69 384 ASN A N 1
ATOM 3058 C CA . ASN A 1 384 ? 40.924 12.709 -20.795 1.00 81.69 384 ASN A CA 1
ATOM 3059 C C . ASN A 1 384 ? 42.038 11.746 -21.218 1.00 81.69 384 ASN A C 1
ATOM 3061 O O . ASN A 1 384 ? 42.179 10.694 -20.597 1.00 81.69 384 ASN A O 1
ATOM 3065 N N . ARG A 1 385 ? 42.843 12.090 -22.234 1.00 84.62 385 ARG A N 1
ATOM 3066 C CA . ARG A 1 385 ? 44.008 11.291 -22.652 1.00 84.62 385 ARG A CA 1
ATOM 3067 C C . ARG A 1 385 ? 45.017 11.165 -21.516 1.00 84.62 385 ARG A C 1
ATOM 3069 O O . ARG A 1 385 ? 45.324 10.047 -21.127 1.00 84.62 385 ARG A O 1
ATOM 3076 N N . GLN A 1 386 ? 45.409 12.277 -20.898 1.00 83.12 386 GLN A N 1
ATOM 3077 C CA . GLN A 1 386 ? 46.288 12.276 -19.725 1.00 83.12 386 GLN A CA 1
ATOM 3078 C C . GLN A 1 386 ? 45.685 11.492 -18.556 1.00 83.12 386 GLN A C 1
ATOM 3080 O O . GLN A 1 386 ? 46.388 10.777 -17.853 1.00 83.12 386 GLN A O 1
ATOM 3085 N N . SER A 1 387 ? 44.368 11.578 -18.335 1.00 77.50 387 SER A N 1
ATOM 3086 C CA . SER A 1 387 ? 43.716 10.773 -17.302 1.00 77.50 387 SER A CA 1
ATOM 3087 C C . SER A 1 387 ? 43.735 9.281 -17.617 1.00 77.50 387 SER A C 1
ATOM 3089 O O . SER A 1 387 ? 43.843 8.491 -16.688 1.00 77.50 387 SER A O 1
ATOM 3091 N N . ARG A 1 388 ? 43.597 8.880 -18.885 1.00 78.00 388 ARG A N 1
ATOM 3092 C CA . ARG A 1 388 ? 43.710 7.477 -19.306 1.00 78.00 388 ARG A CA 1
ATOM 3093 C C . ARG A 1 388 ? 45.147 6.982 -19.209 1.00 78.00 388 ARG A C 1
ATOM 3095 O O . ARG A 1 388 ? 45.345 5.866 -18.754 1.00 78.00 388 ARG A O 1
ATOM 3102 N N . GLN A 1 389 ? 46.115 7.812 -19.580 1.00 81.31 389 GLN A N 1
ATOM 3103 C CA . GLN A 1 389 ? 47.536 7.501 -19.470 1.00 81.31 389 GLN A CA 1
ATOM 3104 C C . GLN A 1 389 ? 47.937 7.273 -18.009 1.00 81.31 389 GLN A C 1
ATOM 3106 O O . GLN A 1 389 ? 48.361 6.177 -17.669 1.00 81.31 389 GLN A O 1
ATOM 3111 N N . ARG A 1 390 ? 47.588 8.210 -17.114 1.00 75.44 390 ARG A N 1
ATOM 3112 C CA . ARG A 1 390 ? 47.756 8.028 -15.662 1.00 75.44 390 ARG A CA 1
ATOM 3113 C C . ARG A 1 390 ? 47.079 6.766 -15.133 1.00 75.44 390 ARG A C 1
ATOM 3115 O O . ARG A 1 390 ? 47.560 6.174 -14.182 1.00 75.44 390 ARG A O 1
ATOM 3122 N N . ARG A 1 391 ? 45.944 6.351 -15.710 1.00 71.19 391 ARG A N 1
ATOM 3123 C CA . ARG A 1 391 ? 45.273 5.107 -15.300 1.00 71.19 391 ARG A CA 1
ATOM 3124 C C . ARG A 1 391 ? 46.009 3.847 -15.749 1.00 71.19 391 ARG A C 1
ATOM 3126 O O . ARG A 1 391 ? 45.928 2.848 -15.046 1.00 71.19 391 ARG A O 1
ATOM 3133 N N . LYS A 1 392 ? 46.662 3.895 -16.913 1.00 76.88 392 LYS A N 1
ATOM 3134 C CA . LYS A 1 392 ? 47.486 2.801 -17.436 1.00 76.88 392 LYS A CA 1
ATOM 3135 C C . LYS A 1 392 ? 48.799 2.665 -16.663 1.00 76.88 392 LYS A C 1
ATOM 3137 O O . LYS A 1 392 ? 49.222 1.547 -16.427 1.00 76.88 392 LYS A O 1
ATOM 3142 N N . GLU A 1 393 ? 49.393 3.788 -16.269 1.00 80.25 393 GLU A N 1
ATOM 3143 C CA . GLU A 1 393 ? 50.690 3.849 -15.578 1.00 80.25 393 GLU A CA 1
ATOM 3144 C C . GLU A 1 393 ? 50.578 3.671 -14.050 1.00 80.25 393 GLU A C 1
ATOM 3146 O O . GLU A 1 393 ? 51.565 3.333 -13.406 1.00 80.25 393 GLU A O 1
ATOM 3151 N N . ALA A 1 394 ? 49.391 3.869 -13.458 1.00 72.12 394 ALA A N 1
ATOM 3152 C CA . ALA A 1 394 ? 49.182 3.719 -12.015 1.00 72.12 394 ALA A CA 1
ATOM 3153 C C . ALA A 1 394 ? 49.355 2.266 -11.548 1.00 72.12 394 ALA A C 1
ATOM 3155 O O . ALA A 1 394 ? 48.689 1.350 -12.056 1.00 72.12 394 ALA A O 1
ATOM 3156 N N . LYS A 1 395 ? 50.178 2.082 -10.511 1.00 75.62 395 LYS A N 1
ATOM 3157 C CA . LYS A 1 395 ? 50.362 0.787 -9.845 1.00 75.62 395 LYS A CA 1
ATOM 3158 C C . LYS A 1 395 ? 49.051 0.349 -9.167 1.00 75.62 395 LYS A C 1
ATOM 3160 O O . LYS A 1 395 ? 48.250 1.211 -8.798 1.00 75.62 395 LYS A O 1
ATOM 3165 N N . PRO A 1 396 ? 48.777 -0.962 -9.010 1.00 67.62 396 PRO A N 1
ATOM 3166 C CA . PRO A 1 396 ? 47.537 -1.462 -8.398 1.00 67.62 396 PRO A CA 1
ATOM 3167 C C . PRO A 1 396 ? 47.207 -0.801 -7.050 1.00 67.62 396 PRO A C 1
ATOM 3169 O O . PRO A 1 396 ? 46.072 -0.376 -6.840 1.00 67.62 396 PRO A O 1
ATOM 3172 N N . GLU A 1 397 ? 48.217 -0.602 -6.207 1.00 64.62 397 GLU A N 1
ATOM 3173 C CA . GLU A 1 397 ? 48.130 0.024 -4.878 1.00 64.62 397 GLU A CA 1
ATOM 3174 C C . GLU A 1 397 ? 47.640 1.489 -4.909 1.00 64.62 397 GLU A C 1
ATOM 3176 O O . GLU A 1 397 ? 47.089 1.999 -3.936 1.00 64.62 397 GLU A O 1
ATOM 3181 N N . GLU A 1 398 ? 47.762 2.176 -6.049 1.00 63.41 398 GLU A N 1
ATOM 3182 C CA . GLU A 1 398 ? 47.376 3.583 -6.223 1.00 63.41 398 GLU A CA 1
ATOM 3183 C C . GLU A 1 398 ? 45.948 3.748 -6.787 1.00 63.41 398 GLU A C 1
ATOM 3185 O O . GLU A 1 398 ? 45.417 4.866 -6.899 1.00 63.41 398 GLU A O 1
ATOM 3190 N N . LYS A 1 399 ? 45.286 2.638 -7.152 1.00 69.31 399 LYS A N 1
ATOM 3191 C CA . LYS A 1 399 ? 43.975 2.632 -7.824 1.00 69.31 399 LYS A CA 1
ATOM 3192 C C . LYS A 1 399 ? 42.823 2.807 -6.838 1.00 69.31 399 LYS A C 1
ATOM 3194 O O . LYS A 1 399 ? 42.020 1.906 -6.602 1.00 69.31 399 LYS A O 1
ATOM 3199 N N . CYS A 1 400 ? 42.691 4.016 -6.298 1.00 73.31 400 CYS A N 1
ATOM 3200 C CA . CYS A 1 400 ? 41.636 4.322 -5.332 1.00 73.31 400 CYS A CA 1
ATOM 3201 C C . CYS A 1 400 ? 40.216 4.148 -5.915 1.00 73.31 400 CYS A C 1
ATOM 3203 O O . CYS A 1 400 ? 39.933 4.459 -7.083 1.00 73.31 400 CYS A O 1
ATOM 3205 N N . SER A 1 401 ? 39.287 3.721 -5.055 1.00 66.88 401 SER A N 1
ATOM 3206 C CA . SER A 1 401 ? 37.916 3.316 -5.407 1.00 66.88 401 SER A CA 1
ATOM 3207 C C . SER A 1 401 ? 37.112 4.351 -6.210 1.00 66.88 401 SER A C 1
ATOM 3209 O O . SER A 1 401 ? 36.313 4.001 -7.082 1.00 66.88 401 SER A O 1
ATOM 3211 N N . GLN A 1 402 ? 37.340 5.639 -5.963 1.00 68.00 402 GLN A N 1
ATOM 3212 C CA . GLN A 1 402 ? 36.577 6.728 -6.572 1.00 68.00 402 GLN A CA 1
ATOM 3213 C C . GLN A 1 402 ? 37.187 7.205 -7.901 1.00 68.00 402 GLN A C 1
ATOM 3215 O O . GLN A 1 402 ? 36.476 7.609 -8.825 1.00 68.00 402 GLN A O 1
ATOM 3220 N N . CYS A 1 403 ? 38.510 7.120 -8.011 1.00 69.62 403 CYS A N 1
ATOM 3221 C CA . CYS A 1 403 ? 39.275 7.578 -9.159 1.00 69.62 403 CYS A CA 1
ATOM 3222 C C . CYS A 1 403 ? 39.314 6.484 -10.280 1.00 69.62 403 CYS A C 1
ATOM 3224 O O . CYS A 1 403 ? 39.411 6.834 -11.467 1.00 69.62 403 CYS A O 1
ATOM 3226 N N . PHE A 1 404 ? 39.116 5.195 -9.935 1.00 69.31 404 PHE A N 1
ATOM 3227 C CA . PHE A 1 404 ? 39.253 4.039 -10.848 1.00 69.31 404 PHE A CA 1
ATOM 3228 C C . PHE A 1 404 ? 38.016 3.139 -11.031 1.00 69.31 404 PHE A C 1
ATOM 3230 O O . PHE A 1 404 ? 38.061 2.277 -11.895 1.00 69.31 404 PHE A O 1
ATOM 3237 N N . LYS A 1 405 ? 36.897 3.375 -10.325 1.00 68.56 405 LYS A N 1
ATOM 3238 C CA . LYS A 1 405 ? 35.552 2.754 -10.481 1.00 68.56 405 LYS A CA 1
ATOM 3239 C C . LYS A 1 405 ? 35.468 1.256 -10.835 1.00 68.56 405 LYS A C 1
ATOM 3241 O O . LYS A 1 405 ? 34.970 0.513 -9.999 1.00 68.56 405 LYS A O 1
ATOM 3246 N N . ASN A 1 406 ? 35.830 0.844 -12.048 1.00 57.03 406 ASN A N 1
ATOM 3247 C CA . ASN A 1 406 ? 35.711 -0.532 -12.539 1.00 57.03 406 ASN A CA 1
ATOM 3248 C C . ASN A 1 406 ? 37.047 -1.302 -12.513 1.00 57.03 406 ASN A C 1
ATOM 3250 O O . ASN A 1 406 ? 37.009 -2.522 -12.504 1.00 57.03 406 ASN A O 1
ATOM 3254 N N . ASP A 1 407 ? 38.191 -0.613 -12.421 1.00 57.09 407 ASP A N 1
ATOM 3255 C CA . ASP A 1 407 ? 39.542 -1.207 -12.440 1.00 57.09 407 ASP A CA 1
ATOM 3256 C C . ASP A 1 407 ? 40.188 -1.162 -11.040 1.00 57.09 407 ASP A C 1
ATOM 3258 O O . ASP A 1 407 ? 41.308 -0.676 -10.870 1.00 57.09 407 ASP A O 1
ATOM 3262 N N . ARG A 1 408 ? 39.441 -1.545 -9.998 1.00 62.94 408 ARG A N 1
ATOM 3263 C CA . ARG A 1 408 ? 39.915 -1.450 -8.604 1.00 62.94 408 ARG A CA 1
ATOM 3264 C C . ARG A 1 408 ? 40.870 -2.599 -8.298 1.00 62.94 408 ARG A C 1
ATOM 3266 O O . ARG A 1 408 ? 40.556 -3.737 -8.629 1.00 62.94 408 ARG A O 1
ATOM 3273 N N . ALA A 1 409 ? 41.976 -2.305 -7.623 1.00 56.44 409 ALA A N 1
ATOM 3274 C CA . ALA A 1 409 ? 42.775 -3.338 -6.980 1.00 56.44 409 ALA A CA 1
ATOM 3275 C C . ALA A 1 409 ? 42.146 -3.694 -5.625 1.00 56.44 409 ALA A C 1
ATOM 3277 O O . ALA A 1 409 ? 41.749 -2.807 -4.862 1.00 56.44 409 ALA A O 1
ATOM 3278 N N . THR A 1 410 ? 42.030 -4.985 -5.355 1.00 57.34 410 THR A N 1
ATOM 3279 C CA . THR A 1 410 ? 41.814 -5.544 -4.019 1.00 57.34 410 THR A CA 1
ATOM 3280 C C . THR A 1 410 ? 43.176 -5.907 -3.445 1.00 57.34 410 THR A C 1
ATOM 3282 O O . THR A 1 410 ? 44.036 -6.360 -4.202 1.00 57.34 410 THR A O 1
ATOM 3285 N N . SER A 1 411 ? 43.391 -5.691 -2.147 1.00 59.66 411 SER A N 1
ATOM 3286 C CA . SER A 1 411 ? 44.547 -6.290 -1.472 1.00 59.66 411 SER A CA 1
ATOM 3287 C C . SER A 1 411 ? 44.463 -7.820 -1.548 1.00 59.66 411 SER A C 1
ATOM 3289 O O . SER A 1 411 ? 43.399 -8.364 -1.863 1.00 59.66 411 SER A O 1
ATOM 3291 N N . GLU A 1 412 ? 45.560 -8.517 -1.246 1.00 57.69 412 GLU A N 1
ATOM 3292 C CA . GLU A 1 412 ? 45.574 -9.989 -1.161 1.00 57.69 412 GLU A CA 1
ATOM 3293 C C . GLU A 1 412 ? 44.513 -10.520 -0.175 1.00 57.69 412 GLU A C 1
ATOM 3295 O O . GLU A 1 412 ? 43.880 -11.538 -0.439 1.00 57.69 412 GLU A O 1
ATOM 3300 N N . ASP A 1 413 ? 44.193 -9.745 0.868 1.00 60.25 413 ASP A N 1
ATOM 3301 C CA . ASP A 1 413 ? 43.150 -10.045 1.862 1.00 60.25 413 ASP A CA 1
ATOM 3302 C C . ASP A 1 413 ? 41.712 -9.675 1.427 1.00 60.25 413 ASP A C 1
ATOM 3304 O O . ASP A 1 413 ? 40.772 -9.737 2.221 1.00 60.25 413 ASP A O 1
ATOM 3308 N N . GLY A 1 414 ? 41.508 -9.219 0.187 1.00 64.25 414 GLY A N 1
ATOM 3309 C CA . GLY A 1 414 ? 40.186 -8.875 -0.352 1.00 64.25 414 GLY A CA 1
ATOM 3310 C C . GLY A 1 414 ? 39.625 -7.510 0.077 1.00 64.25 414 GLY A C 1
ATOM 3311 O O . GLY A 1 414 ? 38.496 -7.167 -0.291 1.00 64.25 414 GLY A O 1
ATOM 3312 N N . TYR A 1 415 ? 40.394 -6.690 0.799 1.00 59.38 415 TYR A N 1
ATOM 3313 C CA . TYR A 1 415 ? 39.976 -5.341 1.184 1.00 59.38 415 TYR A CA 1
ATOM 3314 C C . TYR A 1 415 ? 40.205 -4.333 0.050 1.00 59.38 415 TYR A C 1
ATOM 3316 O O . TYR A 1 415 ? 41.178 -4.380 -0.704 1.00 59.38 415 TYR A O 1
ATOM 3324 N N . VAL A 1 416 ? 39.279 -3.382 -0.087 1.00 59.31 416 VAL A N 1
ATOM 3325 C CA . VAL A 1 416 ? 39.378 -2.309 -1.085 1.00 59.31 416 VAL A CA 1
ATOM 3326 C C . VAL A 1 416 ? 40.241 -1.184 -0.516 1.00 59.31 416 VAL A C 1
ATOM 3328 O O . VAL A 1 416 ? 39.872 -0.589 0.497 1.00 59.31 416 VAL A O 1
ATOM 3331 N N . TYR A 1 417 ? 41.345 -0.843 -1.188 1.00 58.16 417 TYR A N 1
ATOM 3332 C CA . TYR A 1 417 ? 42.206 0.270 -0.777 1.00 58.16 417 TYR A CA 1
ATOM 3333 C C . TYR A 1 417 ? 41.420 1.593 -0.647 1.00 58.16 417 TYR A C 1
ATOM 3335 O O . TYR A 1 417 ? 40.548 1.925 -1.466 1.00 58.16 417 TYR A O 1
ATOM 3343 N N . ALA A 1 418 ? 41.726 2.352 0.412 1.00 62.56 418 ALA A N 1
ATOM 3344 C CA . ALA A 1 418 ? 41.044 3.590 0.783 1.00 62.56 418 ALA A CA 1
ATOM 3345 C C . ALA A 1 418 ? 41.104 4.671 -0.319 1.00 62.56 418 ALA A C 1
ATOM 3347 O O . ALA A 1 418 ? 41.930 4.648 -1.233 1.00 62.56 418 ALA A O 1
ATOM 3348 N N . MET A 1 419 ? 40.197 5.656 -0.253 1.00 67.44 419 MET A N 1
ATOM 3349 C CA . MET A 1 419 ? 40.212 6.797 -1.180 1.00 67.44 419 MET A CA 1
ATOM 3350 C C . MET A 1 419 ? 41.561 7.531 -1.108 1.00 67.44 419 MET A C 1
ATOM 3352 O O . MET A 1 419 ? 42.001 7.876 -0.018 1.00 67.44 419 MET A O 1
ATOM 3356 N N . CYS A 1 420 ? 42.181 7.845 -2.251 1.00 70.50 420 CYS A N 1
ATOM 3357 C CA . CYS A 1 420 ? 43.430 8.613 -2.255 1.00 70.50 420 CYS A CA 1
ATOM 3358 C C . CYS A 1 420 ? 43.210 10.029 -1.699 1.00 70.50 420 CYS A C 1
ATOM 3360 O O . CYS A 1 420 ? 42.106 10.572 -1.820 1.00 70.50 420 CYS A O 1
ATOM 3362 N N . ALA A 1 421 ? 44.266 10.663 -1.180 1.00 63.22 421 ALA A N 1
ATOM 3363 C CA . ALA A 1 421 ? 44.212 11.993 -0.560 1.00 63.22 421 ALA A CA 1
ATOM 3364 C C . ALA A 1 421 ? 43.486 13.044 -1.426 1.00 63.22 421 ALA A C 1
ATOM 3366 O O . ALA A 1 421 ? 42.699 13.853 -0.936 1.00 63.22 421 ALA A O 1
ATOM 3367 N N . ARG A 1 422 ? 43.650 12.984 -2.755 1.00 67.88 422 ARG A N 1
ATOM 3368 C CA . ARG A 1 422 ? 42.951 13.875 -3.696 1.00 67.88 422 ARG A CA 1
ATOM 3369 C C . ARG A 1 422 ? 41.447 13.597 -3.793 1.00 67.88 422 ARG A C 1
ATOM 3371 O O . ARG A 1 422 ? 40.653 14.534 -3.885 1.00 67.88 422 ARG A O 1
ATOM 3378 N N . CYS A 1 423 ? 41.057 12.324 -3.842 1.00 69.88 423 CYS A N 1
ATOM 3379 C CA . CYS A 1 423 ? 39.656 11.902 -3.890 1.00 69.88 423 CYS A CA 1
ATOM 3380 C C . CYS A 1 423 ? 38.987 12.179 -2.499 1.00 69.88 423 CYS A C 1
ATOM 3382 O O . CYS A 1 423 ? 37.879 12.719 -2.456 1.00 69.88 423 CYS A O 1
ATOM 3384 N N . GLN A 1 424 ? 39.710 12.024 -1.375 1.00 70.62 424 GLN A N 1
ATOM 3385 C CA . GLN A 1 424 ? 39.293 12.472 -0.027 1.00 70.62 424 GLN A CA 1
ATOM 3386 C C . GLN A 1 424 ? 39.075 13.992 0.068 1.00 70.62 424 GLN A C 1
ATOM 3388 O O . GLN A 1 424 ? 37.996 14.431 0.468 1.00 70.62 424 GLN A O 1
ATOM 3393 N N . ALA A 1 425 ? 40.032 14.806 -0.391 1.00 68.12 425 ALA A N 1
ATOM 3394 C CA . ALA A 1 425 ? 39.927 16.270 -0.377 1.00 68.12 425 ALA A CA 1
ATOM 3395 C C . ALA A 1 425 ? 38.784 16.816 -1.262 1.00 68.12 425 ALA A C 1
ATOM 3397 O O . ALA A 1 425 ? 38.207 17.874 -0.997 1.00 68.12 425 ALA A O 1
ATOM 3398 N N . LYS A 1 426 ? 38.415 16.098 -2.333 1.00 71.19 426 LYS A N 1
ATOM 3399 C CA . LYS A 1 426 ? 37.216 16.422 -3.129 1.00 71.19 426 LYS A CA 1
ATOM 3400 C C . LYS A 1 426 ? 35.923 16.073 -2.391 1.00 71.19 426 LYS A C 1
ATOM 3402 O O . LYS A 1 426 ? 34.956 16.832 -2.490 1.00 71.19 426 LYS A O 1
ATOM 3407 N N . GLY A 1 427 ? 35.907 14.956 -1.663 1.00 69.81 427 GLY A N 1
ATOM 3408 C CA . GLY A 1 427 ? 34.786 14.547 -0.818 1.00 69.81 427 GLY A CA 1
ATOM 3409 C C . GLY A 1 427 ? 34.469 15.585 0.258 1.00 69.81 427 GLY A C 1
ATOM 3410 O O . GLY A 1 427 ? 33.320 16.008 0.376 1.00 69.81 427 GLY A O 1
ATOM 3411 N N . THR A 1 428 ? 35.488 16.089 0.959 1.00 61.69 428 THR A N 1
ATOM 3412 C CA . THR A 1 428 ? 35.322 17.111 2.008 1.00 61.69 428 THR A CA 1
ATOM 3413 C C . THR A 1 428 ? 34.786 18.437 1.456 1.00 61.69 428 THR A C 1
ATOM 3415 O O . THR A 1 428 ? 33.817 18.968 1.996 1.00 61.69 428 THR A O 1
ATOM 3418 N N . ARG A 1 429 ? 35.288 18.930 0.311 1.00 57.75 429 ARG A N 1
ATOM 3419 C CA . ARG A 1 429 ? 34.737 20.138 -0.351 1.00 57.75 429 ARG A CA 1
ATOM 3420 C C . ARG A 1 429 ? 33.292 19.967 -0.835 1.00 57.75 429 ARG A C 1
ATOM 3422 O O . ARG A 1 429 ? 32.496 20.901 -0.736 1.00 57.75 429 ARG A O 1
ATOM 3429 N N . SER A 1 430 ? 32.937 18.796 -1.373 1.00 60.66 430 SER A N 1
ATOM 3430 C CA . SER A 1 430 ? 31.559 18.508 -1.798 1.00 60.66 430 SER A CA 1
ATOM 3431 C C . SER A 1 430 ? 30.607 18.431 -0.606 1.00 60.66 430 SER A C 1
ATOM 3433 O O . SER A 1 430 ? 29.475 18.904 -0.703 1.00 60.66 430 SER A O 1
ATOM 3435 N N . ASN A 1 431 ? 31.050 17.835 0.500 1.00 57.69 431 ASN A N 1
ATOM 3436 C CA . ASN A 1 431 ? 30.258 17.727 1.719 1.00 57.69 431 ASN A CA 1
ATOM 3437 C C . ASN A 1 431 ? 30.074 19.095 2.377 1.00 57.69 431 ASN A C 1
ATOM 3439 O O . ASN A 1 431 ? 28.962 19.403 2.783 1.00 57.69 431 ASN A O 1
ATOM 3443 N N . HIS A 1 432 ? 31.090 19.960 2.356 1.00 53.84 432 HIS A N 1
ATOM 3444 C CA . HIS A 1 432 ? 30.967 21.332 2.846 1.00 53.84 432 HIS A CA 1
ATOM 3445 C C . HIS A 1 432 ? 29.970 22.163 2.021 1.00 53.84 432 HIS A C 1
ATOM 3447 O O . HIS A 1 432 ? 29.141 22.864 2.588 1.00 53.84 432 HIS A O 1
ATOM 3453 N N . LYS A 1 433 ? 29.968 22.045 0.683 1.00 56.69 433 LYS A N 1
ATOM 3454 C CA . LYS A 1 433 ? 28.956 22.707 -0.168 1.00 56.69 433 LYS A CA 1
ATOM 3455 C C . LYS A 1 433 ? 27.537 22.200 0.094 1.00 56.69 433 LYS A C 1
ATOM 3457 O O . LYS A 1 433 ? 26.607 23.000 0.117 1.00 56.69 433 LYS A O 1
ATOM 3462 N N . LYS A 1 434 ? 27.367 20.888 0.283 1.00 59.34 434 LYS A N 1
ATOM 3463 C CA . LYS A 1 434 ? 26.066 20.283 0.612 1.00 59.34 434 LYS A CA 1
ATOM 3464 C C . LYS A 1 434 ? 25.601 20.661 2.016 1.00 59.34 434 LYS A C 1
ATOM 3466 O O . LYS A 1 434 ? 24.425 20.940 2.187 1.00 59.34 434 LYS A O 1
ATOM 3471 N N . ALA A 1 435 ? 26.513 20.728 2.984 1.00 55.97 435 ALA A N 1
ATOM 3472 C CA . ALA A 1 435 ? 26.229 21.190 4.336 1.00 55.97 435 ALA A CA 1
ATOM 3473 C C . ALA A 1 435 ? 25.829 22.671 4.346 1.00 55.97 435 ALA A C 1
ATOM 3475 O O . ALA A 1 435 ? 24.848 23.016 4.985 1.00 55.97 435 ALA A O 1
ATOM 3476 N N . SER A 1 436 ? 26.498 23.530 3.570 1.00 53.06 436 SER A N 1
ATOM 3477 C CA . SER A 1 436 ? 26.107 24.939 3.430 1.00 53.06 436 SER A CA 1
ATOM 3478 C C . SER A 1 436 ? 24.771 25.130 2.697 1.00 53.06 436 SER A C 1
ATOM 3480 O O . SER A 1 436 ? 24.022 26.038 3.041 1.00 53.06 436 SER A O 1
ATOM 3482 N N . ALA A 1 437 ? 24.450 24.289 1.707 1.00 54.69 437 ALA A N 1
ATOM 3483 C CA . ALA A 1 437 ? 23.150 24.314 1.030 1.00 54.69 437 ALA A CA 1
ATOM 3484 C C . ALA A 1 437 ? 22.020 23.816 1.943 1.00 54.69 437 ALA A C 1
ATOM 3486 O O . ALA A 1 437 ? 20.972 24.444 2.012 1.00 54.69 437 ALA A O 1
ATOM 3487 N N . LYS A 1 438 ? 22.274 22.739 2.696 1.00 54.66 438 LYS A N 1
ATOM 3488 C CA . LYS A 1 438 ? 21.337 22.193 3.678 1.00 54.66 438 LYS A CA 1
ATOM 3489 C C . LYS A 1 438 ? 21.133 23.150 4.851 1.00 54.66 438 LYS A C 1
ATOM 3491 O O . LYS A 1 438 ? 20.004 23.345 5.251 1.00 54.66 438 LYS A O 1
ATOM 3496 N N . ALA A 1 439 ? 22.186 23.813 5.330 1.00 52.19 439 ALA A N 1
ATOM 3497 C CA . ALA A 1 439 ? 22.071 24.866 6.335 1.00 52.19 439 ALA A CA 1
ATOM 3498 C C . ALA A 1 439 ? 21.184 26.017 5.838 1.00 52.19 439 ALA A C 1
ATOM 3500 O O . ALA A 1 439 ? 20.307 26.440 6.569 1.00 52.19 439 ALA A O 1
ATOM 3501 N N . ALA A 1 440 ? 21.329 26.458 4.582 1.00 50.97 440 ALA A N 1
ATOM 3502 C CA . ALA A 1 440 ? 20.462 27.492 4.006 1.00 50.97 440 ALA A CA 1
ATOM 3503 C C . ALA A 1 440 ? 18.985 27.059 3.877 1.00 50.97 440 ALA A C 1
ATOM 3505 O O . ALA A 1 440 ? 18.091 27.894 3.987 1.00 50.97 440 ALA A O 1
ATOM 3506 N N . GLU A 1 441 ? 18.731 25.768 3.657 1.00 49.47 441 GLU A N 1
ATOM 3507 C CA . GLU A 1 441 ? 17.390 25.172 3.574 1.00 49.47 441 GLU A CA 1
ATOM 3508 C C . GLU A 1 441 ? 16.759 24.983 4.968 1.00 49.47 441 GLU A C 1
ATOM 3510 O O . GLU A 1 441 ? 15.574 25.263 5.155 1.00 49.47 441 GLU A O 1
ATOM 3515 N N . THR A 1 442 ? 17.564 24.616 5.974 1.00 51.62 442 THR A N 1
ATOM 3516 C CA . THR A 1 442 ? 17.149 24.577 7.384 1.00 51.62 442 THR A CA 1
ATOM 3517 C C . THR A 1 442 ? 16.831 25.979 7.901 1.00 51.62 442 THR A C 1
ATOM 3519 O O . THR A 1 442 ? 15.781 26.167 8.501 1.00 51.62 442 THR A O 1
ATOM 3522 N N . THR A 1 443 ? 17.646 26.990 7.574 1.00 50.06 443 THR A N 1
ATOM 3523 C CA . THR A 1 443 ? 17.374 28.389 7.950 1.00 50.06 443 THR A CA 1
ATOM 3524 C C . THR A 1 443 ? 16.076 28.908 7.317 1.00 50.06 443 THR A C 1
ATOM 3526 O O . THR A 1 443 ? 15.350 29.661 7.954 1.00 50.06 443 THR A O 1
ATOM 3529 N N . ALA A 1 444 ? 15.724 28.474 6.100 1.00 49.88 444 ALA A N 1
ATOM 3530 C CA . ALA A 1 444 ? 14.446 28.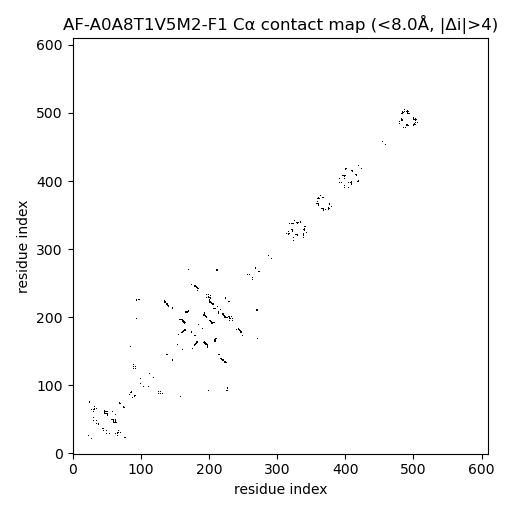827 5.472 1.00 49.88 444 ALA A CA 1
ATOM 3531 C C . ALA A 1 444 ? 13.231 28.175 6.165 1.00 49.88 444 ALA A C 1
ATOM 3533 O O . ALA A 1 444 ? 12.164 28.782 6.214 1.00 49.88 444 ALA A O 1
ATOM 3534 N N . SER A 1 445 ? 13.391 26.971 6.726 1.00 47.50 445 SER A N 1
ATOM 3535 C CA . SER A 1 445 ? 12.347 26.310 7.528 1.00 47.50 445 SER A CA 1
ATOM 3536 C C . SER A 1 445 ? 12.255 26.868 8.952 1.00 47.50 445 SER A C 1
ATOM 3538 O O . SER A 1 445 ? 11.158 27.005 9.481 1.00 47.50 445 SER A O 1
ATOM 3540 N N . GLU A 1 446 ? 13.376 27.259 9.562 1.00 45.78 446 GLU A N 1
ATOM 3541 C CA . GLU A 1 446 ? 13.406 27.916 10.878 1.00 45.78 446 GLU A CA 1
ATOM 3542 C C . GLU A 1 446 ? 12.768 29.317 10.829 1.00 45.78 446 GLU A C 1
ATOM 3544 O O . GLU A 1 446 ? 12.056 29.697 11.758 1.00 45.78 446 GLU A O 1
ATOM 3549 N N . MET A 1 447 ? 12.898 30.042 9.707 1.00 47.09 447 MET A N 1
ATOM 3550 C CA . MET A 1 447 ? 12.175 31.303 9.467 1.00 47.09 447 MET A CA 1
ATOM 3551 C C . MET A 1 447 ? 10.645 31.147 9.477 1.00 47.09 447 MET A C 1
ATOM 3553 O O . MET A 1 447 ? 9.952 32.099 9.824 1.00 47.09 447 MET A O 1
ATOM 3557 N N . ALA A 1 448 ? 10.108 29.971 9.133 1.00 49.41 448 ALA A N 1
ATOM 3558 C CA . ALA A 1 448 ? 8.666 29.711 9.174 1.00 49.41 448 ALA A CA 1
ATOM 3559 C C . ALA A 1 448 ? 8.154 29.385 10.590 1.00 49.41 448 ALA A C 1
ATOM 3561 O O . ALA A 1 448 ? 6.965 29.531 10.859 1.00 49.41 448 ALA A O 1
ATOM 3562 N N . VAL A 1 449 ? 9.041 28.963 11.499 1.00 41.94 449 VAL A N 1
ATOM 3563 C CA . VAL A 1 449 ? 8.686 28.559 12.871 1.00 41.94 449 VAL A CA 1
ATOM 3564 C C . VAL A 1 449 ? 8.826 29.721 13.862 1.00 41.94 449 VAL A C 1
ATOM 3566 O O . VAL A 1 449 ? 8.012 29.837 14.773 1.00 41.94 449 VAL A O 1
ATOM 3569 N N . ILE A 1 450 ? 9.783 30.633 13.655 1.00 43.25 450 ILE A N 1
ATOM 3570 C CA . ILE A 1 450 ? 10.010 31.789 14.548 1.00 43.25 450 ILE A CA 1
ATOM 3571 C C . ILE A 1 450 ? 8.857 32.814 14.495 1.00 43.25 450 ILE A C 1
ATOM 3573 O O . ILE A 1 450 ? 8.629 33.526 15.464 1.00 43.25 450 ILE A O 1
ATOM 3577 N N . VAL A 1 451 ? 8.058 32.848 13.420 1.00 47.62 451 VAL A N 1
ATOM 3578 C CA . VAL A 1 451 ? 6.873 33.731 13.321 1.00 47.62 451 VAL A CA 1
ATOM 3579 C C . VAL A 1 451 ? 5.687 33.223 14.163 1.00 47.62 451 VAL A C 1
ATOM 3581 O O . VAL A 1 451 ? 4.756 33.978 14.423 1.00 47.62 451 VAL A O 1
ATOM 3584 N N . ALA A 1 452 ? 5.709 31.969 14.629 1.00 47.88 452 ALA A N 1
ATOM 3585 C CA . ALA A 1 452 ? 4.573 31.370 15.330 1.00 47.88 452 ALA A CA 1
ATOM 3586 C C . ALA A 1 452 ? 4.655 31.434 16.868 1.00 47.88 452 ALA A C 1
ATOM 3588 O O . ALA A 1 452 ? 3.631 31.245 17.517 1.00 47.88 452 ALA A O 1
ATOM 3589 N N . PHE A 1 453 ? 5.826 31.695 17.464 1.00 48.91 453 PHE A N 1
ATOM 3590 C CA . PHE A 1 453 ? 5.993 31.675 18.923 1.00 48.91 453 PHE A CA 1
ATOM 3591 C C . PHE A 1 453 ? 7.148 32.570 19.388 1.00 48.91 453 PHE A C 1
ATOM 3593 O O . PHE A 1 453 ? 8.279 32.099 19.460 1.00 48.91 453 PHE A O 1
ATOM 3600 N N . THR A 1 454 ? 6.872 33.815 19.782 1.00 42.94 454 THR A N 1
ATOM 3601 C CA . THR A 1 454 ? 7.750 34.555 20.710 1.00 42.94 454 THR A CA 1
ATOM 3602 C C . THR A 1 454 ? 6.939 35.528 21.564 1.00 42.94 454 THR A C 1
ATOM 3604 O O . THR A 1 454 ? 6.206 36.355 21.023 1.00 42.94 454 THR A O 1
ATOM 3607 N N . GLU A 1 455 ? 7.103 35.437 22.885 1.00 50.38 455 GLU A N 1
ATOM 3608 C CA . GLU A 1 455 ? 6.691 36.455 23.860 1.00 50.38 455 GLU A CA 1
ATOM 3609 C C . GLU A 1 455 ? 7.576 37.716 23.732 1.00 50.38 455 GLU A C 1
ATOM 3611 O O . GLU A 1 455 ? 8.679 37.669 23.179 1.00 50.38 455 GLU A O 1
ATOM 3616 N N . GLU A 1 456 ? 7.083 38.855 24.230 1.00 47.25 456 GLU A N 1
ATOM 3617 C CA . GLU A 1 456 ? 7.525 40.230 23.914 1.00 47.25 456 GLU A CA 1
ATOM 3618 C C . GLU A 1 456 ? 9.026 40.543 24.114 1.00 47.25 456 GLU A C 1
ATOM 3620 O O . GLU A 1 456 ? 9.527 41.516 23.550 1.00 47.25 456 GLU A O 1
ATOM 3625 N N . GLY A 1 457 ? 9.784 39.715 24.840 1.00 46.59 457 GLY A N 1
ATOM 3626 C CA . GLY A 1 457 ? 11.225 39.909 25.055 1.00 46.59 457 GLY A CA 1
ATOM 3627 C C . GLY A 1 457 ? 12.129 39.567 23.858 1.00 46.59 457 GLY A C 1
ATOM 3628 O O . GLY A 1 457 ? 13.227 40.117 23.747 1.00 46.59 457 GLY A O 1
ATOM 3629 N N . ASP A 1 458 ? 11.688 38.705 22.935 1.00 53.03 458 ASP A N 1
ATOM 3630 C CA . ASP A 1 458 ? 12.526 38.202 21.827 1.00 53.03 458 ASP A CA 1
ATOM 3631 C C . ASP A 1 458 ? 12.310 38.927 20.485 1.00 53.03 458 ASP A C 1
ATOM 3633 O O . ASP A 1 458 ? 13.058 38.719 19.519 1.00 53.03 458 ASP A O 1
ATOM 3637 N N . LEU A 1 459 ? 11.352 39.857 20.428 1.00 53.28 459 LEU A N 1
ATOM 3638 C CA . LEU A 1 459 ? 10.978 40.561 19.199 1.00 53.28 459 LEU A CA 1
ATOM 3639 C C . LEU A 1 459 ? 12.124 41.414 18.626 1.00 53.28 459 LEU A C 1
ATOM 3641 O O . LEU A 1 459 ? 12.291 41.490 17.406 1.00 53.28 459 LEU A O 1
ATOM 3645 N N . LEU A 1 460 ? 12.948 42.026 19.487 1.00 57.53 460 LEU A N 1
ATOM 3646 C CA . LEU A 1 460 ? 14.044 42.914 19.073 1.00 57.53 460 LEU A CA 1
ATOM 3647 C C . LEU A 1 460 ? 15.230 42.136 18.472 1.00 57.53 460 LEU A C 1
ATOM 3649 O O . LEU A 1 460 ? 15.860 42.579 17.509 1.00 57.53 460 LEU A O 1
ATOM 3653 N N . LYS A 1 461 ? 15.519 40.935 18.990 1.00 59.72 461 LYS A N 1
ATOM 3654 C CA . LYS A 1 461 ? 16.552 40.053 18.422 1.00 59.72 461 LYS A CA 1
ATOM 3655 C C . LYS A 1 461 ? 16.087 39.433 17.106 1.00 59.72 461 LYS A C 1
ATOM 3657 O O . LYS A 1 461 ? 16.866 39.399 16.152 1.00 59.72 461 LYS A O 1
ATOM 3662 N N . ALA A 1 462 ? 14.821 39.021 17.026 1.00 58.62 462 ALA A N 1
ATOM 3663 C CA . ALA A 1 462 ? 14.227 38.483 15.805 1.00 58.62 462 ALA A CA 1
ATOM 3664 C C . ALA A 1 462 ? 14.180 39.525 14.672 1.00 58.62 462 ALA A C 1
ATOM 3666 O O . ALA A 1 462 ? 14.567 39.224 13.542 1.00 58.62 462 ALA A O 1
ATOM 3667 N N . THR A 1 463 ? 13.800 40.774 14.967 1.00 69.38 463 THR A N 1
ATOM 3668 C CA . THR A 1 463 ? 13.813 41.869 13.977 1.00 69.38 463 THR A CA 1
ATOM 3669 C C . THR A 1 463 ? 15.227 42.215 13.511 1.00 69.38 463 THR A C 1
ATOM 3671 O O . THR A 1 463 ? 15.456 42.349 12.307 1.00 69.38 463 THR A O 1
ATOM 3674 N N . THR A 1 464 ? 16.202 42.270 14.424 1.00 72.00 464 THR A N 1
ATOM 3675 C CA . THR A 1 464 ? 17.604 42.562 14.072 1.00 72.00 464 THR A CA 1
ATOM 3676 C C . THR A 1 464 ? 18.217 41.475 13.179 1.00 72.00 464 THR A C 1
ATOM 3678 O O . THR A 1 464 ? 18.918 41.779 12.208 1.00 72.00 464 THR A O 1
ATOM 3681 N N . GLU A 1 465 ? 17.941 40.199 13.459 1.00 64.44 465 GLU A N 1
ATOM 3682 C CA . GLU A 1 465 ? 18.470 39.090 12.658 1.00 64.44 465 GLU A CA 1
ATOM 3683 C C . GLU A 1 465 ? 17.733 38.944 11.314 1.00 64.44 465 GLU A C 1
ATOM 3685 O O . GLU A 1 465 ? 18.363 38.697 10.282 1.00 64.44 465 GLU A O 1
ATOM 3690 N N . MET A 1 466 ? 16.425 39.222 11.275 1.00 64.94 466 MET A N 1
ATOM 3691 C CA . MET A 1 466 ? 15.648 39.280 10.034 1.00 64.94 466 MET A CA 1
ATOM 3692 C C . MET A 1 466 ? 16.180 40.357 9.071 1.00 64.94 466 MET A C 1
ATOM 3694 O O . MET A 1 466 ? 16.342 40.088 7.876 1.00 64.94 466 MET A O 1
ATOM 3698 N N . GLU A 1 467 ? 16.526 41.550 9.564 1.00 72.00 467 GLU A N 1
ATOM 3699 C CA . GLU A 1 467 ? 17.112 42.610 8.729 1.00 72.00 467 GLU A CA 1
ATOM 3700 C C . GLU A 1 467 ? 18.515 42.241 8.211 1.00 72.00 467 GLU A C 1
ATOM 3702 O O . GLU A 1 467 ? 18.843 42.487 7.043 1.00 72.00 467 GLU A O 1
ATOM 3707 N N . ARG A 1 468 ? 19.325 41.527 9.007 1.00 67.06 468 ARG A N 1
ATOM 3708 C CA . ARG A 1 468 ? 20.621 40.986 8.552 1.00 67.06 468 ARG A CA 1
ATOM 3709 C C . ARG A 1 468 ? 20.469 39.937 7.449 1.00 67.06 468 ARG A C 1
ATOM 3711 O O . ARG A 1 468 ? 21.271 39.916 6.507 1.00 67.06 468 ARG A O 1
ATOM 3718 N N . VAL A 1 469 ? 19.451 39.079 7.527 1.00 58.72 469 VAL A N 1
ATOM 3719 C CA . VAL A 1 469 ? 19.155 38.067 6.498 1.00 58.72 469 VAL A CA 1
ATOM 3720 C C . VAL A 1 469 ? 18.647 38.723 5.211 1.00 58.72 469 VAL A C 1
ATOM 3722 O O . VAL A 1 469 ? 19.169 38.417 4.132 1.00 58.72 469 VAL A O 1
ATOM 3725 N N . LYS A 1 470 ? 17.728 39.696 5.303 1.00 64.31 470 LYS A N 1
ATOM 3726 C CA . LYS A 1 470 ? 17.265 40.490 4.149 1.00 64.31 470 LYS A CA 1
ATOM 3727 C C . LYS A 1 470 ? 18.426 41.207 3.457 1.00 64.31 470 LYS A C 1
ATOM 3729 O O . LYS A 1 470 ? 18.542 41.137 2.231 1.00 64.31 470 LYS A O 1
ATOM 3734 N N . ALA A 1 471 ? 19.343 41.817 4.211 1.00 64.50 471 ALA A N 1
ATOM 3735 C CA . ALA A 1 471 ? 20.536 42.463 3.658 1.00 64.50 471 ALA A CA 1
ATOM 3736 C C . ALA A 1 471 ? 21.446 41.471 2.905 1.00 64.50 471 ALA A C 1
ATOM 3738 O O . ALA A 1 471 ? 21.968 41.779 1.828 1.00 64.50 471 ALA A O 1
ATOM 3739 N N . ARG A 1 472 ? 21.597 40.245 3.422 1.00 60.41 472 ARG A N 1
ATOM 3740 C CA . ARG A 1 472 ? 22.391 39.181 2.785 1.00 60.41 472 ARG A CA 1
ATOM 3741 C C . ARG A 1 472 ? 21.735 38.658 1.500 1.00 60.41 472 ARG A C 1
ATOM 3743 O O . ARG A 1 472 ? 22.445 38.332 0.547 1.00 60.41 472 ARG A O 1
ATOM 3750 N N . TYR A 1 473 ? 20.403 38.616 1.454 1.00 50.44 473 TYR A N 1
ATOM 3751 C CA . TYR A 1 473 ? 19.631 38.228 0.271 1.00 50.44 473 TYR A CA 1
ATOM 3752 C C . TYR A 1 473 ? 19.660 39.315 -0.819 1.00 50.44 473 TYR A C 1
ATOM 3754 O O . TYR A 1 473 ? 19.853 39.006 -1.996 1.00 50.44 473 TYR A O 1
ATOM 3762 N N . ARG A 1 474 ? 19.587 40.599 -0.429 1.00 59.00 474 ARG A N 1
ATOM 3763 C CA . ARG A 1 474 ? 19.710 41.756 -1.340 1.00 59.00 474 ARG A CA 1
ATOM 3764 C C . ARG A 1 474 ? 21.064 41.794 -2.062 1.00 59.00 474 ARG A C 1
ATOM 3766 O O . ARG A 1 474 ? 21.092 42.049 -3.260 1.00 59.00 474 ARG A O 1
ATOM 3773 N N . ARG A 1 475 ? 22.168 41.427 -1.393 1.00 58.62 475 ARG A N 1
ATOM 3774 C CA . ARG A 1 475 ? 23.522 41.372 -1.997 1.00 58.62 475 ARG A CA 1
ATOM 3775 C C . ARG A 1 475 ? 23.722 40.269 -3.051 1.00 58.62 475 ARG A C 1
ATOM 3777 O O . ARG A 1 475 ? 24.726 40.294 -3.754 1.00 58.62 475 ARG A O 1
ATOM 3784 N N . LYS A 1 476 ? 22.818 39.283 -3.159 1.00 51.97 476 LYS A N 1
ATOM 3785 C CA . LYS A 1 476 ? 22.945 38.144 -4.094 1.00 51.97 476 LYS A CA 1
ATOM 3786 C C . LYS A 1 476 ? 22.044 38.230 -5.329 1.00 51.97 476 LYS A C 1
ATOM 3788 O O . LYS A 1 476 ? 22.174 37.386 -6.217 1.00 51.97 476 LYS A O 1
ATOM 3793 N N . ARG A 1 477 ? 21.134 39.207 -5.415 1.00 52.19 477 ARG A N 1
ATOM 3794 C CA . ARG A 1 477 ? 20.302 39.389 -6.613 1.00 52.19 477 ARG A CA 1
ATOM 3795 C C . ARG A 1 477 ? 21.118 40.045 -7.727 1.00 52.19 477 ARG A C 1
ATOM 3797 O O . ARG A 1 477 ? 21.812 41.027 -7.506 1.00 52.19 477 ARG A O 1
ATOM 3804 N N . LYS A 1 478 ? 21.006 39.491 -8.938 1.00 56.94 478 LYS A N 1
ATOM 3805 C CA . LYS A 1 478 ? 21.636 40.023 -10.158 1.00 56.94 478 LYS A CA 1
ATOM 3806 C C . LYS A 1 478 ? 20.868 41.220 -10.749 1.00 56.94 478 LYS A C 1
ATOM 3808 O O . LYS A 1 478 ? 21.387 41.874 -11.643 1.00 56.94 478 LYS A O 1
ATOM 3813 N N . TYR A 1 479 ? 19.659 41.487 -10.248 1.00 57.84 479 TYR A N 1
ATOM 3814 C CA . TYR A 1 479 ? 18.770 42.558 -10.699 1.00 57.84 479 TYR A CA 1
ATOM 3815 C C . TYR A 1 479 ? 18.210 43.336 -9.493 1.00 57.84 479 TYR A C 1
ATOM 3817 O O . TYR A 1 479 ? 17.939 42.709 -8.457 1.00 57.84 479 TYR A O 1
ATOM 3825 N N . PRO A 1 480 ? 18.039 44.666 -9.603 1.00 70.25 480 PRO A N 1
ATOM 3826 C CA . PRO A 1 480 ? 17.443 45.504 -8.566 1.00 70.25 480 PRO A CA 1
ATOM 3827 C C . PRO A 1 480 ? 16.048 45.010 -8.137 1.00 70.25 480 PRO A C 1
ATOM 3829 O O . PRO A 1 480 ? 15.295 44.490 -8.967 1.00 70.25 480 PRO A O 1
ATOM 3832 N N . PRO A 1 481 ? 15.664 45.158 -6.854 1.00 68.00 481 PRO A N 1
ATOM 3833 C CA . PRO A 1 481 ? 14.280 44.964 -6.426 1.00 68.00 481 PRO A CA 1
ATOM 3834 C C . PRO A 1 481 ? 13.343 45.847 -7.257 1.00 68.00 481 PRO A C 1
ATOM 3836 O O . PRO A 1 481 ? 13.642 47.016 -7.478 1.00 68.00 481 PRO A O 1
ATOM 3839 N N . GLY A 1 482 ? 12.227 45.282 -7.718 1.00 77.12 482 GLY A N 1
ATOM 3840 C CA . GLY A 1 482 ? 11.260 46.011 -8.536 1.00 77.12 482 GLY A CA 1
ATOM 3841 C C . GLY A 1 482 ? 11.557 46.017 -10.033 1.00 77.12 482 GLY A C 1
ATOM 3842 O O . GLY A 1 482 ? 10.860 46.723 -10.738 1.00 77.12 482 GLY A O 1
ATOM 3843 N N . GLN A 1 483 ? 12.521 45.241 -10.545 1.00 83.00 483 GLN A N 1
ATOM 3844 C CA . GLN A 1 483 ? 12.725 45.061 -11.991 1.00 83.00 483 GLN A CA 1
ATOM 3845 C C . GLN A 1 483 ? 12.399 43.637 -12.460 1.00 83.00 483 GLN A C 1
ATOM 3847 O O . GLN A 1 483 ? 12.716 42.650 -11.793 1.00 83.00 483 GLN A O 1
ATOM 3852 N N . CYS A 1 484 ? 11.792 43.532 -13.642 1.00 81.75 484 CYS A N 1
ATOM 3853 C CA . CYS A 1 484 ? 11.419 42.280 -14.289 1.00 81.75 484 CYS A CA 1
ATOM 3854 C C . CYS A 1 484 ? 12.671 41.481 -14.646 1.00 81.75 484 CYS A C 1
ATOM 3856 O O . CYS A 1 484 ? 13.516 41.973 -15.393 1.00 81.75 484 CYS A O 1
ATOM 3858 N N . PHE A 1 485 ? 12.761 40.212 -14.227 1.00 79.50 485 PHE A N 1
ATOM 3859 C CA . PHE A 1 485 ? 13.926 39.372 -14.555 1.00 79.50 485 PHE A CA 1
ATOM 3860 C C . PHE A 1 485 ? 14.134 39.171 -16.068 1.00 79.50 485 PHE A C 1
ATOM 3862 O O . PHE A 1 485 ? 15.202 38.721 -16.485 1.00 79.50 485 PHE A O 1
ATOM 3869 N N . ARG A 1 486 ? 13.099 39.427 -16.880 1.00 78.69 486 ARG A N 1
ATOM 3870 C CA . ARG A 1 486 ? 13.078 39.127 -18.313 1.00 78.69 486 ARG A CA 1
ATOM 3871 C C . ARG A 1 486 ? 13.319 40.351 -19.193 1.00 78.69 486 ARG A C 1
ATOM 3873 O O . ARG A 1 486 ? 14.139 40.254 -20.097 1.00 78.69 486 ARG A O 1
ATOM 3880 N N . CYS A 1 487 ? 12.626 41.463 -18.949 1.00 85.69 487 CYS A N 1
ATOM 3881 C CA . CYS A 1 487 ? 12.766 42.688 -19.750 1.00 85.69 487 CYS A CA 1
ATOM 3882 C C . CYS A 1 487 ? 13.483 43.837 -19.024 1.00 85.69 487 CYS A C 1
ATOM 3884 O O . CYS A 1 487 ? 13.828 44.817 -19.667 1.00 85.69 487 CYS A O 1
ATOM 3886 N N . GLY A 1 488 ? 13.724 43.734 -17.711 1.00 82.69 488 GLY A N 1
ATOM 3887 C CA . GLY A 1 488 ? 14.365 44.788 -16.915 1.00 82.69 488 GLY A CA 1
ATOM 3888 C C . GLY A 1 488 ? 13.451 45.949 -16.501 1.00 82.69 488 GLY A C 1
ATOM 3889 O O . GLY A 1 488 ? 13.868 46.777 -15.698 1.00 82.69 488 GLY A O 1
ATOM 3890 N N . GLU A 1 489 ? 12.208 46.003 -16.986 1.00 87.50 489 GLU A N 1
ATOM 3891 C CA . GLU A 1 489 ? 11.254 47.067 -16.638 1.00 87.50 489 GLU A CA 1
ATOM 3892 C C . GLU A 1 489 ? 10.749 46.975 -15.197 1.00 87.50 489 GLU A C 1
ATOM 3894 O O . GLU A 1 489 ? 10.740 45.899 -14.591 1.00 87.50 489 GLU A O 1
ATOM 3899 N N . ALA A 1 490 ? 10.277 48.106 -14.668 1.00 83.19 490 ALA A N 1
ATOM 3900 C CA . ALA A 1 490 ? 9.706 48.175 -13.333 1.00 83.19 490 ALA A CA 1
ATOM 3901 C C . ALA A 1 490 ? 8.506 47.215 -13.180 1.00 83.19 490 ALA A C 1
ATOM 3903 O O . ALA A 1 490 ? 7.607 47.167 -14.019 1.00 83.19 490 ALA A O 1
ATOM 3904 N N . CYS A 1 491 ? 8.492 46.425 -12.111 1.00 81.88 491 CYS A N 1
ATOM 3905 C CA . CYS A 1 491 ? 7.397 45.534 -11.747 1.00 81.88 491 CYS A CA 1
ATOM 3906 C C . CYS A 1 491 ? 6.589 46.147 -10.612 1.00 81.88 491 CYS A C 1
ATOM 3908 O O . CYS A 1 491 ? 7.162 46.691 -9.669 1.00 81.88 491 CYS A O 1
ATOM 3910 N N . ALA A 1 492 ? 5.269 45.978 -10.672 1.00 76.19 492 ALA A N 1
ATOM 3911 C CA . ALA A 1 492 ? 4.406 46.258 -9.536 1.00 76.19 492 ALA A CA 1
ATOM 3912 C C . ALA A 1 492 ? 4.864 45.463 -8.297 1.00 76.19 492 ALA A C 1
ATOM 3914 O O . ALA A 1 492 ? 5.481 44.394 -8.407 1.00 76.19 492 ALA A O 1
ATOM 3915 N N . LEU A 1 493 ? 4.562 45.995 -7.118 1.00 73.19 493 LEU A N 1
ATOM 3916 C CA . LEU A 1 493 ? 4.647 45.240 -5.876 1.00 73.19 493 LEU A CA 1
ATOM 3917 C C . LEU A 1 493 ? 3.381 44.385 -5.739 1.00 73.19 493 LEU A C 1
ATOM 3919 O O . LEU A 1 493 ? 2.320 44.732 -6.257 1.00 73.19 493 LEU A O 1
ATOM 3923 N N . LYS A 1 494 ? 3.510 43.235 -5.092 1.00 70.56 494 LYS A N 1
ATOM 3924 C CA . LYS A 1 494 ? 2.384 42.465 -4.569 1.00 70.56 494 LYS A CA 1
ATOM 3925 C C . LYS A 1 494 ? 1.761 43.207 -3.382 1.00 70.56 494 LYS A C 1
ATOM 3927 O O . LYS A 1 494 ? 2.371 44.123 -2.832 1.00 70.56 494 LYS A O 1
ATOM 3932 N N . ASP A 1 495 ? 0.595 42.744 -2.945 1.00 62.75 495 ASP A N 1
ATOM 3933 C CA . ASP A 1 495 ? -0.136 43.305 -1.798 1.00 62.75 495 ASP A CA 1
ATOM 3934 C C . ASP A 1 495 ? 0.655 43.217 -0.475 1.00 62.75 495 ASP A C 1
ATOM 3936 O O . ASP A 1 495 ? 0.412 43.984 0.450 1.00 62.75 495 ASP A O 1
ATOM 3940 N N . ASP A 1 496 ? 1.648 42.325 -0.398 1.00 66.06 496 ASP A N 1
ATOM 3941 C CA . ASP A 1 496 ? 2.582 42.182 0.729 1.00 66.06 496 ASP A CA 1
ATOM 3942 C C . ASP A 1 496 ? 3.839 43.077 0.614 1.00 66.06 496 ASP A C 1
ATOM 3944 O O . ASP A 1 496 ? 4.757 42.979 1.429 1.00 66.06 496 ASP A O 1
ATOM 3948 N N . GLY A 1 497 ? 3.906 43.948 -0.399 1.00 68.38 497 GLY A N 1
ATOM 3949 C CA . GLY A 1 497 ? 5.040 44.836 -0.660 1.00 68.38 497 GLY A CA 1
ATOM 3950 C C . GLY A 1 497 ? 6.237 44.165 -1.345 1.00 68.38 497 GLY A C 1
ATOM 3951 O O . GLY A 1 497 ? 7.242 44.833 -1.603 1.00 68.38 497 GLY A O 1
ATOM 3952 N N . GLU A 1 498 ? 6.168 42.871 -1.682 1.00 69.75 498 GLU A N 1
ATOM 3953 C CA . GLU A 1 498 ? 7.239 42.188 -2.413 1.00 69.75 498 GLU A CA 1
ATOM 3954 C C . GLU A 1 498 ? 7.125 42.409 -3.934 1.00 69.75 498 GLU A C 1
ATOM 3956 O O . GLU A 1 498 ? 6.050 42.254 -4.514 1.00 69.75 498 GLU A O 1
ATOM 3961 N N . PRO A 1 499 ? 8.224 42.700 -4.654 1.00 68.56 499 PRO A N 1
ATOM 3962 C CA . PRO A 1 499 ? 8.173 42.859 -6.104 1.00 68.56 499 PRO A CA 1
ATOM 3963 C C . PRO A 1 499 ? 7.852 41.533 -6.805 1.00 68.56 499 PRO A C 1
ATOM 3965 O O . PRO A 1 499 ? 8.434 40.488 -6.484 1.00 68.56 499 PRO A O 1
ATOM 3968 N N . TYR A 1 500 ? 6.975 41.570 -7.815 1.00 71.12 500 TYR A N 1
ATOM 3969 C CA . TYR A 1 500 ? 6.794 40.427 -8.714 1.00 71.12 500 TYR A CA 1
ATOM 3970 C C . TYR A 1 500 ? 8.127 40.054 -9.379 1.00 71.12 500 TYR A C 1
ATOM 3972 O O . TYR A 1 500 ? 8.961 40.906 -9.681 1.00 71.12 500 TYR A O 1
ATOM 3980 N N . SER A 1 501 ? 8.339 38.757 -9.621 1.00 73.88 501 SER A N 1
ATOM 3981 C CA . SER A 1 501 ? 9.561 38.277 -10.274 1.00 73.88 501 SER A CA 1
ATOM 3982 C C . SER A 1 501 ? 9.649 38.752 -11.732 1.00 73.88 501 SER A C 1
ATOM 3984 O O . SER A 1 501 ? 10.740 39.060 -12.209 1.00 73.88 501 SER A O 1
ATOM 3986 N N . GLY A 1 502 ? 8.518 38.884 -12.429 1.00 80.50 502 GLY A N 1
ATOM 3987 C CA . GLY A 1 502 ? 8.433 39.451 -13.776 1.00 80.50 502 GLY A CA 1
ATOM 3988 C C . GLY A 1 502 ? 7.255 40.413 -13.921 1.00 80.50 502 GLY A C 1
ATOM 3989 O O . GLY A 1 502 ? 6.283 40.315 -13.173 1.00 80.50 502 GLY A O 1
ATOM 3990 N N . CYS A 1 503 ? 7.329 41.329 -14.890 1.00 86.75 503 CYS A N 1
ATOM 3991 C CA . CYS A 1 503 ? 6.233 42.253 -15.170 1.00 86.75 503 CYS A CA 1
ATOM 3992 C C . CYS A 1 503 ? 5.032 41.490 -15.743 1.00 86.75 503 CYS A C 1
ATOM 3994 O O . CYS A 1 503 ? 5.188 40.426 -16.356 1.00 86.75 503 CYS A O 1
ATOM 3996 N N . ARG A 1 504 ? 3.826 42.037 -15.553 1.00 80.88 504 ARG A N 1
ATOM 3997 C CA . ARG A 1 504 ? 2.582 41.386 -15.978 1.00 80.88 504 ARG A CA 1
ATOM 3998 C C . ARG A 1 504 ? 2.586 40.991 -17.468 1.00 80.88 504 ARG A C 1
ATOM 4000 O O . ARG A 1 504 ? 2.307 39.823 -17.732 1.00 80.88 504 ARG A O 1
ATOM 4007 N N . PRO A 1 505 ? 3.044 41.841 -18.411 1.00 84.94 505 PRO A N 1
ATOM 4008 C CA . PRO A 1 505 ? 3.168 41.453 -19.818 1.00 84.94 505 PRO A CA 1
ATOM 4009 C C . PRO A 1 505 ? 4.093 40.248 -20.047 1.00 84.94 505 PRO A C 1
ATOM 4011 O O . PRO A 1 505 ? 3.752 39.330 -20.791 1.00 84.94 505 PRO A O 1
ATOM 4014 N N . CYS A 1 506 ? 5.247 40.195 -19.371 1.00 83.62 506 CYS A N 1
ATOM 4015 C CA . CYS A 1 506 ? 6.175 39.067 -19.484 1.00 83.62 506 CYS A CA 1
ATOM 4016 C C . CYS A 1 506 ? 5.594 37.769 -18.907 1.00 83.62 506 CYS A C 1
ATOM 4018 O O . CYS A 1 506 ? 5.860 36.693 -19.449 1.00 83.62 506 CYS A O 1
ATOM 4020 N N . LEU A 1 507 ? 4.836 37.853 -17.809 1.00 79.19 507 LEU A N 1
ATOM 4021 C CA . LEU A 1 507 ? 4.167 36.704 -17.195 1.00 79.19 507 LEU A CA 1
ATOM 4022 C C . LEU A 1 507 ? 3.013 36.195 -18.066 1.00 79.19 507 LEU A C 1
ATOM 4024 O O . LEU A 1 507 ? 2.898 34.986 -18.272 1.00 79.19 507 LEU A O 1
ATOM 4028 N N . ASP A 1 508 ? 2.222 37.101 -18.637 1.00 80.69 508 ASP A N 1
ATOM 4029 C CA . ASP A 1 508 ? 1.123 36.763 -19.542 1.00 80.69 508 ASP A CA 1
ATOM 4030 C C . ASP A 1 508 ? 1.648 36.158 -20.853 1.00 80.69 508 ASP A C 1
ATOM 4032 O O . ASP A 1 508 ? 1.090 35.182 -21.354 1.00 80.69 508 ASP A O 1
ATOM 4036 N N . GLU A 1 509 ? 2.785 36.634 -21.367 1.00 81.56 509 GLU A N 1
ATOM 4037 C CA . GLU A 1 509 ? 3.442 36.035 -22.531 1.00 81.56 509 GLU A CA 1
ATOM 4038 C C . GLU A 1 509 ? 3.955 34.612 -22.238 1.00 81.56 509 GLU A C 1
ATOM 4040 O O . GLU A 1 509 ? 3.810 33.710 -23.068 1.00 81.56 509 GLU A O 1
ATOM 4045 N N . ILE A 1 510 ? 4.517 34.368 -21.047 1.00 76.50 510 ILE A N 1
ATOM 4046 C CA . ILE A 1 510 ? 4.917 33.019 -20.607 1.00 76.50 5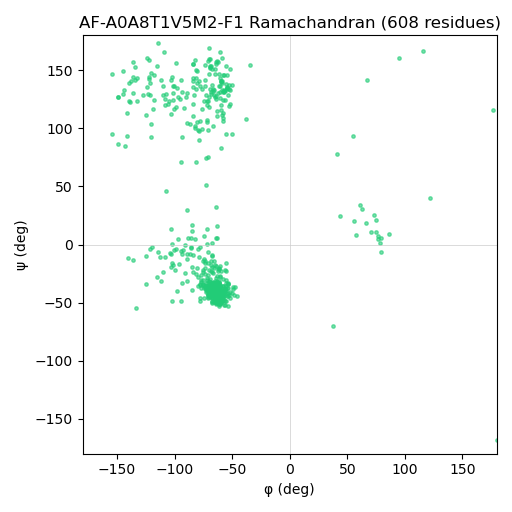10 ILE A CA 1
ATOM 4047 C C . ILE A 1 510 ? 3.685 32.116 -20.495 1.00 76.50 510 ILE A C 1
ATOM 4049 O O . ILE A 1 510 ? 3.702 30.976 -20.969 1.00 76.50 510 ILE A O 1
ATOM 4053 N N . ALA A 1 511 ? 2.602 32.620 -19.902 1.00 75.12 511 ALA A N 1
ATOM 4054 C CA . ALA A 1 511 ? 1.352 31.887 -19.768 1.00 75.12 511 ALA A CA 1
ATOM 4055 C C . ALA A 1 511 ? 0.741 31.546 -21.138 1.00 75.12 511 ALA A C 1
ATOM 4057 O O . ALA A 1 511 ? 0.315 30.406 -21.344 1.00 75.12 511 ALA A O 1
ATOM 4058 N N . LYS A 1 512 ? 0.761 32.491 -22.088 1.00 82.12 512 LYS A N 1
ATOM 4059 C CA . LYS A 1 512 ? 0.300 32.309 -23.470 1.00 82.12 512 LYS A CA 1
ATOM 4060 C C . LYS A 1 512 ? 1.138 31.265 -24.208 1.00 82.12 512 LYS A C 1
ATOM 4062 O O . LYS A 1 512 ? 0.583 30.278 -24.676 1.00 82.12 512 LYS A O 1
ATOM 4067 N N . ARG A 1 513 ? 2.473 31.375 -24.185 1.00 74.19 513 ARG A N 1
ATOM 4068 C CA . ARG A 1 513 ? 3.379 30.369 -24.784 1.00 74.19 513 ARG A CA 1
ATOM 4069 C C . ARG A 1 513 ? 3.147 28.963 -24.222 1.00 74.19 513 ARG A C 1
ATOM 4071 O O . ARG A 1 513 ? 3.155 27.989 -24.970 1.00 74.19 513 ARG A O 1
ATOM 4078 N N . ASN A 1 514 ? 2.897 28.844 -22.917 1.00 75.00 514 ASN A N 1
ATOM 4079 C CA . ASN A 1 514 ? 2.598 27.561 -22.272 1.00 75.00 514 ASN A CA 1
ATOM 4080 C C . ASN A 1 514 ? 1.215 27.000 -22.641 1.00 75.00 514 ASN A C 1
ATOM 4082 O O . ASN A 1 514 ? 0.999 25.787 -22.551 1.00 75.00 514 ASN A O 1
ATOM 4086 N N . ARG A 1 515 ? 0.260 27.863 -23.000 1.00 79.38 515 ARG A N 1
ATOM 4087 C CA . ARG A 1 515 ? -1.074 27.476 -23.470 1.00 79.38 515 ARG A CA 1
ATOM 4088 C C . ARG A 1 515 ? -1.011 27.024 -24.931 1.00 79.38 515 ARG A C 1
ATOM 4090 O O . ARG A 1 515 ? -1.431 25.909 -25.232 1.00 79.38 515 ARG A O 1
ATOM 4097 N N . ASP A 1 516 ? -0.370 27.816 -25.782 1.00 78.19 516 ASP A N 1
ATOM 4098 C CA . ASP A 1 516 ? -0.210 27.550 -27.216 1.00 78.19 516 ASP A CA 1
ATOM 4099 C C . ASP A 1 516 ? 0.641 26.294 -27.460 1.00 78.19 516 ASP A C 1
ATOM 4101 O O . ASP A 1 516 ? 0.291 25.440 -28.275 1.00 78.19 516 ASP A O 1
ATOM 4105 N N . GLY A 1 517 ? 1.714 26.109 -26.680 1.00 79.38 517 GLY A N 1
ATOM 4106 C CA . GLY A 1 517 ? 2.542 24.903 -26.733 1.00 79.38 517 GLY A CA 1
ATOM 4107 C C . GLY A 1 517 ? 1.785 23.630 -26.340 1.00 79.38 517 GLY A C 1
ATOM 4108 O O . GLY A 1 517 ? 1.985 22.581 -26.953 1.00 79.38 517 GLY A O 1
ATOM 4109 N N . ARG A 1 518 ? 0.874 23.715 -25.359 1.00 69.75 518 ARG A N 1
ATOM 4110 C CA . ARG A 1 518 ? 0.006 22.588 -24.976 1.00 69.75 518 ARG A CA 1
ATOM 4111 C C . ARG A 1 518 ? -1.029 22.275 -26.053 1.00 69.75 518 ARG A C 1
ATOM 4113 O O . ARG A 1 518 ? -1.221 21.100 -26.358 1.00 69.75 518 ARG A O 1
ATOM 4120 N N . HIS A 1 519 ? -1.635 23.297 -26.653 1.00 72.06 519 HIS A N 1
ATOM 4121 C CA . HIS A 1 519 ? -2.595 23.131 -27.744 1.00 72.06 519 HIS A CA 1
ATOM 4122 C C . HIS A 1 519 ? -1.944 22.463 -28.966 1.00 72.06 519 HIS A C 1
ATOM 4124 O O . HIS A 1 519 ? -2.403 21.411 -29.398 1.00 72.06 519 HIS A O 1
ATOM 4130 N N . LEU A 1 520 ? -0.799 22.972 -29.443 1.00 71.62 520 LEU A N 1
ATOM 4131 C CA . LEU A 1 520 ? -0.052 22.378 -30.564 1.00 71.62 520 LEU A CA 1
ATOM 4132 C C . LEU A 1 520 ? 0.323 20.909 -30.317 1.00 71.62 520 LEU A C 1
ATOM 4134 O O . LEU A 1 520 ? 0.240 20.078 -31.221 1.00 71.62 520 LEU A O 1
ATOM 4138 N N . GLN A 1 521 ? 0.704 20.565 -29.083 1.00 69.69 521 GLN A N 1
ATOM 4139 C CA . GLN A 1 521 ? 1.039 19.189 -28.719 1.00 69.69 521 GLN A CA 1
ATOM 4140 C C . GLN A 1 521 ? -0.189 18.264 -28.720 1.00 69.69 521 GLN A C 1
ATOM 4142 O O . GLN A 1 521 ? -0.066 17.087 -29.066 1.00 69.69 521 GLN A O 1
ATOM 4147 N N . GLN A 1 522 ? -1.365 18.773 -28.347 1.00 73.50 522 GLN A N 1
ATOM 4148 C CA . GLN A 1 522 ? -2.623 18.028 -28.414 1.00 73.50 522 GLN A CA 1
ATOM 4149 C C . GLN A 1 522 ? -3.082 17.826 -29.863 1.00 73.50 522 GLN A C 1
ATOM 4151 O O . GLN A 1 522 ? -3.426 16.701 -30.227 1.00 73.50 522 GLN A O 1
ATOM 4156 N N . THR A 1 523 ? -3.005 18.860 -30.705 1.00 78.06 523 THR A N 1
ATOM 4157 C CA . THR A 1 523 ? -3.374 18.775 -32.127 1.00 78.06 523 THR A CA 1
ATOM 4158 C C . THR A 1 523 ? -2.481 17.790 -32.879 1.00 78.06 523 THR A C 1
ATOM 4160 O O . THR A 1 523 ? -2.990 16.902 -33.557 1.00 78.06 523 THR A O 1
ATOM 4163 N N . ALA A 1 524 ? -1.161 17.840 -32.664 1.00 76.75 524 ALA A N 1
ATOM 4164 C CA . ALA A 1 524 ? -0.221 16.905 -33.287 1.00 76.75 524 ALA A CA 1
ATOM 4165 C C . ALA A 1 524 ? -0.475 15.440 -32.880 1.00 76.75 524 ALA A C 1
ATOM 4167 O O . ALA A 1 524 ? -0.374 14.533 -33.706 1.00 76.75 524 ALA A O 1
ATOM 4168 N N . ARG A 1 525 ? -0.844 15.189 -31.614 1.00 74.88 525 ARG A N 1
ATOM 4169 C CA . ARG A 1 525 ? -1.218 13.842 -31.145 1.00 74.88 525 ARG A CA 1
ATOM 4170 C C . ARG A 1 525 ? -2.518 13.356 -31.777 1.00 74.88 525 ARG A C 1
ATOM 4172 O O . ARG A 1 525 ? -2.619 12.174 -32.105 1.00 74.88 525 ARG A O 1
ATOM 4179 N N . LYS A 1 526 ? -3.499 14.247 -31.938 1.00 84.00 526 LYS A N 1
ATOM 4180 C CA . LYS A 1 526 ? -4.767 13.933 -32.600 1.00 84.00 526 LYS A CA 1
ATOM 4181 C C . LYS A 1 526 ? -4.532 13.571 -34.067 1.00 84.00 526 LYS A C 1
ATOM 4183 O O . LYS A 1 526 ? -4.893 12.473 -34.465 1.00 84.00 526 LYS A O 1
ATOM 4188 N N . GLU A 1 527 ? -3.789 14.390 -34.809 1.00 83.50 527 GLU A N 1
ATOM 4189 C CA . GLU A 1 527 ? -3.425 14.100 -36.203 1.00 83.50 527 GLU A CA 1
ATOM 4190 C C . GLU A 1 527 ? -2.640 12.791 -36.364 1.00 83.50 527 GLU A C 1
ATOM 4192 O O . GLU A 1 527 ? -2.864 12.042 -37.313 1.00 83.50 527 GLU A O 1
ATOM 4197 N N . GLU A 1 528 ? -1.715 12.478 -35.450 1.00 82.31 528 GLU A N 1
ATOM 4198 C CA . GLU A 1 528 ? -0.988 11.204 -35.481 1.00 82.31 528 GLU A CA 1
ATOM 4199 C C . GLU A 1 528 ? -1.926 10.009 -35.238 1.00 82.31 528 GLU A C 1
ATOM 4201 O O . GLU A 1 528 ? -1.756 8.944 -35.838 1.00 82.31 528 GLU A O 1
ATOM 4206 N N . THR A 1 529 ? -2.923 10.182 -34.370 1.00 77.75 529 THR A N 1
ATOM 4207 C CA . THR A 1 529 ? -3.932 9.158 -34.069 1.00 77.75 529 THR A CA 1
ATOM 4208 C C . THR A 1 529 ? -4.869 8.956 -35.257 1.00 77.75 529 THR A C 1
ATOM 4210 O O . THR A 1 529 ? -5.086 7.817 -35.668 1.00 77.75 529 THR A O 1
ATOM 4213 N N . ASP A 1 530 ? -5.320 10.045 -35.875 1.00 78.75 530 ASP A N 1
ATOM 4214 C CA . ASP A 1 530 ? -6.188 10.028 -37.052 1.00 78.75 530 ASP A CA 1
ATOM 4215 C C . ASP A 1 530 ? -5.463 9.424 -38.265 1.00 78.75 530 ASP A C 1
ATOM 4217 O O . ASP A 1 530 ? -6.024 8.583 -38.963 1.00 78.75 530 ASP A O 1
ATOM 4221 N N . LYS A 1 531 ? -4.171 9.729 -38.465 1.00 84.75 531 LYS A N 1
ATOM 4222 C CA . LYS A 1 531 ? -3.332 9.083 -39.495 1.00 84.75 531 LYS A CA 1
ATOM 4223 C C . LYS A 1 531 ? -3.160 7.583 -39.253 1.00 84.75 531 LYS A C 1
ATOM 4225 O O . LYS A 1 531 ? -3.176 6.803 -40.203 1.00 84.75 531 LYS A O 1
ATOM 4230 N N . LYS A 1 532 ? -2.990 7.155 -37.996 1.00 75.44 532 LYS A N 1
ATOM 4231 C CA . LYS A 1 532 ? -2.925 5.724 -37.643 1.00 75.44 532 LYS A CA 1
ATOM 4232 C C . LYS A 1 532 ? -4.258 5.026 -37.898 1.00 75.44 532 LYS A C 1
ATOM 4234 O O . LYS A 1 532 ? -4.250 3.902 -38.389 1.00 75.44 532 LYS A O 1
ATOM 4239 N N . TYR A 1 533 ? -5.369 5.692 -37.592 1.00 69.50 533 TYR A N 1
ATOM 4240 C CA . TYR A 1 533 ? -6.710 5.175 -37.832 1.00 69.50 533 TYR A CA 1
ATOM 4241 C C . TYR A 1 533 ? -7.016 5.069 -39.332 1.00 69.50 533 TYR A C 1
ATOM 4243 O O . TYR A 1 533 ? -7.380 3.995 -39.797 1.00 69.50 533 TYR A O 1
ATOM 4251 N N . ALA A 1 534 ? -6.753 6.123 -40.109 1.00 73.25 534 ALA A N 1
ATOM 4252 C CA . ALA A 1 534 ? -6.914 6.124 -41.562 1.00 73.25 534 ALA A CA 1
ATOM 4253 C C . ALA A 1 534 ? -6.091 5.011 -42.228 1.00 73.25 534 ALA A C 1
ATOM 4255 O O . ALA A 1 534 ? -6.618 4.255 -43.037 1.00 73.25 534 ALA A O 1
ATOM 4256 N N . LYS A 1 535 ? -4.833 4.828 -41.804 1.00 77.31 535 LYS A N 1
ATOM 4257 C CA . LYS A 1 535 ? -3.970 3.749 -42.301 1.00 77.31 535 LYS A CA 1
ATOM 4258 C C . LYS A 1 535 ? -4.476 2.352 -41.923 1.00 77.31 535 LYS A C 1
ATOM 4260 O O . LYS A 1 535 ? -4.282 1.416 -42.688 1.00 77.31 535 LYS A O 1
ATOM 4265 N N . ALA A 1 536 ? -5.108 2.194 -40.759 1.00 67.75 536 ALA A N 1
ATOM 4266 C CA . ALA A 1 536 ? -5.720 0.928 -40.356 1.00 67.75 536 ALA A CA 1
ATOM 4267 C C . ALA A 1 536 ? -6.970 0.611 -41.195 1.00 67.75 536 ALA A C 1
ATOM 4269 O O . ALA A 1 536 ? -7.110 -0.516 -41.657 1.00 67.75 536 ALA A O 1
ATOM 4270 N N . VAL A 1 537 ? -7.813 1.614 -41.463 1.00 68.75 537 VAL A N 1
ATOM 4271 C CA . VAL A 1 537 ? -9.006 1.481 -42.319 1.00 68.75 537 VAL A CA 1
ATOM 4272 C C . VAL A 1 537 ? -8.618 1.186 -43.772 1.00 68.75 537 VAL A C 1
ATOM 4274 O O . VAL A 1 537 ? -9.237 0.355 -44.429 1.00 68.75 537 VAL A O 1
ATOM 4277 N N . GLU A 1 538 ? -7.564 1.824 -44.279 1.00 71.38 538 GLU A N 1
ATOM 4278 C CA . GLU A 1 538 ? -7.044 1.589 -45.630 1.00 71.38 538 GLU A CA 1
ATOM 4279 C C . GLU A 1 538 ? -6.443 0.179 -45.774 1.00 71.38 538 GLU A C 1
ATOM 4281 O O . GLU A 1 538 ? -6.625 -0.481 -46.795 1.00 71.38 538 GLU A O 1
ATOM 4286 N N . GLN A 1 539 ? -5.816 -0.339 -44.711 1.00 67.81 539 GLN A N 1
ATOM 4287 C CA . GLN A 1 539 ? -5.318 -1.717 -44.644 1.00 67.81 539 GLN A CA 1
ATOM 4288 C C . GLN A 1 539 ? -6.426 -2.776 -44.483 1.00 67.81 539 GLN A C 1
ATOM 4290 O O . GLN A 1 539 ? -6.167 -3.953 -44.734 1.00 67.81 539 GLN A O 1
ATOM 4295 N N . GLU A 1 540 ? -7.646 -2.386 -44.100 1.00 57.06 540 GLU A N 1
ATOM 4296 C CA . GLU A 1 540 ? -8.807 -3.280 -43.962 1.00 57.06 540 GLU A CA 1
ATOM 4297 C C . GLU A 1 540 ? -9.634 -3.434 -45.255 1.00 57.06 540 GLU A C 1
ATOM 4299 O O . GLU A 1 540 ? -10.484 -4.319 -45.321 1.00 57.06 540 GLU A O 1
ATOM 4304 N N . LYS A 1 541 ? -9.366 -2.657 -46.317 1.00 45.88 541 LYS A N 1
ATOM 4305 C CA . LYS A 1 541 ? -10.115 -2.719 -47.594 1.00 45.88 541 LYS A CA 1
ATOM 4306 C C . LYS A 1 541 ? -9.647 -3.790 -48.597 1.00 45.88 541 LYS A C 1
ATOM 4308 O O . LYS A 1 541 ? -10.092 -3.782 -49.742 1.00 45.88 541 LYS A O 1
ATOM 4313 N N . VAL A 1 542 ? -8.795 -4.740 -48.203 1.00 37.56 542 VAL A N 1
ATOM 4314 C CA . VAL A 1 542 ? -8.388 -5.856 -49.081 1.00 37.56 542 VAL A CA 1
ATOM 4315 C C . VAL A 1 542 ? -9.264 -7.089 -48.815 1.00 37.56 542 VAL A C 1
ATOM 4317 O O . VAL A 1 542 ? -9.381 -7.539 -47.680 1.00 37.56 542 VAL A O 1
ATOM 4320 N N . HIS A 1 543 ? -9.874 -7.589 -49.894 1.00 33.62 543 HIS A N 1
ATOM 4321 C CA . HIS A 1 543 ? -10.895 -8.642 -50.031 1.00 33.62 543 HIS A CA 1
ATOM 4322 C C . HIS A 1 543 ? -10.853 -9.855 -49.061 1.00 33.62 543 HIS A C 1
ATOM 4324 O O . HIS A 1 543 ? -9.791 -10.263 -48.582 1.00 33.62 543 HIS A O 1
ATOM 4330 N N . PRO A 1 544 ? -12.015 -10.505 -48.818 1.00 41.81 544 PRO A N 1
ATOM 4331 C CA . PRO A 1 544 ? -12.239 -11.427 -47.721 1.00 41.81 544 PRO A CA 1
ATOM 4332 C C . PRO A 1 544 ? -11.981 -12.871 -48.149 1.00 41.81 544 PRO A C 1
ATOM 4334 O O . PRO A 1 544 ? -12.889 -13.578 -48.568 1.00 41.81 544 PRO A O 1
ATOM 4337 N N . THR A 1 545 ? -10.763 -13.360 -47.961 1.00 42.09 545 THR A N 1
ATOM 4338 C CA . THR A 1 545 ? -10.542 -14.805 -47.834 1.00 42.09 545 THR A CA 1
ATOM 4339 C C . THR A 1 545 ? -9.483 -15.064 -46.776 1.00 42.09 545 THR A C 1
ATOM 4341 O O . THR A 1 545 ? -8.319 -14.707 -46.931 1.00 42.09 545 THR A O 1
ATOM 4344 N N . HIS A 1 546 ? -9.934 -15.689 -45.687 1.00 50.41 546 HIS A N 1
ATOM 4345 C CA . HIS A 1 546 ? -9.140 -16.278 -44.610 1.00 50.41 546 HIS A CA 1
ATOM 4346 C C . HIS A 1 546 ? -8.122 -15.364 -43.917 1.00 50.41 546 HIS A C 1
ATOM 4348 O O . HIS A 1 546 ? -6.938 -15.383 -44.249 1.00 50.41 546 HIS A O 1
ATOM 4354 N N . ARG A 1 547 ? -8.515 -14.717 -42.806 1.00 41.56 547 ARG A N 1
ATOM 4355 C CA . ARG A 1 547 ? -7.541 -14.410 -41.743 1.00 41.56 547 ARG A CA 1
ATOM 4356 C C . ARG A 1 547 ? -8.032 -14.672 -40.324 1.00 41.56 547 ARG A C 1
ATOM 4358 O O . ARG A 1 547 ? -9.193 -14.508 -39.972 1.00 41.56 547 ARG A O 1
ATOM 4365 N N . ARG A 1 548 ? -7.045 -15.129 -39.550 1.00 45.41 548 ARG A N 1
ATOM 4366 C CA . ARG A 1 548 ? -7.063 -15.738 -38.220 1.00 45.41 548 ARG A CA 1
ATOM 4367 C C . ARG A 1 548 ? -7.625 -14.813 -37.140 1.00 45.41 548 ARG A C 1
ATOM 4369 O O . ARG A 1 548 ? -7.216 -13.659 -37.011 1.00 45.41 548 ARG A O 1
ATOM 4376 N N . CYS A 1 549 ? -8.474 -15.384 -36.292 1.00 41.03 549 CYS A N 1
ATOM 4377 C CA . CYS A 1 549 ? -8.883 -14.809 -35.018 1.00 41.03 549 CYS A CA 1
ATOM 4378 C C . CYS A 1 549 ? -7.652 -14.593 -34.114 1.00 41.03 549 CYS A C 1
ATOM 4380 O O . CYS A 1 549 ? -7.016 -15.552 -33.685 1.00 41.03 549 CYS A O 1
ATOM 4382 N N . LYS A 1 550 ? -7.331 -13.336 -33.773 1.00 47.19 550 LYS A N 1
ATOM 4383 C CA . LYS A 1 550 ? -6.219 -12.963 -32.865 1.00 47.19 550 LYS A CA 1
ATOM 4384 C C . LYS A 1 550 ? -6.423 -13.393 -31.396 1.00 47.19 550 LYS A C 1
ATOM 4386 O O . LYS A 1 550 ? -5.590 -13.066 -30.551 1.00 47.19 550 LYS A O 1
ATOM 4391 N N . ARG A 1 551 ? -7.533 -14.067 -31.067 1.00 45.00 551 ARG A N 1
ATOM 4392 C CA . ARG A 1 551 ? -7.873 -14.536 -29.708 1.00 45.00 551 ARG A CA 1
ATOM 4393 C C . ARG A 1 551 ? -7.583 -16.019 -29.463 1.00 45.00 551 ARG A C 1
ATOM 4395 O O . ARG A 1 551 ? -7.716 -16.450 -28.323 1.00 45.00 551 ARG A O 1
ATOM 4402 N N . CYS A 1 552 ? -7.154 -16.776 -30.470 1.00 42.84 552 CYS A N 1
ATOM 4403 C CA . CYS A 1 552 ? -6.795 -18.183 -30.302 1.00 42.84 552 CYS A CA 1
ATOM 4404 C C . CYS A 1 552 ? -5.265 -18.341 -30.394 1.00 42.84 552 CYS A C 1
ATOM 4406 O O . CYS A 1 552 ? -4.682 -17.804 -31.336 1.00 42.84 552 CYS A O 1
ATOM 4408 N N . PRO A 1 553 ? -4.600 -19.023 -29.441 1.00 42.19 553 PRO A N 1
ATOM 4409 C CA . PRO A 1 553 ? -3.193 -19.393 -29.585 1.00 42.19 553 PRO A CA 1
ATOM 4410 C C . PRO A 1 553 ? -3.004 -20.372 -30.759 1.00 42.19 553 PRO A C 1
ATOM 4412 O O . PRO A 1 553 ? -3.953 -21.031 -31.183 1.00 42.19 553 PRO A O 1
ATOM 4415 N N . ASP A 1 554 ? -1.783 -20.415 -31.289 1.00 42.16 554 ASP A N 1
ATOM 4416 C CA . ASP A 1 554 ? -1.395 -20.823 -32.651 1.00 42.16 554 ASP A CA 1
ATOM 4417 C C . ASP A 1 554 ? -1.660 -22.284 -33.106 1.00 42.16 554 ASP A C 1
ATOM 4419 O O . ASP A 1 554 ? -1.186 -22.664 -34.172 1.00 42.16 554 ASP A O 1
ATOM 4423 N N . ASP A 1 555 ? -2.495 -23.076 -32.426 1.00 43.44 555 ASP A N 1
ATOM 4424 C CA . ASP A 1 555 ? -2.782 -24.479 -32.804 1.00 43.44 555 ASP A CA 1
ATOM 4425 C C . ASP A 1 555 ? -4.140 -24.710 -33.497 1.00 43.44 555 ASP A C 1
ATOM 4427 O O . ASP A 1 555 ? -4.574 -25.842 -33.700 1.00 43.44 555 ASP A O 1
ATOM 4431 N N . CYS A 1 556 ? -4.826 -23.657 -33.946 1.00 43.75 556 CYS A N 1
ATOM 4432 C CA . CYS A 1 556 ? -6.114 -23.796 -34.645 1.00 43.75 556 CYS A CA 1
ATOM 4433 C C . CYS A 1 556 ? -5.974 -23.967 -36.175 1.00 43.75 556 CYS A C 1
ATOM 4435 O O . CYS A 1 556 ? -6.831 -23.523 -36.938 1.00 43.75 556 CYS A O 1
ATOM 4437 N N . ALA A 1 557 ? -4.868 -24.554 -36.647 1.00 40.22 557 ALA A N 1
ATOM 4438 C CA . ALA A 1 557 ? -4.635 -24.791 -38.076 1.00 40.22 557 ALA A CA 1
ATOM 4439 C C . ALA A 1 557 ? -5.085 -26.183 -38.560 1.00 40.22 557 ALA A C 1
ATOM 4441 O O . ALA A 1 557 ? -5.127 -26.410 -39.765 1.00 40.22 557 ALA A O 1
ATOM 4442 N N . LEU A 1 558 ? -5.479 -27.101 -37.671 1.00 46.53 558 LEU A N 1
ATOM 4443 C CA . LEU A 1 558 ? -5.910 -28.449 -38.057 1.00 46.53 558 LEU A CA 1
ATOM 4444 C C . LEU A 1 558 ? -7.090 -28.922 -37.198 1.00 46.53 558 LEU A C 1
ATOM 4446 O O . LEU A 1 558 ? -6.881 -29.484 -36.129 1.00 46.53 558 LEU A O 1
ATOM 4450 N N . LYS A 1 559 ? -8.327 -28.702 -37.677 1.00 40.22 559 LYS A N 1
ATOM 4451 C CA . LYS A 1 559 ? -9.474 -29.641 -37.589 1.00 40.22 559 LYS A CA 1
ATOM 4452 C C . LYS A 1 559 ? -10.753 -29.018 -38.174 1.00 40.22 559 LYS A C 1
ATOM 4454 O O . LYS A 1 559 ? -11.296 -28.047 -37.654 1.00 40.22 559 LYS A O 1
ATOM 4459 N N . ARG A 1 560 ? -11.244 -29.622 -39.261 1.00 44.97 560 ARG A N 1
ATOM 4460 C CA . ARG A 1 560 ? -12.535 -29.358 -39.921 1.00 44.97 560 ARG A CA 1
ATOM 4461 C C . ARG A 1 560 ? -13.709 -29.895 -39.085 1.00 44.97 560 ARG A C 1
ATOM 4463 O O . ARG A 1 560 ? -14.270 -30.909 -39.458 1.00 44.97 560 ARG A O 1
ATOM 4470 N N . ASN A 1 561 ? -14.094 -29.258 -37.979 1.00 47.88 561 ASN A N 1
ATOM 4471 C CA . ASN A 1 561 ? -15.370 -29.581 -37.317 1.00 47.88 561 ASN A CA 1
ATOM 4472 C C . ASN A 1 561 ? -16.065 -28.303 -36.817 1.00 47.88 561 ASN A C 1
ATOM 4474 O O . ASN A 1 561 ? -15.492 -27.533 -36.047 1.00 47.88 561 ASN A O 1
ATOM 4478 N N . GLY A 1 562 ? -17.309 -28.083 -37.259 1.00 47.41 562 GLY A N 1
ATOM 4479 C CA . GLY A 1 562 ? -18.098 -26.844 -37.126 1.00 47.41 562 GLY A CA 1
ATOM 4480 C C . GLY A 1 562 ? -18.463 -26.373 -35.708 1.00 47.41 562 GLY A C 1
ATOM 4481 O O . GLY A 1 562 ? -19.169 -25.381 -35.562 1.00 47.41 562 GLY A O 1
ATOM 4482 N N . LEU A 1 563 ? -17.965 -27.021 -34.654 1.00 44.69 563 LEU A N 1
ATOM 4483 C CA . LEU A 1 563 ? -18.270 -26.692 -33.255 1.00 44.69 563 LEU A CA 1
ATOM 4484 C C . LEU A 1 563 ? -17.528 -25.448 -32.724 1.00 44.69 563 LEU A C 1
ATOM 4486 O O . LEU A 1 563 ? -18.037 -24.761 -31.842 1.00 44.69 563 LEU A O 1
ATOM 4490 N N . LEU A 1 564 ? -16.357 -25.098 -33.271 1.00 49.00 564 LEU A N 1
ATOM 4491 C CA . LEU A 1 564 ? -15.557 -23.959 -32.782 1.00 49.00 564 LEU A CA 1
ATOM 4492 C C . LEU A 1 564 ? -16.020 -22.590 -33.312 1.00 49.00 564 LEU A C 1
ATOM 4494 O O . LEU A 1 564 ? -15.825 -21.575 -32.641 1.00 49.00 564 LEU A O 1
ATOM 4498 N N . ALA A 1 565 ? -16.681 -22.547 -34.473 1.00 53.06 565 ALA A N 1
ATOM 4499 C CA . ALA A 1 565 ? -17.220 -21.306 -35.036 1.00 53.06 565 ALA A CA 1
ATOM 4500 C C . ALA A 1 565 ? -18.364 -20.733 -34.175 1.00 53.06 565 ALA A C 1
ATOM 4502 O O . ALA A 1 565 ? -18.441 -19.519 -33.969 1.00 53.06 565 ALA A O 1
ATOM 4503 N N . ASN A 1 566 ? -19.188 -21.610 -33.593 1.00 52.81 566 ASN A N 1
ATOM 4504 C CA . ASN A 1 566 ? -20.303 -21.217 -32.729 1.00 52.81 566 ASN A CA 1
ATOM 4505 C C . ASN A 1 566 ? -19.826 -20.594 -31.408 1.00 52.81 566 ASN A C 1
ATOM 4507 O O . ASN A 1 566 ? -20.405 -19.608 -30.960 1.00 52.81 566 ASN A O 1
ATOM 4511 N N . ASN A 1 567 ? -18.716 -21.071 -30.835 1.00 52.91 567 ASN A N 1
ATOM 4512 C CA . ASN A 1 567 ? -18.167 -20.502 -29.599 1.00 52.91 567 ASN A CA 1
ATOM 4513 C C . ASN A 1 567 ? -17.576 -19.099 -29.802 1.00 52.91 567 ASN A C 1
ATOM 4515 O O . ASN A 1 567 ? -17.750 -18.225 -28.954 1.00 52.91 567 ASN A O 1
ATOM 4519 N N . CYS A 1 568 ? -16.922 -18.829 -30.939 1.00 54.38 568 CYS A N 1
ATOM 4520 C CA . CYS A 1 568 ? -16.451 -17.473 -31.243 1.00 54.38 568 CYS A CA 1
ATOM 4521 C C . CYS A 1 568 ? -17.608 -16.489 -31.470 1.00 54.38 568 CYS A C 1
ATOM 4523 O O . CYS A 1 568 ? -17.511 -15.341 -31.030 1.00 54.38 568 CYS A O 1
ATOM 4525 N N . LYS A 1 569 ? -18.699 -16.936 -32.104 1.00 66.44 569 LYS A N 1
ATOM 4526 C CA . LYS A 1 569 ? -19.920 -16.139 -32.273 1.00 66.44 569 LYS A CA 1
ATOM 4527 C C . LYS A 1 569 ? -20.572 -15.830 -30.920 1.00 66.44 569 LYS A C 1
ATOM 4529 O O . LYS A 1 569 ? -20.821 -14.663 -30.633 1.00 66.44 569 LYS A O 1
ATOM 4534 N N . LEU A 1 570 ? -20.710 -16.835 -30.051 1.00 65.38 570 LEU A N 1
ATOM 4535 C CA . LEU A 1 570 ? -21.270 -16.683 -28.705 1.00 65.38 570 LEU A CA 1
ATOM 4536 C C . LEU A 1 570 ? -20.469 -15.683 -27.851 1.00 65.38 570 LEU A C 1
ATOM 4538 O O . LEU A 1 570 ? -21.042 -14.812 -27.205 1.00 65.38 570 LEU A O 1
ATOM 4542 N N . HIS A 1 571 ? -19.133 -15.741 -27.890 1.00 61.72 571 HIS A N 1
ATOM 4543 C CA . HIS A 1 571 ? -18.289 -14.792 -27.155 1.00 61.72 571 HIS A CA 1
ATOM 4544 C C . HIS A 1 571 ? -18.393 -13.351 -27.672 1.00 61.72 571 HIS A C 1
ATOM 4546 O O . HIS A 1 571 ? -18.279 -12.409 -26.885 1.00 61.72 571 HIS A O 1
ATOM 4552 N N . LEU A 1 572 ? -18.588 -13.163 -28.980 1.00 65.44 572 LEU A N 1
ATOM 4553 C CA . LEU A 1 572 ? -18.809 -11.838 -29.554 1.00 65.44 572 LEU A CA 1
ATOM 4554 C C . LEU A 1 572 ? -20.192 -11.299 -29.162 1.00 65.44 572 LEU A C 1
ATOM 4556 O O . LEU A 1 572 ? -20.302 -10.145 -28.755 1.00 65.44 572 LEU A O 1
ATOM 4560 N N . GLU A 1 573 ? -21.225 -12.141 -29.212 1.00 75.50 573 GLU A N 1
ATOM 4561 C CA . GLU A 1 573 ? -22.588 -11.798 -28.794 1.00 75.50 573 GLU A CA 1
ATOM 4562 C C . GLU A 1 573 ? -22.660 -11.449 -27.301 1.00 75.50 573 GLU A C 1
ATOM 4564 O O . GLU A 1 573 ? -23.281 -10.448 -26.937 1.00 75.50 573 GLU A O 1
ATOM 4569 N N . MET A 1 574 ? -21.950 -12.189 -26.442 1.00 71.94 574 MET A N 1
ATOM 4570 C CA . MET A 1 574 ? -21.826 -11.867 -25.016 1.00 71.94 574 MET A CA 1
ATOM 4571 C C . MET A 1 574 ? -21.158 -10.507 -24.788 1.00 71.94 574 MET A C 1
ATOM 4573 O O . MET A 1 574 ? -21.700 -9.687 -24.053 1.00 71.94 574 MET A O 1
ATOM 4577 N N . ALA A 1 575 ? -20.042 -10.218 -25.466 1.00 64.69 575 ALA A N 1
ATOM 4578 C CA . ALA A 1 575 ? -19.351 -8.933 -25.327 1.00 64.69 575 ALA A CA 1
ATOM 4579 C C . ALA A 1 575 ? -20.209 -7.745 -25.810 1.00 64.69 575 ALA A C 1
ATOM 4581 O O . ALA A 1 575 ? -20.202 -6.666 -25.209 1.00 64.69 575 ALA A O 1
ATOM 4582 N N . VAL A 1 576 ? -20.984 -7.934 -26.885 1.00 78.62 576 VAL A N 1
ATOM 4583 C CA . VAL A 1 576 ? -21.935 -6.925 -27.381 1.00 78.62 576 VAL A CA 1
ATOM 4584 C C . VAL A 1 576 ? -23.084 -6.722 -26.388 1.00 78.62 576 VAL A C 1
ATOM 4586 O O . VAL A 1 576 ? -23.471 -5.575 -26.144 1.00 78.62 576 VAL A O 1
ATOM 4589 N N . ARG A 1 577 ? -23.603 -7.798 -25.780 1.00 84.12 577 ARG A N 1
ATOM 4590 C CA . ARG A 1 577 ? -24.654 -7.734 -24.753 1.00 84.12 577 ARG A CA 1
ATOM 4591 C C . ARG A 1 577 ? -24.176 -6.998 -23.501 1.00 84.12 577 ARG A C 1
ATOM 4593 O O . ARG A 1 577 ? -24.825 -6.040 -23.095 1.00 84.12 577 ARG A O 1
ATOM 4600 N N . GLU A 1 578 ? -23.008 -7.352 -22.970 1.00 77.50 578 GLU A N 1
ATOM 4601 C CA . GLU A 1 578 ? -22.397 -6.684 -21.810 1.00 77.50 578 GLU A CA 1
ATOM 4602 C C . GLU A 1 578 ? -22.177 -5.185 -22.065 1.00 77.50 578 GLU A C 1
ATOM 4604 O O . GLU A 1 578 ? -22.487 -4.344 -21.221 1.00 77.50 578 GLU A O 1
ATOM 4609 N N . THR A 1 579 ? -21.729 -4.822 -23.271 1.00 74.25 579 THR A N 1
ATOM 4610 C CA . THR A 1 579 ? -21.549 -3.414 -23.654 1.00 74.25 579 THR A CA 1
ATOM 4611 C C . THR A 1 579 ? -22.884 -2.659 -23.718 1.00 74.25 579 THR A C 1
ATOM 4613 O O . THR A 1 579 ? -22.952 -1.486 -23.337 1.00 74.25 579 THR A O 1
ATOM 4616 N N . ARG A 1 580 ? -23.962 -3.300 -24.196 1.00 82.38 580 ARG A N 1
ATOM 4617 C CA . ARG A 1 580 ? -25.313 -2.708 -24.220 1.00 82.38 580 ARG A CA 1
ATOM 4618 C C . ARG A 1 580 ? -25.871 -2.522 -22.811 1.00 82.38 580 ARG A C 1
ATOM 4620 O O . ARG A 1 580 ? -26.337 -1.427 -22.502 1.00 82.38 580 ARG A O 1
ATOM 4627 N N . GLU A 1 581 ? -25.758 -3.537 -21.958 1.00 84.50 581 GLU A N 1
ATOM 4628 C CA . GLU A 1 581 ? -26.191 -3.471 -20.559 1.00 84.50 581 GLU A CA 1
ATOM 4629 C C . GLU A 1 581 ? -25.448 -2.375 -19.790 1.00 84.50 581 GLU A C 1
ATOM 4631 O O . GLU A 1 581 ? -26.072 -1.589 -19.078 1.00 84.50 581 GLU A O 1
ATOM 4636 N N . TRP A 1 582 ? -24.131 -2.250 -19.983 1.00 83.19 582 TRP A N 1
ATOM 4637 C CA . TRP A 1 582 ? -23.342 -1.181 -19.368 1.00 83.19 582 TRP A CA 1
ATOM 4638 C C . TRP A 1 582 ? -23.822 0.217 -19.793 1.00 83.19 582 TRP A C 1
ATOM 4640 O O . TRP A 1 582 ? -24.027 1.090 -18.946 1.00 83.19 582 TRP A O 1
ATOM 4650 N N . ARG A 1 583 ? -24.086 0.434 -21.092 1.00 78.94 583 ARG A N 1
ATOM 4651 C CA . ARG A 1 583 ? -24.641 1.709 -21.593 1.00 78.94 583 ARG A CA 1
ATOM 4652 C C . ARG A 1 583 ? -26.022 2.004 -21.005 1.00 78.94 583 ARG A C 1
ATOM 4654 O O . ARG A 1 583 ? -26.322 3.163 -20.727 1.00 78.94 583 ARG A O 1
ATOM 4661 N N . GLN A 1 584 ? -26.852 0.979 -20.817 1.00 87.19 584 GLN A N 1
ATOM 4662 C CA . GLN A 1 584 ? -28.191 1.121 -20.248 1.00 87.19 584 GLN A CA 1
ATOM 4663 C C . GLN A 1 584 ? -28.143 1.476 -18.756 1.00 87.19 584 GLN A C 1
ATOM 4665 O O . GLN A 1 584 ? -28.823 2.417 -18.352 1.00 87.19 584 GLN A O 1
ATOM 4670 N N . ARG A 1 585 ? -27.271 0.829 -17.966 1.00 84.94 585 ARG A N 1
ATOM 4671 C CA . ARG A 1 585 ? -27.044 1.183 -16.550 1.00 84.94 585 ARG A CA 1
ATOM 4672 C C . ARG A 1 585 ? -26.558 2.622 -16.397 1.00 84.94 585 ARG A C 1
ATOM 4674 O O . ARG A 1 585 ? -27.055 3.347 -15.544 1.00 84.94 585 ARG A O 1
ATOM 4681 N N . ARG A 1 586 ? -25.650 3.072 -17.270 1.00 80.06 586 ARG A N 1
ATOM 4682 C CA . ARG A 1 586 ? -25.153 4.456 -17.247 1.00 80.06 586 ARG A CA 1
ATOM 4683 C C . ARG A 1 586 ? -26.256 5.477 -17.548 1.00 80.06 586 ARG A C 1
ATOM 4685 O O . ARG A 1 586 ? -26.320 6.510 -16.892 1.00 80.06 586 ARG A O 1
ATOM 4692 N N . LYS A 1 587 ? -27.149 5.177 -18.502 1.00 85.25 587 LYS A N 1
ATOM 4693 C CA . LYS A 1 587 ? -28.332 6.013 -18.778 1.00 85.25 587 LYS A CA 1
ATOM 4694 C C . LYS A 1 587 ? -29.297 6.058 -17.589 1.00 85.25 587 LYS A C 1
ATOM 4696 O O . LYS A 1 587 ? -29.800 7.129 -17.277 1.00 85.25 587 LYS A O 1
ATOM 4701 N N . GLN A 1 588 ? -29.530 4.926 -16.922 1.00 89.94 588 GLN A N 1
ATOM 4702 C CA . GLN A 1 588 ? -30.387 4.860 -15.732 1.00 89.94 588 GLN A CA 1
ATOM 4703 C C . GLN A 1 588 ? -29.814 5.680 -14.570 1.00 89.94 588 GLN A C 1
ATOM 4705 O O . GLN A 1 588 ? -30.536 6.489 -14.002 1.00 89.94 588 GLN A O 1
ATOM 4710 N N . GLN A 1 589 ? -28.514 5.557 -14.287 1.00 84.81 589 GLN A N 1
ATOM 4711 C CA . GLN A 1 589 ? -27.838 6.359 -13.259 1.00 84.81 589 GLN A CA 1
ATOM 4712 C C . GLN A 1 589 ? -27.919 7.863 -13.544 1.00 84.81 589 GLN A C 1
ATOM 4714 O O . GLN A 1 589 ? -28.139 8.659 -12.637 1.00 84.81 589 GLN A O 1
ATOM 4719 N N . GLN A 1 590 ? -27.766 8.265 -14.808 1.00 84.69 590 GLN A N 1
ATOM 4720 C CA . GLN A 1 590 ? -27.863 9.672 -15.192 1.00 84.69 590 GLN A CA 1
ATOM 4721 C C . GLN A 1 590 ? -29.293 10.216 -15.047 1.00 84.69 590 GLN A C 1
ATOM 4723 O O . GLN A 1 590 ? -29.470 11.337 -14.580 1.00 84.69 590 GLN A O 1
ATOM 4728 N N . ALA A 1 591 ? -30.307 9.415 -15.386 1.00 88.94 591 ALA A N 1
ATOM 4729 C CA . ALA A 1 591 ? -31.708 9.774 -15.169 1.00 88.94 591 ALA A CA 1
ATOM 4730 C C . ALA A 1 591 ? -32.064 9.855 -13.671 1.00 88.94 591 ALA A C 1
ATOM 4732 O O . ALA A 1 591 ? -32.829 10.724 -13.262 1.00 88.94 591 ALA A O 1
ATOM 4733 N N . GLU A 1 592 ? -31.496 8.977 -12.842 1.00 90.62 592 GLU A N 1
ATOM 4734 C CA . GLU A 1 592 ? -31.684 8.998 -11.388 1.00 90.62 592 GLU A CA 1
ATOM 4735 C C . GLU A 1 592 ? -31.045 10.237 -10.746 1.00 90.62 592 GLU A C 1
ATOM 4737 O O . GLU A 1 592 ? -31.685 10.890 -9.926 1.00 90.62 592 GLU A O 1
ATOM 4742 N N . LEU A 1 593 ? -29.841 10.626 -11.181 1.00 85.88 593 LEU A N 1
ATOM 4743 C CA . LEU A 1 593 ? -29.201 11.878 -10.760 1.00 85.88 593 LEU A CA 1
ATOM 4744 C C . LEU A 1 593 ? -30.051 13.103 -11.115 1.00 85.88 593 LEU A C 1
ATOM 4746 O O . LEU A 1 593 ? -30.315 13.926 -10.246 1.00 85.88 593 LEU A O 1
ATOM 4750 N N . GLN A 1 594 ? -30.554 13.180 -12.349 1.00 89.25 594 GLN A N 1
ATOM 4751 C CA . GLN A 1 594 ? -31.441 14.270 -12.772 1.00 89.25 594 GLN A CA 1
ATOM 4752 C C . GLN A 1 594 ? -32.741 14.312 -11.958 1.00 89.25 594 GLN A C 1
ATOM 4754 O O . GLN A 1 594 ? -33.241 15.386 -11.629 1.00 89.25 594 GLN A O 1
ATOM 4759 N N . ARG A 1 595 ? -33.290 13.147 -11.594 1.00 95.38 595 ARG A N 1
ATOM 4760 C CA . ARG A 1 595 ? -34.471 13.062 -10.729 1.00 95.38 595 ARG A CA 1
ATOM 4761 C C . ARG A 1 595 ? -34.176 13.564 -9.313 1.00 95.38 595 ARG A C 1
ATOM 4763 O O . ARG A 1 595 ? -35.028 14.226 -8.731 1.00 95.38 595 ARG A O 1
ATOM 4770 N N . LEU A 1 596 ? -33.006 13.250 -8.757 1.00 86.56 596 LEU A N 1
ATOM 4771 C CA . LEU A 1 596 ? -32.590 13.729 -7.435 1.00 86.56 596 LEU A CA 1
ATOM 4772 C C . LEU A 1 596 ? -32.329 15.241 -7.433 1.00 86.56 596 LEU A C 1
ATOM 4774 O O . LEU A 1 596 ? -32.760 15.925 -6.507 1.00 86.56 596 LEU A O 1
ATOM 4778 N N . GLU A 1 597 ? -31.708 15.773 -8.487 1.00 85.69 597 GLU A N 1
ATOM 4779 C CA . GLU A 1 597 ? -31.544 17.220 -8.680 1.00 85.69 597 GLU A CA 1
ATOM 4780 C C . GLU A 1 597 ? -32.904 17.930 -8.744 1.00 85.69 597 GLU A C 1
ATOM 4782 O O . GLU A 1 597 ? -33.104 18.924 -8.055 1.00 85.69 597 GLU A O 1
ATOM 4787 N N . ALA A 1 598 ? -33.879 17.373 -9.471 1.00 86.44 598 ALA A N 1
ATOM 4788 C CA . ALA A 1 598 ? -35.229 17.937 -9.563 1.00 86.44 598 ALA A CA 1
ATOM 4789 C C . ALA A 1 598 ? -36.023 17.894 -8.241 1.00 86.44 598 ALA A C 1
ATOM 4791 O O . ALA A 1 598 ? -36.948 18.682 -8.055 1.00 86.44 598 ALA A O 1
ATOM 4792 N N . LEU A 1 599 ? -35.689 16.975 -7.329 1.00 88.31 599 LEU A N 1
ATOM 4793 C CA . LEU A 1 599 ? -36.303 16.877 -5.999 1.00 88.31 599 LEU A CA 1
ATOM 4794 C C . LEU A 1 599 ? -35.616 17.765 -4.956 1.00 88.31 599 LEU A C 1
ATOM 4796 O O . LEU A 1 599 ? -36.113 17.873 -3.835 1.00 88.31 599 LEU A O 1
ATOM 4800 N N . THR A 1 600 ? -34.486 18.381 -5.299 1.00 81.31 600 THR A N 1
ATOM 4801 C CA . THR A 1 600 ? -33.783 19.290 -4.399 1.00 81.31 600 THR A CA 1
ATOM 4802 C C . THR A 1 600 ? -34.426 20.673 -4.537 1.00 81.31 600 THR A C 1
ATOM 4804 O O . THR A 1 600 ? -34.326 21.272 -5.608 1.00 81.31 600 THR A O 1
ATOM 4807 N N . PRO A 1 601 ? -35.144 21.184 -3.517 1.00 76.94 601 PRO A N 1
ATOM 4808 C CA . PRO A 1 601 ? -35.725 22.516 -3.606 1.00 76.94 601 PRO A CA 1
ATOM 4809 C C . PRO A 1 601 ? -34.605 23.551 -3.789 1.00 76.94 601 PRO A C 1
ATOM 4811 O O . PRO A 1 601 ? -33.532 23.378 -3.205 1.00 76.94 601 PRO A O 1
ATOM 4814 N N . PRO A 1 602 ? -34.825 24.608 -4.590 1.00 72.06 602 PRO A N 1
ATOM 4815 C CA . PRO A 1 602 ? -33.849 25.679 -4.724 1.00 72.06 602 PRO A CA 1
ATOM 4816 C C . PRO A 1 602 ? -33.582 26.302 -3.352 1.00 72.06 602 PRO A C 1
ATOM 4818 O O . PRO A 1 602 ? -34.513 26.492 -2.562 1.00 72.06 602 PRO A O 1
ATOM 4821 N N . ASP A 1 603 ? -32.313 26.603 -3.074 1.00 68.38 603 ASP A N 1
ATOM 4822 C CA . ASP A 1 603 ? -31.920 27.240 -1.822 1.00 68.38 603 ASP A CA 1
ATOM 4823 C C . ASP A 1 603 ? -32.731 28.530 -1.614 1.00 68.38 603 ASP A C 1
ATOM 4825 O O . ASP A 1 603 ? -32.903 29.311 -2.561 1.00 68.38 603 ASP A O 1
ATOM 4829 N N . PRO A 1 604 ? -33.253 28.777 -0.399 1.00 64.19 604 PRO A N 1
ATOM 4830 C CA . PRO A 1 604 ? -33.959 30.014 -0.122 1.00 64.19 604 PRO A CA 1
ATOM 4831 C C . PRO A 1 604 ? -33.015 31.202 -0.362 1.00 64.19 604 PRO A C 1
ATOM 4833 O O . PRO A 1 604 ? -31.831 31.127 -0.011 1.00 64.19 604 PRO A O 1
ATOM 4836 N N . PRO A 1 605 ? -33.508 32.306 -0.949 1.00 58.50 605 PRO A N 1
ATOM 4837 C CA . PRO A 1 605 ? -32.681 33.474 -1.204 1.00 58.50 605 PRO A CA 1
ATOM 4838 C C . PRO A 1 605 ? -32.089 33.980 0.115 1.00 58.50 605 PRO A C 1
ATOM 4840 O O . PRO A 1 605 ? -32.814 34.253 1.073 1.00 58.50 605 PRO A O 1
ATOM 4843 N N . MET A 1 606 ? -30.759 34.093 0.166 1.00 53.88 606 MET A N 1
ATOM 4844 C CA . MET A 1 606 ? -30.074 34.715 1.295 1.00 53.88 606 MET A CA 1
ATOM 4845 C C . MET A 1 606 ? -30.418 36.204 1.322 1.00 53.88 606 MET A C 1
ATOM 4847 O O . MET A 1 606 ? -29.874 36.995 0.552 1.00 53.88 606 MET A O 1
ATOM 4851 N N . PHE A 1 607 ? -31.325 36.587 2.218 1.00 51.56 607 PHE A N 1
ATOM 4852 C CA . PHE A 1 607 ? -31.532 37.983 2.574 1.00 51.56 607 PHE A CA 1
ATOM 4853 C C . PHE A 1 607 ? -30.336 38.453 3.404 1.00 51.56 607 PHE A C 1
ATOM 4855 O O . PHE A 1 607 ? -30.178 38.071 4.561 1.00 51.56 607 PHE A O 1
ATOM 4862 N N . PHE A 1 608 ? -29.487 39.282 2.802 1.00 49.12 608 PHE A N 1
ATOM 4863 C CA . PHE A 1 608 ? -28.532 40.093 3.546 1.00 49.12 608 PHE A CA 1
ATOM 4864 C C . PHE A 1 608 ? -29.289 41.290 4.125 1.00 49.12 608 PHE A C 1
ATOM 4866 O O . PHE A 1 608 ? -29.675 42.199 3.391 1.00 49.12 608 PHE A O 1
ATOM 4873 N N . THR A 1 609 ? -29.537 41.283 5.432 1.00 55.72 609 THR A N 1
ATOM 4874 C CA . THR A 1 609 ? -29.895 42.503 6.163 1.00 55.72 609 THR A CA 1
ATOM 4875 C C . THR A 1 609 ? -28.622 43.315 6.371 1.00 55.72 609 THR A C 1
ATOM 4877 O O . THR A 1 609 ? -27.689 42.818 7.008 1.00 55.72 609 THR A O 1
ATOM 4880 N N . PHE A 1 610 ? -28.583 44.508 5.777 1.00 52.34 610 PHE A N 1
ATOM 4881 C CA . PHE A 1 610 ? -27.556 45.525 6.009 1.00 52.34 610 PHE A CA 1
ATOM 4882 C C . PHE A 1 610 ? -27.717 46.185 7.375 1.00 52.34 610 PHE A C 1
ATOM 4884 O O . PHE A 1 610 ? -28.884 46.368 7.796 1.00 52.34 610 PHE A O 1
#

Mean predicted aligned error: 21.9 Å

Solvent-accessible surface area (backbone atoms only — not comparable to full-atom values): 35922 Å² total; per-residue (Å²): 139,85,81,86,80,78,85,80,80,77,77,78,78,79,79,80,79,75,78,83,81,75,83,48,75,68,52,50,53,54,53,49,64,66,46,45,61,37,64,74,69,69,47,87,77,63,35,50,62,59,10,66,78,35,86,75,72,41,52,32,71,56,44,49,53,50,51,56,37,57,78,68,70,55,75,84,82,56,90,60,78,83,61,55,73,80,57,31,37,56,48,42,46,31,55,49,48,57,50,36,73,78,40,74,85,64,50,72,70,59,49,23,57,74,72,71,36,58,62,79,58,36,57,60,33,49,58,48,34,75,64,50,60,60,60,47,81,48,52,31,71,96,33,88,55,36,42,57,51,54,50,51,59,58,66,67,44,85,75,40,35,47,37,35,55,94,54,81,64,53,64,72,63,57,74,70,68,39,58,35,36,35,66,70,62,93,84,57,88,76,79,69,24,38,38,32,33,59,78,31,29,29,35,41,32,66,46,35,61,23,40,36,32,42,72,72,38,89,25,37,40,35,39,33,49,39,58,69,60,24,50,51,52,47,54,59,43,55,69,44,44,82,60,32,43,78,50,49,72,68,55,50,52,53,54,57,67,68,42,49,73,70,51,47,50,52,47,42,51,35,40,72,50,71,49,73,66,54,54,52,70,64,50,63,84,66,62,48,73,66,55,49,50,51,52,50,50,54,51,50,52,51,50,50,52,51,50,51,52,52,50,51,56,41,52,56,24,50,75,67,45,17,12,60,83,80,62,49,74,56,54,82,90,34,73,89,50,64,42,35,61,69,63,50,48,62,55,42,60,79,68,57,89,70,85,85,82,72,62,41,13,76,84,76,64,46,70,34,91,57,93,60,93,58,62,52,32,71,69,58,49,49,53,49,50,53,52,51,50,52,59,71,70,50,54,61,93,69,31,17,53,81,87,34,71,86,67,54,37,58,47,97,87,67,48,71,55,66,64,42,72,68,59,45,56,49,49,53,56,52,50,50,54,49,50,54,51,49,51,54,53,48,52,59,54,49,61,66,52,60,79,76,66,74,65,86,87,49,54,66,60,52,51,55,50,50,53,53,51,52,54,58,55,60,74,69,53,96,62,65,90,34,32,9,78,81,80,60,48,77,21,64,61,45,100,86,69,48,49,38,68,46,27,68,70,62,49,51,49,53,53,46,54,59,49,53,54,50,50,54,55,50,50,54,51,49,54,54,48,51,52,52,49,52,54,50,56,62,67,62,73,66,79,96,73,90,83,80,68,91,85,59,74,94,73,82,84,76,78,99,61,83,68,62,63,54,53,57,51,49,54,50,52,49,55,53,47,54,54,51,53,52,54,50,53,53,53,50,55,53,53,51,50,54,51,53,57,71,68,50,75,79,79,77,82,84,80,80,81,129

Foldseek 3Di:
DDDDDDDDDDDDPDPDDDPDDDDDPVLLVLLVVVCVVCVVVVHDDDLQVSQCPGVVRHHSVVSVVSVVCVVVVNDPPDPDDPQPLCLALLNLLQQLVVVCVVPVPDDLVNSCVVSVHDPVSSVVSVVVNVVDDQKDKDKQPPDPCQLVVVVVVLLSADDEKEKEADDALPCVSQVSVYWYKYQDDPPDDPQWIWIQGPLSKIKIWRADNACCRRHNDTMMIMMGRDSVVSVVVVVVVVVRRVRIDTDDPVNVVVVCVVQDPVRVVVRCCGHPNDDPVSVCVVPDPPCDPVNVVVVVVVVVVVVVVVVVVLVVLQVVLLVVCAQSPPRHHEDVVCVSDSHHPVVVVVVVVVVPPDDDDAQAAPVPRHHQPDNPPDNHHPVVVVVVVVLVVCVVPDDQLRCACVSNVPSHRADPVRHGHHHPPVSVVVVVVVVVVVVVVVVVVVVVVVVVVVVPDDDPPCVVVVVVVVVVVVVVVCVPDPAHFQAAPPPRDGADADPVRGGDNHHPVVVVVVVVCVVVVVVVVVVVVVVVVVVVVVVVVVVVPDDDDDDDDPPDPDPPPDDPDPPVVVVVVVVVVVVVVVVVVVVVVVVVVVVVVVVVVVVDPPDDDDDDDD

pLDDT: mean 74.41, std 16.46, range [33.62, 97.81]

Secondary structure (DSSP, 8-state):
-----PPP-PPPPPPP-----PPPHHHHHHHHHHHHHHHHHT----HHHHHHTSSS---HHHHHHHHHHHHTT--TT-SSS---GGGSHHHHHHHHHHHHHH-TT--HHHHHHHHT--HHHHHHHHHHHTTS-SEEEEESTT-TTHHHHHHHHHTT-SS-EEEE-S----THHHHT---EEEE--SSS----EEEEETTTEEEEES--SSHIIIIIS--EEEEE--HHHHHHHHHHHHHHHTTEEEE-HHHHHHHHHHS-HHHHHHHHHHHT---HHHHHHT------HHHHHHHHHHHHHHHHHHHHHHHHHHHHHHHTTB-TTT-PBP-GGGTT-SS-HHHHHHHHHTT----SSS-B-TTT--B-SS----SS-HHHHHHHHHHHHHHHHS-GGG--HHHHTTSPPBPTTSPBPPPPHHHHHHHHHHHHHHHHHHHHHHHHHHHHHHTT---TTSHHHHHHHHHHHHHHHHTT-SS-TTB-TTT-PBPPBPTTSPBPSS-HHHHHHHHHHHHHHHHHHHHHHHHHHHHHHHHHHHHT-S--S----TTS-TTTTS---THHHHHHHHHHHHHHHHHHHHHHHHHHHHHHHHHHHHHSPPPPP-----

Radius of gyration: 37.11 Å; Cα contacts (8 Å, |Δi|>4): 475; chains: 1; bounding box: 87×81×132 Å

Sequence (610 aa):
MAKDSRPGKAAKPPPAKKPATFTTPAERRKIIGRLLPFIRDGSEIDFEDIGQHIKPRRSARCIKKVYRKFMRGELWNQWGSTCQPGHEPIHVNRRMADILALQPALSLRAIAKRLGIAWPTFQKIHKKVLALPGNEIVFSRGNAAFKDTYKKHISITQRELWAAWFVVTDFELLDAGVELYVLRKKQTIQHQKMVIVDNVMVSLGSANPSKKGLESSFEFVTYHFEARCVDQCRQEFDEQIALARRIDRAWLAAEYAKLTQTQRLAAAKGSEGLTEEEMQALGNKKHSAKELEEKQRKLIERKEKNTAQVSASYHAKVEAGVCTKCGTPLTEEDGGCHQCVPCLKKRQFLRMWRRDGGLRCSQCHKPNVKHDTRAMCESCLLANRQSRQRRKEAKPEEKCSQCFKNDRATSEDGYVYAMCARCQAKGTRSNHKKASAKAAETTASEMAVIVAFTEEGDLLKATTEMERVKARYRRKRKYPPGQCFRCGEACALKDDGEPYSGCRPCLDEIAKRNRDGRHLQQTARKEETDKKYAKAVEQEKVHPTHRRCKRCPDDCALKRNGLLANNCKLHLEMAVRETREWRQRRKQQQAELQRLEALTPPDPPMFFTF

InterPro domains:
  IPR001736 Phospholipase D/Transphosphatidylase [PS50035] (186-213)
  IPR025202 Cardiolipin synthase-like, phospholipase D-like domain [PF13091] (172-239)

Organism: NCBI:txid221518